Protein AF-0000000074024780 (afdb_homodimer)

Foldseek 3Di:
DVVLLLVLLLVLLLVLLQLLLVLCLVAQVQLQVVLVCQLVVVWFQCDDVRHGDTDDDRDHPDDPVVVSVVSSVVSSVVSSVVSSVLLVVVVVCVVVVQDDQDLVVLLVSLLLLLCLQPVLLCVQVNDFHPNWDWPDPVQQVVLNVQSSVLSNVLVVCCSRNDDCSNVVSVCSNCVSVVVGGDTDPDTGRRDDPVSGVSNRVSVSVSSSVSSSSSSSSSSVSSVVVD/DVVLLLVLLLVLLLVLLQLLLVLCLVAQVQLQVVLVCQLVVVWFQQDPVRDRDTDDDRDHPDDPVVVSVVSSVVSSVVSSVVSSVLLVVVVVCVVVVQDDQDLVVLLVSLLLLLCLQPVLLCVQVNDFHPNWDWDDPVQQVVLNVQSSVLSNVLVVCCSRNDDCSNVVSVCSNCVSVVVGGDTDPDTGRRDDPVSGVSNRVSVSVSSSVSSSSSSSSSSVSSVVVD

Nearest PDB structures (foldseek):
  3ux4-assembly1_A  TM=2.388E-01  e=5.709E+00  Helicobacter pylori J99

Structure (mmCIF, N/CA/C/O backbone):
data_AF-0000000074024780-model_v1
#
loop_
_entity.id
_entity.type
_entity.pdbx_description
1 polymer 'Putative cobalt transporter subunit (CbtA)'
#
loop_
_atom_site.group_PDB
_atom_site.id
_atom_site.type_symbol
_atom_site.label_atom_id
_atom_site.label_alt_id
_atom_site.label_comp_id
_atom_site.label_asym_id
_atom_site.label_entity_id
_atom_site.label_seq_id
_atom_site.pdbx_PDB_ins_code
_atom_site.Cartn_x
_atom_site.Cartn_y
_atom_site.Cartn_z
_atom_site.occupancy
_atom_site.B_iso_or_equiv
_atom_site.auth_seq_id
_atom_site.auth_comp_id
_atom_site.auth_asym_id
_atom_site.auth_atom_id
_atom_site.pdbx_PDB_model_num
ATOM 1 N N . MET A 1 1 ? 24.609 -24.906 -5.598 1 70.44 1 MET A N 1
ATOM 2 C CA . MET A 1 1 ? 23.375 -24.281 -5.125 1 70.44 1 MET A CA 1
ATOM 3 C C . MET A 1 1 ? 23.688 -22.969 -4.41 1 70.44 1 MET A C 1
ATOM 5 O O . MET A 1 1 ? 23.094 -21.922 -4.727 1 70.44 1 MET A O 1
ATOM 9 N N . THR A 1 2 ? 24.734 -22.984 -3.57 1 70.62 2 THR A N 1
ATOM 10 C CA . THR A 1 2 ? 25.031 -21.812 -2.754 1 70.62 2 THR A CA 1
ATOM 11 C C . THR A 1 2 ? 25.641 -20.703 -3.605 1 70.62 2 THR A C 1
ATOM 13 O O . THR A 1 2 ? 25.266 -19.531 -3.479 1 70.62 2 THR A O 1
ATOM 16 N N . LYS A 1 3 ? 26.578 -21.016 -4.492 1 74.25 3 LYS A N 1
ATOM 17 C CA . LYS A 1 3 ? 27.203 -20 -5.328 1 74.25 3 LYS A CA 1
ATOM 18 C C . LYS A 1 3 ? 26.172 -19.312 -6.23 1 74.25 3 LYS A C 1
ATOM 20 O O . LYS A 1 3 ? 26.219 -18.109 -6.422 1 74.25 3 LYS A O 1
ATOM 25 N N . ASN A 1 4 ? 25.328 -20.047 -6.605 1 85.94 4 ASN A N 1
ATOM 26 C CA . ASN A 1 4 ? 24.281 -19.531 -7.48 1 85.94 4 ASN A CA 1
ATOM 27 C C . ASN A 1 4 ? 23.359 -18.578 -6.734 1 85.94 4 ASN A C 1
ATOM 29 O O . ASN A 1 4 ? 22.938 -17.547 -7.273 1 85.94 4 ASN A O 1
ATOM 33 N N . LEU A 1 5 ? 23.188 -18.969 -5.492 1 89.88 5 LEU A N 1
ATOM 34 C CA . LEU A 1 5 ? 22.312 -18.141 -4.66 1 89.88 5 LEU A CA 1
ATOM 35 C C . LEU A 1 5 ? 22.953 -16.781 -4.398 1 89.88 5 LEU A C 1
ATOM 37 O O . LEU A 1 5 ? 22.281 -15.75 -4.512 1 89.88 5 LEU A O 1
ATOM 41 N N . LEU A 1 6 ? 24.203 -16.797 -4.043 1 92.38 6 LEU A N 1
ATOM 42 C CA . LEU A 1 6 ? 24.922 -15.57 -3.734 1 92.38 6 LEU A CA 1
ATOM 43 C C . LEU A 1 6 ? 24.969 -14.648 -4.949 1 92.38 6 LEU A C 1
ATOM 45 O O . LEU A 1 6 ? 24.625 -13.469 -4.855 1 92.38 6 LEU A O 1
ATOM 49 N N . THR A 1 7 ? 25.359 -15.125 -6.039 1 93.75 7 THR A N 1
ATOM 50 C CA . THR A 1 7 ? 25.516 -14.312 -7.242 1 93.75 7 THR A CA 1
ATOM 51 C C . THR A 1 7 ? 24.172 -13.789 -7.723 1 93.75 7 THR A C 1
ATOM 53 O O . THR A 1 7 ? 24.062 -12.625 -8.109 1 93.75 7 THR A O 1
ATOM 56 N N . SER A 1 8 ? 23.172 -14.625 -7.676 1 95.75 8 SER A N 1
ATOM 57 C CA . SER A 1 8 ? 21.844 -14.211 -8.117 1 95.75 8 SER A CA 1
ATOM 58 C C . SER A 1 8 ? 21.281 -13.109 -7.23 1 95.75 8 SER A C 1
ATOM 60 O O . SER A 1 8 ? 20.734 -12.117 -7.73 1 95.75 8 SER A O 1
ATOM 62 N N . ALA A 1 9 ? 21.438 -13.273 -5.988 1 96.94 9 ALA A N 1
ATOM 63 C CA . ALA A 1 9 ? 20.906 -12.297 -5.043 1 96.94 9 ALA A CA 1
ATOM 64 C C . ALA A 1 9 ? 21.656 -10.961 -5.172 1 96.94 9 ALA A C 1
ATOM 66 O O . ALA A 1 9 ? 21.031 -9.898 -5.102 1 96.94 9 ALA A O 1
ATOM 67 N N . VAL A 1 10 ? 22.906 -11.047 -5.367 1 97.31 10 VAL A N 1
ATOM 68 C CA . VAL A 1 10 ? 23.703 -9.836 -5.449 1 97.31 10 VAL A CA 1
ATOM 69 C C . VAL A 1 10 ? 23.375 -9.078 -6.73 1 97.31 10 VAL A C 1
ATOM 71 O O . VAL A 1 10 ? 23.094 -7.875 -6.695 1 97.31 10 VAL A O 1
ATOM 74 N N . PHE A 1 11 ? 23.312 -9.75 -7.836 1 97.5 11 PHE A N 1
ATOM 75 C CA . PHE A 1 11 ? 23.031 -9.086 -9.102 1 97.5 11 PHE A CA 1
ATOM 76 C C . PHE A 1 11 ? 21.609 -8.547 -9.125 1 97.5 11 PHE A C 1
ATOM 78 O O . PHE A 1 11 ? 21.375 -7.426 -9.578 1 97.5 11 PHE A O 1
ATOM 85 N N . ALA A 1 12 ? 20.703 -9.367 -8.648 1 98.38 12 ALA A N 1
ATOM 86 C CA . ALA A 1 12 ? 19.312 -8.914 -8.555 1 98.38 12 ALA A CA 1
ATOM 87 C C . ALA A 1 12 ? 19.188 -7.707 -7.637 1 98.38 12 ALA A C 1
ATOM 89 O O . ALA A 1 12 ? 18.5 -6.738 -7.969 1 98.38 12 ALA A O 1
ATOM 90 N N . GLY A 1 13 ? 19.859 -7.762 -6.531 1 98.69 13 GLY A N 1
ATOM 91 C CA . GLY A 1 13 ? 19.812 -6.68 -5.562 1 98.69 13 GLY A CA 1
ATOM 92 C C . GLY A 1 13 ? 20.406 -5.383 -6.082 1 98.69 13 GLY A C 1
ATOM 93 O O . GLY A 1 13 ? 19.875 -4.305 -5.836 1 98.69 13 GLY A O 1
ATOM 94 N N . VAL A 1 14 ? 21.484 -5.496 -6.766 1 98.56 14 VAL A N 1
ATOM 95 C CA . VAL A 1 14 ? 22.125 -4.312 -7.332 1 98.56 14 VAL A CA 1
ATOM 96 C C . VAL A 1 14 ? 21.203 -3.67 -8.359 1 98.56 14 VAL A C 1
ATOM 98 O O . VAL A 1 14 ? 20.938 -2.465 -8.312 1 98.56 14 VAL A O 1
ATOM 101 N N . ALA A 1 15 ? 20.688 -4.441 -9.25 1 98.56 15 ALA A N 1
ATOM 102 C CA . ALA A 1 15 ? 19.812 -3.92 -10.297 1 98.56 15 ALA A CA 1
ATOM 103 C C . ALA A 1 15 ? 18.531 -3.342 -9.703 1 98.56 15 ALA A C 1
ATOM 105 O O . ALA A 1 15 ? 18.141 -2.217 -10.023 1 98.56 15 ALA A O 1
ATOM 106 N N . ALA A 1 16 ? 17.906 -4.109 -8.805 1 98.75 16 ALA A N 1
ATOM 107 C CA . ALA A 1 16 ? 16.656 -3.652 -8.18 1 98.75 16 ALA A CA 1
ATOM 108 C C . ALA A 1 16 ? 16.906 -2.43 -7.301 1 98.75 16 ALA A C 1
ATOM 110 O O . ALA A 1 16 ? 16.062 -1.536 -7.219 1 98.75 16 ALA A O 1
ATOM 111 N N . GLY A 1 17 ? 18.031 -2.449 -6.613 1 98.75 17 GLY A N 1
ATOM 112 C CA . GLY A 1 17 ? 18.375 -1.3 -5.793 1 98.75 17 GLY A CA 1
ATOM 113 C C . GLY A 1 17 ? 18.547 -0.022 -6.594 1 98.75 17 GLY A C 1
ATOM 114 O O . GLY A 1 17 ? 18.125 1.051 -6.156 1 98.75 17 GLY A O 1
ATOM 115 N N . LEU A 1 18 ? 19.188 -0.114 -7.723 1 98.56 18 LEU A N 1
ATOM 116 C CA . LEU A 1 18 ? 19.344 1.045 -8.594 1 98.56 18 LEU A CA 1
ATOM 117 C C . LEU A 1 18 ? 18 1.517 -9.141 1 98.56 18 LEU A C 1
ATOM 119 O O . LEU A 1 18 ? 17.75 2.721 -9.227 1 98.56 18 LEU A O 1
ATOM 123 N N . ILE A 1 19 ? 17.156 0.614 -9.508 1 98.25 19 ILE A N 1
ATOM 124 C CA . ILE A 1 19 ? 15.828 0.962 -9.984 1 98.25 19 ILE A CA 1
ATOM 125 C C . ILE A 1 19 ? 15.023 1.606 -8.859 1 98.25 19 ILE A C 1
ATOM 127 O O . ILE A 1 19 ? 14.328 2.604 -9.078 1 98.25 19 ILE A O 1
ATOM 131 N N . ALA A 1 20 ? 15.156 1.035 -7.668 1 98.19 20 ALA A N 1
ATOM 132 C CA . ALA A 1 20 ? 14.477 1.614 -6.508 1 98.19 20 ALA A CA 1
ATOM 133 C C . ALA A 1 20 ? 14.961 3.037 -6.246 1 98.19 20 ALA A C 1
ATOM 135 O O . ALA A 1 20 ? 14.164 3.926 -5.941 1 98.19 20 ALA A O 1
ATOM 136 N N . ALA A 1 21 ? 16.25 3.213 -6.348 1 97.88 21 ALA A N 1
ATOM 137 C CA . ALA A 1 21 ? 16.812 4.551 -6.18 1 97.88 21 ALA A CA 1
ATOM 138 C C . ALA A 1 21 ? 16.25 5.516 -7.219 1 97.88 21 ALA A C 1
ATOM 140 O O . ALA A 1 21 ? 15.898 6.656 -6.898 1 97.88 21 ALA A O 1
ATOM 141 N N . LEU A 1 22 ? 16.203 5.07 -8.406 1 96.88 22 LEU A N 1
ATOM 142 C CA . LEU A 1 22 ? 15.656 5.902 -9.477 1 96.88 22 LEU A CA 1
ATOM 143 C C . LEU A 1 22 ? 14.211 6.285 -9.172 1 96.88 22 LEU A C 1
ATOM 145 O O . LEU A 1 22 ? 13.828 7.445 -9.344 1 96.88 22 LEU A O 1
ATOM 149 N N . LEU A 1 23 ? 13.398 5.344 -8.789 1 96.81 23 LEU A N 1
ATOM 150 C CA . LEU A 1 23 ? 12.016 5.621 -8.422 1 96.81 23 LEU A CA 1
ATOM 151 C C . LEU A 1 23 ? 11.945 6.609 -7.266 1 96.81 23 LEU A C 1
ATOM 153 O O . LEU A 1 23 ? 11.078 7.484 -7.242 1 96.81 23 LEU A O 1
ATOM 157 N N . GLN A 1 24 ? 12.828 6.461 -6.352 1 96.75 24 GLN A N 1
ATOM 158 C CA . GLN A 1 24 ? 12.859 7.387 -5.223 1 96.75 24 GLN A CA 1
ATOM 159 C C . GLN A 1 24 ? 13.211 8.797 -5.68 1 96.75 24 GLN A C 1
ATOM 161 O O . GLN A 1 24 ? 12.586 9.766 -5.242 1 96.75 24 GLN A O 1
ATOM 166 N N . PHE A 1 25 ? 14.188 8.922 -6.531 1 95.19 25 PHE A N 1
ATOM 167 C CA . PHE A 1 25 ? 14.609 10.227 -7.016 1 95.19 25 PHE A CA 1
ATOM 168 C C . PHE A 1 25 ? 13.484 10.922 -7.762 1 95.19 25 PHE A C 1
ATOM 170 O O . PHE A 1 25 ? 13.32 12.141 -7.66 1 95.19 25 PHE A O 1
ATOM 177 N N . VAL A 1 26 ? 12.734 10.148 -8.43 1 93.81 26 VAL A N 1
ATOM 178 C CA . VAL A 1 26 ? 11.719 10.727 -9.305 1 93.81 26 VAL A CA 1
ATOM 179 C C . VAL A 1 26 ? 10.453 11.016 -8.5 1 93.81 26 VAL A C 1
ATOM 181 O O . VAL A 1 26 ? 9.82 12.055 -8.68 1 93.81 26 VAL A O 1
ATOM 184 N N . PHE A 1 27 ? 10.102 10.164 -7.578 1 94.81 27 PHE A N 1
ATOM 185 C CA . PHE A 1 27 ? 8.742 10.242 -7.043 1 94.81 27 PHE A CA 1
ATOM 186 C C . PHE A 1 27 ? 8.773 10.555 -5.551 1 94.81 27 PHE A C 1
ATOM 188 O O . PHE A 1 27 ? 7.961 11.344 -5.062 1 94.81 27 PHE A O 1
ATOM 195 N N . VAL A 1 28 ? 9.719 10.078 -4.809 1 96.19 28 VAL A N 1
ATOM 196 C CA . VAL A 1 28 ? 9.625 10.102 -3.354 1 96.19 28 VAL A CA 1
ATOM 197 C C . VAL A 1 28 ? 10.43 11.273 -2.801 1 96.19 28 VAL A C 1
ATOM 199 O O . VAL A 1 28 ? 9.922 12.055 -1.986 1 96.19 28 VAL A O 1
ATOM 202 N N . ILE A 1 29 ? 11.602 11.453 -3.266 1 95.19 29 ILE A N 1
ATOM 203 C CA . ILE A 1 29 ? 12.562 12.398 -2.705 1 95.19 29 ILE A CA 1
ATOM 204 C C . ILE A 1 29 ? 12.047 13.82 -2.881 1 95.19 29 ILE A C 1
ATOM 206 O O . ILE A 1 29 ? 12.172 14.648 -1.976 1 95.19 29 ILE A O 1
ATOM 210 N N . PRO A 1 30 ? 11.43 14.18 -3.959 1 94.5 30 PRO A N 1
ATOM 211 C CA . PRO A 1 30 ? 10.891 15.531 -4.055 1 94.5 30 PRO A CA 1
ATOM 212 C C . PRO A 1 30 ? 9.898 15.859 -2.939 1 94.5 30 PRO A C 1
ATOM 214 O O . PRO A 1 30 ? 9.906 16.969 -2.408 1 94.5 30 PRO A O 1
ATOM 217 N N . ALA A 1 31 ? 9.016 14.906 -2.6 1 95 31 ALA A N 1
ATOM 218 C CA . ALA A 1 31 ? 8.094 15.109 -1.485 1 95 31 ALA A CA 1
ATOM 219 C C . ALA A 1 31 ? 8.844 15.25 -0.166 1 95 31 ALA A C 1
ATOM 221 O O . ALA A 1 31 ? 8.461 16.047 0.697 1 95 31 ALA A O 1
ATOM 222 N N . LEU A 1 32 ? 9.875 14.477 -0.051 1 95 32 LEU A N 1
ATOM 223 C CA . LEU A 1 32 ? 10.711 14.547 1.139 1 95 32 LEU A CA 1
ATOM 224 C C . LEU A 1 32 ? 11.367 15.922 1.263 1 95 32 LEU A C 1
ATOM 226 O O . LEU A 1 32 ? 11.375 16.516 2.344 1 95 32 LEU A O 1
ATOM 230 N N . LEU A 1 33 ? 11.922 16.406 0.217 1 93.94 33 LEU A N 1
ATOM 231 C CA . LEU A 1 33 ? 12.578 17.703 0.203 1 93.94 33 LEU A CA 1
ATOM 232 C C . LEU A 1 33 ? 11.586 18.812 0.502 1 93.94 33 LEU A C 1
ATOM 234 O O . LEU A 1 33 ? 11.922 19.797 1.177 1 93.94 33 LEU A O 1
ATOM 238 N N . GLU A 1 34 ? 10.43 18.672 -0.007 1 94.88 34 GLU A N 1
ATOM 239 C CA . GLU A 1 34 ? 9.406 19.641 0.336 1 94.88 34 GLU A CA 1
ATOM 240 C C . GLU A 1 34 ? 9.086 19.609 1.828 1 94.88 34 GLU A C 1
ATOM 242 O O . GLU A 1 34 ? 8.867 20.656 2.447 1 94.88 34 GLU A O 1
ATOM 247 N N . GLY A 1 35 ? 8.992 18.438 2.377 1 94.94 35 GLY A N 1
ATOM 248 C CA . GLY A 1 35 ? 8.805 18.312 3.812 1 94.94 35 GLY A CA 1
ATOM 249 C C . GLY A 1 35 ? 9.883 19 4.629 1 94.94 35 GLY A C 1
ATOM 250 O O . GLY A 1 35 ? 9.602 19.547 5.695 1 94.94 35 GLY A O 1
ATOM 251 N N . GLU A 1 36 ? 11.039 19.016 4.133 1 94 36 GLU A N 1
ATOM 252 C CA . GLU A 1 36 ? 12.164 19.641 4.824 1 94 36 GLU A CA 1
ATOM 253 C C . GLU A 1 36 ? 11.984 21.156 4.906 1 94 36 GLU A C 1
ATOM 255 O O . GLU A 1 36 ? 12.43 21.797 5.863 1 94 36 GLU A O 1
ATOM 260 N N . LEU A 1 37 ? 11.367 21.719 3.928 1 93.44 37 LEU A N 1
ATOM 261 C CA . LEU A 1 37 ? 11.102 23.156 3.965 1 93.44 37 LEU A CA 1
ATOM 262 C C . LEU A 1 37 ? 10.203 23.5 5.145 1 93.44 37 LEU A C 1
ATOM 264 O O . LEU A 1 37 ? 10.367 24.562 5.754 1 93.44 37 LEU A O 1
ATOM 268 N N . PHE A 1 38 ? 9.297 22.688 5.449 1 91.94 38 PHE A N 1
ATOM 269 C CA . PHE A 1 38 ? 8.422 22.938 6.586 1 91.94 38 PHE A CA 1
ATOM 270 C C . PHE A 1 38 ? 9.148 22.672 7.898 1 91.94 38 PHE A C 1
ATOM 272 O O . PHE A 1 38 ? 8.953 23.391 8.875 1 91.94 38 PHE A O 1
ATOM 279 N N . GLU A 1 39 ? 9.961 21.641 7.887 1 92.69 39 GLU A N 1
ATOM 280 C CA . GLU A 1 39 ? 10.734 21.312 9.078 1 92.69 39 GLU A CA 1
ATOM 281 C C . GLU A 1 39 ? 11.625 22.484 9.492 1 92.69 39 GLU A C 1
ATOM 283 O O . GLU A 1 39 ? 11.727 22.797 10.68 1 92.69 39 GLU A O 1
ATOM 288 N N . THR A 1 40 ? 12.258 23.109 8.531 1 92.75 40 THR A N 1
ATOM 289 C CA . THR A 1 40 ? 13.227 24.172 8.805 1 92.75 40 THR A CA 1
ATOM 290 C C . THR A 1 40 ? 12.531 25.5 9.031 1 92.75 40 THR A C 1
ATOM 292 O O . THR A 1 40 ? 13.148 26.469 9.492 1 92.75 40 THR A O 1
ATOM 295 N N . GLY A 1 41 ? 11.289 25.578 8.625 1 89.5 41 GLY A N 1
ATOM 296 C CA . GLY A 1 41 ? 10.57 26.828 8.75 1 89.5 41 GLY A CA 1
ATOM 297 C C . GLY A 1 41 ? 10.625 27.688 7.496 1 89.5 41 GLY A C 1
ATOM 298 O O . GLY A 1 41 ? 10.055 28.781 7.453 1 89.5 41 GLY A O 1
ATOM 299 N N . ALA A 1 42 ? 11.297 27.219 6.477 1 90.75 42 ALA A N 1
ATOM 300 C CA . ALA A 1 42 ? 11.336 27.953 5.215 1 90.75 42 ALA A CA 1
ATOM 301 C C . ALA A 1 42 ? 9.945 28.094 4.613 1 90.75 42 ALA A C 1
ATOM 303 O O . ALA A 1 42 ? 9.68 29.016 3.838 1 90.75 42 ALA A O 1
ATOM 304 N N . ARG A 1 43 ? 9.086 27.172 4.883 1 89.31 43 ARG A N 1
ATOM 305 C CA . ARG A 1 43 ? 7.66 27.219 4.598 1 89.31 43 ARG A CA 1
ATOM 306 C C . ARG A 1 43 ? 6.84 26.969 5.855 1 89.31 43 ARG A C 1
ATOM 308 O O . ARG A 1 43 ? 7.227 26.156 6.703 1 89.31 43 ARG A O 1
ATOM 315 N N . VAL A 1 44 ? 5.754 27.672 5.914 1 87.69 44 VAL A N 1
ATOM 316 C CA . VAL A 1 44 ? 4.922 27.531 7.102 1 87.69 44 VAL A CA 1
ATOM 317 C C . VAL A 1 44 ? 3.479 27.234 6.688 1 87.69 44 VAL A C 1
ATOM 319 O O . VAL A 1 44 ? 2.883 28 5.922 1 87.69 44 VAL A O 1
ATOM 322 N N . HIS A 1 45 ? 2.971 26.156 7.113 1 86.81 45 HIS A N 1
ATOM 323 C CA . HIS A 1 45 ? 1.602 25.766 6.781 1 86.81 45 HIS A CA 1
ATOM 324 C C . HIS A 1 45 ? 0.636 26.172 7.895 1 86.81 45 HIS A C 1
ATOM 326 O O . HIS A 1 45 ? -0.473 26.641 7.621 1 86.81 45 HIS A O 1
ATOM 332 N N . PHE A 1 46 ? 1.039 26 9.086 1 75.94 46 PHE A N 1
ATOM 333 C CA . PHE A 1 46 ? 0.195 26.25 10.25 1 75.94 46 PHE A CA 1
ATOM 334 C C . PHE A 1 46 ? 0.627 27.516 10.969 1 75.94 46 PHE A C 1
ATOM 336 O O . PHE A 1 46 ? 1.355 27.453 11.961 1 75.94 46 PHE A O 1
ATOM 343 N N . GLY A 1 47 ? 0.6 28.656 10.117 1 63.47 47 GLY A N 1
ATOM 344 C CA . GLY A 1 47 ? 1.101 29.906 10.641 1 63.47 47 GLY A CA 1
ATOM 345 C C . GLY A 1 47 ? 0.166 30.547 11.656 1 63.47 47 GLY A C 1
ATOM 346 O O . GLY A 1 47 ? -0.866 29.984 12 1 63.47 47 GLY A O 1
ATOM 347 N N . ALA A 1 48 ? 0.598 31.719 12.094 1 58.72 48 ALA A N 1
ATOM 348 C CA . ALA A 1 48 ? 0.064 32.5 13.203 1 58.72 48 ALA A CA 1
ATOM 349 C C . ALA A 1 48 ? -1.342 33 12.898 1 58.72 48 ALA A C 1
ATOM 351 O O . ALA A 1 48 ? -2.152 33.219 13.805 1 58.72 48 ALA A O 1
ATOM 352 N N . ASN A 1 49 ? -1.538 33.156 11.594 1 57.91 49 ASN A N 1
ATOM 353 C CA . ASN A 1 49 ? -2.842 33.75 11.359 1 57.91 49 ASN A CA 1
ATOM 354 C C . ASN A 1 49 ? -3.963 32.719 11.406 1 57.91 49 ASN A C 1
ATOM 356 O O . ASN A 1 49 ? -5.129 33.062 11.188 1 57.91 49 ASN A O 1
ATOM 360 N N . GLY A 1 50 ? -3.656 31.531 11.695 1 59.72 50 GLY A N 1
ATOM 361 C CA . GLY A 1 50 ? -4.66 30.516 11.953 1 59.72 50 GLY A CA 1
ATOM 362 C C . GLY A 1 50 ? -5.094 29.766 10.703 1 59.72 50 GLY A C 1
ATOM 363 O O . GLY A 1 50 ? -5.668 28.688 10.797 1 59.72 50 GLY A O 1
ATOM 364 N N . SER A 1 51 ? -5.027 30.5 9.539 1 65.5 51 SER A N 1
ATOM 365 C CA . SER A 1 51 ? -5.539 29.797 8.367 1 65.5 51 SER A CA 1
ATOM 366 C C . SER A 1 51 ? -4.465 28.906 7.75 1 65.5 51 SER A C 1
ATOM 368 O O . SER A 1 51 ? -3.311 29.312 7.617 1 65.5 51 SER A O 1
ATOM 370 N N . PRO A 1 52 ? -4.91 27.656 7.473 1 73.19 52 PRO A N 1
ATOM 371 C CA . PRO A 1 52 ? -3.906 26.797 6.848 1 73.19 52 PRO A CA 1
ATOM 372 C C . PRO A 1 52 ? -3.793 27.016 5.34 1 73.19 52 PRO A C 1
ATOM 374 O O . PRO A 1 52 ? -4.809 27.141 4.652 1 73.19 52 PRO A O 1
ATOM 377 N N . GLU A 1 53 ? -2.812 27.766 4.762 1 81 53 GLU A N 1
ATOM 378 C CA . GLU A 1 53 ? -2.49 27.812 3.34 1 81 53 GLU A CA 1
ATOM 379 C C . GLU A 1 53 ? -0.983 27.891 3.117 1 81 53 GLU A C 1
ATOM 381 O O . GLU A 1 53 ? -0.308 28.75 3.697 1 81 53 GLU A O 1
ATOM 386 N N . SER A 1 54 ? -0.53 26.875 2.432 1 87.38 54 SER A N 1
ATOM 387 C CA . SER A 1 54 ? 0.87 26.906 2.021 1 87.38 54 SER A CA 1
ATOM 388 C C . SER A 1 54 ? 1.038 26.453 0.575 1 87.38 54 SER A C 1
ATOM 390 O O . SER A 1 54 ? 0.253 25.656 0.078 1 87.38 54 SER A O 1
ATOM 392 N N . ASP A 1 55 ? 2.031 27.062 -0.037 1 89.19 55 ASP A N 1
ATOM 393 C CA . ASP A 1 55 ? 2.27 26.75 -1.442 1 89.19 55 ASP A CA 1
ATOM 394 C C . ASP A 1 55 ? 2.705 25.297 -1.613 1 89.19 55 ASP A C 1
ATOM 396 O O . ASP A 1 55 ? 3.426 24.75 -0.772 1 89.19 55 ASP A O 1
ATOM 400 N N . ARG A 1 56 ? 2.195 24.766 -2.691 1 90.44 56 ARG A N 1
ATOM 401 C CA . ARG A 1 56 ? 2.684 23.453 -3.111 1 90.44 56 ARG A CA 1
ATOM 402 C C . ARG A 1 56 ? 3.877 23.594 -4.051 1 90.44 56 ARG A C 1
ATOM 404 O O . ARG A 1 56 ? 3.865 24.422 -4.961 1 90.44 56 ARG A O 1
ATOM 411 N N . GLY A 1 57 ? 4.941 22.969 -3.564 1 81.06 57 GLY A N 1
ATOM 412 C CA . GLY A 1 57 ? 6.129 23.047 -4.402 1 81.06 57 GLY A CA 1
ATOM 413 C C . GLY A 1 57 ? 6.855 21.719 -4.516 1 81.06 57 GLY A C 1
ATOM 414 O O . GLY A 1 57 ? 6.562 20.781 -3.775 1 81.06 57 GLY A O 1
ATOM 415 N N . SER A 1 58 ? 7.539 21.531 -5.566 1 73.31 58 SER A N 1
ATOM 416 C CA . SER A 1 58 ? 8.414 20.375 -5.766 1 73.31 58 SER A CA 1
ATOM 417 C C . SER A 1 58 ? 9.867 20.812 -5.9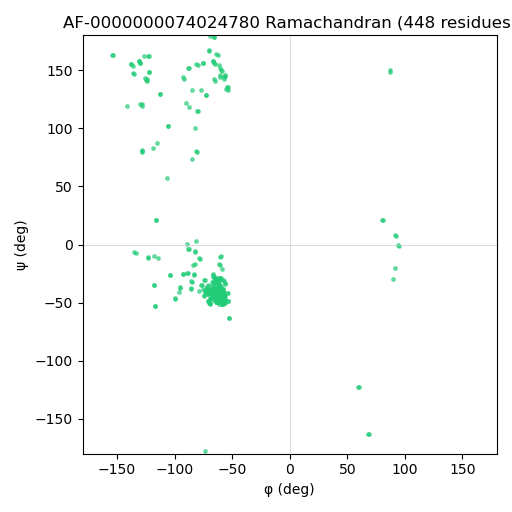57 1 73.31 58 SER A C 1
ATOM 419 O O . SER A 1 58 ? 10.32 20.984 -7.086 1 73.31 58 SER A O 1
ATOM 421 N N . PRO A 1 59 ? 10.453 21.016 -4.734 1 80.12 59 PRO A N 1
ATOM 422 C CA . PRO A 1 59 ? 11.867 21.359 -4.922 1 80.12 59 PRO A CA 1
ATOM 423 C C . PRO A 1 59 ? 12.617 20.328 -5.77 1 80.12 59 PRO A C 1
ATOM 425 O O . PRO A 1 59 ? 12.289 19.141 -5.734 1 80.12 59 PRO A O 1
ATOM 428 N N . GLY A 1 60 ? 13.375 20.75 -6.719 1 80 60 GLY A N 1
ATOM 429 C CA . GLY A 1 60 ? 14.18 19.844 -7.512 1 80 60 GLY A CA 1
ATOM 430 C C . GLY A 1 60 ? 15.219 19.094 -6.691 1 80 60 GLY A C 1
ATOM 431 O O . GLY A 1 60 ? 15.414 19.391 -5.512 1 80 60 GLY A O 1
ATOM 432 N N . LEU A 1 61 ? 15.773 18.016 -7.203 1 82.31 61 LEU A N 1
ATOM 433 C CA . LEU A 1 61 ? 16.75 17.172 -6.527 1 82.31 61 LEU A CA 1
ATOM 434 C C . LEU A 1 61 ? 18 17.969 -6.172 1 82.31 61 LEU A C 1
ATOM 436 O O . LEU A 1 61 ? 18.766 17.562 -5.285 1 82.31 61 LEU A O 1
ATOM 440 N N . GLY A 1 62 ? 18.172 19 -6.73 1 77.94 62 GLY A N 1
ATOM 441 C CA . GLY A 1 62 ? 19.328 19.828 -6.441 1 77.94 62 GLY A CA 1
ATOM 442 C C . GLY A 1 62 ? 20.625 19.203 -6.914 1 77.94 62 GLY A C 1
ATOM 443 O O . GLY A 1 62 ? 20.625 18.359 -7.805 1 77.94 62 GLY A O 1
ATOM 444 N N . THR A 1 63 ? 21.75 19.75 -6.344 1 77.69 63 THR A N 1
ATOM 445 C CA . THR A 1 63 ? 23.062 19.375 -6.836 1 77.69 63 THR A CA 1
ATOM 446 C C . THR A 1 63 ? 23.859 18.656 -5.754 1 77.69 63 THR A C 1
ATOM 448 O O . THR A 1 63 ? 25.094 18.594 -5.812 1 77.69 63 THR A O 1
ATOM 451 N N . GLU A 1 64 ? 23.109 18.156 -4.852 1 82.19 64 GLU A N 1
ATOM 452 C CA . GLU A 1 64 ? 23.781 17.422 -3.779 1 82.19 64 GLU A CA 1
ATOM 453 C C . GLU A 1 64 ? 24.141 16.016 -4.211 1 82.19 64 GLU A C 1
ATOM 455 O O . GLU A 1 64 ? 23.609 15.039 -3.67 1 82.19 64 GLU A O 1
ATOM 460 N N . TRP A 1 65 ? 25.156 15.883 -4.914 1 83.31 65 TRP A N 1
ATOM 461 C CA . TRP A 1 65 ? 25.531 14.633 -5.566 1 83.31 65 TRP A CA 1
ATOM 462 C C . TRP A 1 65 ? 25.922 13.578 -4.535 1 83.31 65 TRP A C 1
ATOM 464 O O . TRP A 1 65 ? 25.641 12.391 -4.711 1 83.31 65 TRP A O 1
ATOM 474 N N . ALA A 1 66 ? 26.656 14.039 -3.471 1 86.38 66 ALA A N 1
ATOM 475 C CA . ALA A 1 66 ? 27.031 13.109 -2.412 1 86.38 66 ALA A CA 1
ATOM 476 C C . ALA A 1 66 ? 25.797 12.461 -1.791 1 86.38 66 ALA A C 1
ATOM 478 O O . ALA A 1 66 ? 25.781 11.25 -1.56 1 86.38 66 ALA A O 1
ATOM 479 N N . ARG A 1 67 ? 24.797 13.273 -1.507 1 85.19 67 ARG A N 1
ATOM 480 C CA . ARG A 1 67 ? 23.531 12.773 -0.962 1 85.19 67 ARG A CA 1
ATOM 481 C C . ARG A 1 67 ? 22.875 11.797 -1.925 1 85.19 67 ARG A C 1
ATOM 483 O O . ARG A 1 67 ? 22.344 10.766 -1.505 1 85.19 67 ARG A O 1
ATOM 490 N N . HIS A 1 68 ? 22.906 12.031 -3.166 1 89.31 68 HIS A N 1
ATOM 491 C CA . HIS A 1 68 ? 22.297 11.164 -4.172 1 89.31 68 HIS A CA 1
ATOM 492 C C . HIS A 1 68 ? 23.047 9.844 -4.285 1 89.31 68 HIS A C 1
ATOM 494 O O . HIS A 1 68 ? 22.422 8.781 -4.383 1 89.31 68 HIS A O 1
ATOM 500 N N . ALA A 1 69 ? 24.344 9.977 -4.227 1 90.5 69 ALA A N 1
ATOM 501 C CA . ALA A 1 69 ? 25.156 8.766 -4.285 1 90.5 69 ALA A CA 1
ATOM 502 C C . ALA A 1 69 ? 24.906 7.879 -3.07 1 90.5 69 ALA A C 1
ATOM 504 O O . ALA A 1 69 ? 24.859 6.652 -3.191 1 90.5 69 ALA A O 1
ATOM 505 N N . MET A 1 70 ? 24.797 8.492 -1.968 1 92.44 70 MET A N 1
ATOM 506 C CA . MET A 1 70 ? 24.516 7.738 -0.748 1 92.44 70 MET A CA 1
ATOM 507 C C . MET A 1 70 ? 23.156 7.062 -0.819 1 92.44 70 MET A C 1
ATOM 509 O O . MET A 1 70 ? 23 5.934 -0.35 1 92.44 70 MET A O 1
ATOM 513 N N . THR A 1 71 ? 22.234 7.773 -1.34 1 92 71 THR A N 1
ATOM 514 C CA . THR A 1 71 ? 20.906 7.188 -1.525 1 92 71 THR A CA 1
ATOM 515 C C . THR A 1 71 ? 20.984 5.957 -2.426 1 92 71 THR A C 1
ATOM 517 O O . THR A 1 71 ? 20.406 4.914 -2.111 1 92 71 THR A O 1
ATOM 520 N N . MET A 1 72 ? 21.688 6.051 -3.473 1 95.38 72 MET A N 1
ATOM 521 C CA . MET A 1 72 ? 21.875 4.918 -4.375 1 95.38 72 MET A CA 1
ATOM 522 C C . MET A 1 72 ? 22.578 3.764 -3.666 1 95.38 72 MET A C 1
ATOM 524 O O . MET A 1 72 ? 22.141 2.615 -3.764 1 95.38 72 MET A O 1
ATOM 528 N N . GLY A 1 73 ? 23.672 4.113 -3.004 1 96.44 73 GLY A N 1
ATOM 529 C CA . GLY A 1 73 ? 24.391 3.092 -2.27 1 96.44 73 GLY A CA 1
ATOM 530 C C . GLY A 1 73 ? 23.547 2.391 -1.224 1 96.44 73 GLY A C 1
ATOM 531 O O . GLY A 1 73 ? 23.578 1.164 -1.112 1 96.44 73 GLY A O 1
ATOM 532 N N . PHE A 1 74 ? 22.812 3.123 -0.476 1 96.44 74 PHE A N 1
ATOM 533 C CA . PHE A 1 74 ? 21.953 2.564 0.564 1 96.44 74 PHE A CA 1
ATOM 534 C C . PHE A 1 74 ? 20.891 1.656 -0.039 1 96.44 74 PHE A C 1
ATOM 536 O O . PHE A 1 74 ? 20.578 0.601 0.518 1 96.44 74 PHE A O 1
ATOM 543 N N . ASN A 1 75 ? 20.312 2.1 -1.109 1 97.94 75 ASN A N 1
ATOM 544 C CA . ASN A 1 75 ? 19.312 1.264 -1.767 1 97.94 75 ASN A CA 1
ATOM 545 C C . ASN A 1 75 ? 19.922 -0.042 -2.271 1 97.94 75 ASN A C 1
ATOM 547 O O . ASN A 1 75 ? 19.344 -1.112 -2.096 1 97.94 75 ASN A O 1
ATOM 551 N N . VAL A 1 76 ? 21.062 0.071 -2.869 1 98.31 76 VAL A N 1
ATOM 552 C CA . VAL A 1 76 ? 21.703 -1.126 -3.408 1 98.31 76 VAL A CA 1
ATOM 553 C C . VAL A 1 76 ? 22 -2.109 -2.277 1 98.31 76 VAL A C 1
ATOM 555 O O . VAL A 1 76 ? 21.672 -3.295 -2.375 1 98.31 76 VAL A O 1
ATOM 558 N N . VAL A 1 77 ? 22.594 -1.634 -1.199 1 98.44 77 VAL A N 1
ATOM 559 C CA . VAL A 1 77 ? 22.922 -2.496 -0.073 1 98.44 77 VAL A CA 1
ATOM 560 C C . VAL A 1 77 ? 21.656 -3.119 0.506 1 98.44 77 VAL A C 1
ATOM 562 O O . VAL A 1 77 ? 21.625 -4.324 0.768 1 98.44 77 VAL A O 1
ATOM 565 N N . THR A 1 78 ? 20.672 -2.328 0.717 1 98.25 78 THR A N 1
ATOM 566 C CA . THR A 1 78 ? 19.406 -2.787 1.295 1 98.25 78 THR A CA 1
ATOM 567 C C . THR A 1 78 ? 18.75 -3.832 0.398 1 98.25 78 THR A C 1
ATOM 569 O O . THR A 1 78 ? 18.312 -4.879 0.877 1 98.25 78 THR A O 1
ATOM 572 N N . TYR A 1 79 ? 18.703 -3.596 -0.888 1 98.75 79 TYR A N 1
ATOM 573 C CA . TYR A 1 79 ? 18.031 -4.508 -1.806 1 98.75 79 TYR A CA 1
ATOM 574 C C . TYR A 1 79 ? 18.844 -5.777 -2.016 1 98.75 79 TYR A C 1
ATOM 576 O O . TYR A 1 79 ? 18.281 -6.84 -2.289 1 98.75 79 TYR A O 1
ATOM 584 N N . VAL A 1 80 ? 20.109 -5.684 -1.93 1 98.62 80 VAL A N 1
ATOM 585 C CA . VAL A 1 80 ? 20.906 -6.906 -1.923 1 98.62 80 VAL A CA 1
ATOM 586 C C . VAL A 1 80 ? 20.562 -7.75 -0.702 1 98.62 80 VAL A C 1
ATOM 588 O O . VAL A 1 80 ? 20.359 -8.961 -0.814 1 98.62 80 VAL A O 1
ATOM 591 N N . GLY A 1 81 ? 20.5 -7.094 0.455 1 98.56 81 GLY A N 1
ATOM 592 C CA . GLY A 1 81 ? 20.062 -7.801 1.645 1 98.56 81 GLY A CA 1
ATOM 593 C C . GLY A 1 81 ? 18.688 -8.43 1.49 1 98.56 81 GLY A C 1
ATOM 594 O O . GLY A 1 81 ? 18.5 -9.609 1.812 1 98.56 81 GLY A O 1
ATOM 595 N N . PHE A 1 82 ? 17.734 -7.66 0.998 1 98.56 82 PHE A N 1
ATOM 596 C CA . PHE A 1 82 ? 16.406 -8.188 0.722 1 98.56 82 PHE A CA 1
ATOM 597 C C . PHE A 1 82 ? 16.469 -9.359 -0.246 1 98.56 82 PHE A C 1
ATOM 599 O O . PHE A 1 82 ? 15.727 -10.336 -0.103 1 98.56 82 PHE A O 1
ATOM 606 N N . GLY A 1 83 ? 17.297 -9.18 -1.271 1 98.56 83 GLY A N 1
ATOM 607 C CA . GLY A 1 83 ? 17.453 -10.234 -2.258 1 98.56 83 GLY A CA 1
ATOM 608 C C . GLY A 1 83 ? 17.906 -11.555 -1.655 1 98.56 83 GLY A C 1
ATOM 609 O O . GLY A 1 83 ? 17.391 -12.617 -2.021 1 98.56 83 GLY A O 1
ATOM 610 N N . PHE A 1 84 ? 18.875 -11.531 -0.738 1 98.25 84 PHE A N 1
ATOM 611 C CA . PHE A 1 84 ? 19.328 -12.742 -0.071 1 98.25 84 PHE A CA 1
ATOM 612 C C . PHE A 1 84 ? 18.203 -13.414 0.686 1 98.25 84 PHE A C 1
ATOM 614 O O . PHE A 1 84 ? 18.016 -14.633 0.589 1 98.25 84 PHE A O 1
ATOM 621 N N . LEU A 1 85 ? 17.453 -12.648 1.397 1 98.06 85 LEU A N 1
ATOM 622 C CA . LEU A 1 85 ? 16.344 -13.195 2.186 1 98.06 85 LEU A CA 1
ATOM 623 C C . LEU A 1 85 ? 15.273 -13.789 1.281 1 98.06 85 LEU A C 1
ATOM 625 O O . LEU A 1 85 ? 14.797 -14.898 1.522 1 98.06 85 LEU A O 1
ATOM 629 N N . LEU A 1 86 ? 14.93 -13.016 0.295 1 98.5 86 LEU A N 1
ATOM 630 C CA . LEU A 1 86 ? 13.859 -13.422 -0.606 1 98.5 86 LEU A CA 1
ATOM 631 C C . LEU A 1 86 ? 14.242 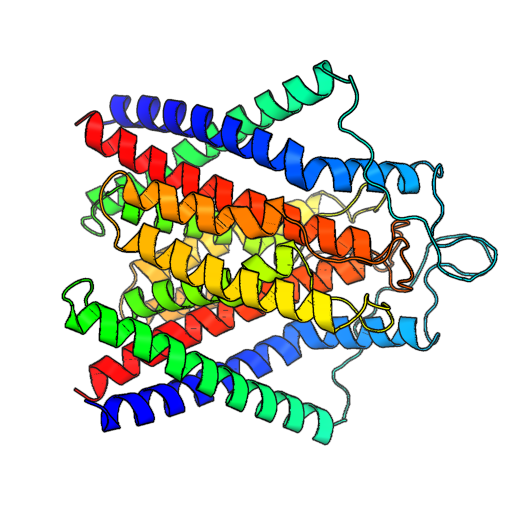-14.688 -1.369 1 98.5 86 LEU A C 1
ATOM 633 O O . LEU A 1 86 ? 13.445 -15.625 -1.459 1 98.5 86 LEU A O 1
ATOM 637 N N . LEU A 1 87 ? 15.398 -14.672 -1.93 1 97.94 87 LEU A N 1
ATOM 638 C CA . LEU A 1 87 ? 15.836 -15.82 -2.721 1 97.94 87 LEU A CA 1
ATOM 639 C C . LEU A 1 87 ? 16.031 -17.047 -1.838 1 97.94 87 LEU A C 1
ATOM 641 O O . LEU A 1 87 ? 15.773 -18.172 -2.266 1 97.94 87 LEU A O 1
ATOM 645 N N . ALA A 1 88 ? 16.594 -16.859 -0.644 1 97.62 88 ALA A N 1
ATOM 646 C CA . ALA A 1 88 ? 16.703 -17.969 0.293 1 97.62 88 ALA A CA 1
ATOM 647 C C . ALA A 1 88 ? 15.336 -18.594 0.581 1 97.62 88 ALA A C 1
ATOM 649 O O . ALA A 1 88 ? 15.203 -19.812 0.628 1 97.62 88 ALA A O 1
ATOM 650 N N . ALA A 1 89 ? 14.344 -17.781 0.811 1 98.06 89 ALA A N 1
ATOM 651 C CA . ALA A 1 89 ? 12.992 -18.266 1.067 1 98.06 89 ALA A CA 1
ATOM 652 C C . ALA A 1 89 ? 12.438 -19.016 -0.147 1 98.06 89 ALA A C 1
ATOM 654 O O . ALA A 1 89 ? 11.828 -20.078 -0.008 1 98.06 89 ALA A O 1
ATOM 655 N N . MET A 1 90 ? 12.633 -18.469 -1.311 1 97.81 90 MET A N 1
ATOM 656 C CA . MET A 1 90 ? 12.188 -19.109 -2.541 1 97.81 90 MET A CA 1
ATOM 657 C C . MET A 1 90 ? 12.859 -20.469 -2.719 1 97.81 90 MET A C 1
ATOM 659 O O . MET A 1 90 ? 12.188 -21.469 -3.02 1 97.81 90 MET A O 1
ATOM 663 N N . ALA A 1 91 ? 14.117 -20.469 -2.562 1 96.38 91 ALA A N 1
ATOM 664 C CA . ALA A 1 91 ? 14.891 -21.688 -2.736 1 96.38 91 ALA A CA 1
ATOM 665 C C . ALA A 1 91 ? 14.469 -22.75 -1.718 1 96.38 91 ALA A C 1
ATOM 667 O O . ALA A 1 91 ? 14.344 -23.938 -2.053 1 96.38 91 ALA A O 1
ATOM 668 N N . PHE A 1 92 ? 14.305 -22.312 -0.514 1 97 92 PHE A N 1
ATOM 669 C CA . PHE A 1 92 ? 13.859 -23.234 0.528 1 97 92 PHE A CA 1
ATOM 670 C C . PHE A 1 92 ? 12.508 -23.844 0.177 1 97 92 PHE A C 1
ATOM 672 O O . PHE A 1 92 ? 12.297 -25.047 0.329 1 97 92 PHE A O 1
ATOM 679 N N . ALA A 1 93 ? 11.578 -23.031 -0.251 1 97.12 93 ALA A N 1
ATOM 680 C CA . ALA A 1 93 ? 10.258 -23.5 -0.645 1 97.12 93 ALA A CA 1
ATOM 681 C C . ALA A 1 93 ? 10.344 -24.484 -1.808 1 97.12 93 ALA A C 1
ATOM 683 O O . ALA A 1 93 ? 9.625 -25.484 -1.837 1 97.12 93 ALA A O 1
ATOM 684 N N . GLU A 1 94 ? 11.188 -24.172 -2.727 1 95.94 94 GLU A N 1
ATOM 685 C CA . GLU A 1 94 ? 11.359 -25.062 -3.867 1 95.94 94 GLU A CA 1
ATOM 686 C C . GLU A 1 94 ? 11.969 -26.391 -3.439 1 95.94 94 GLU A C 1
ATOM 688 O O . GLU A 1 94 ? 11.547 -27.453 -3.906 1 95.94 94 GLU A O 1
ATOM 693 N N . MET A 1 95 ? 12.93 -26.375 -2.617 1 95.75 95 MET A N 1
ATOM 694 C CA . MET A 1 95 ? 13.562 -27.578 -2.098 1 95.75 95 MET A CA 1
ATOM 695 C C . MET A 1 95 ? 12.547 -28.469 -1.394 1 95.75 95 MET A C 1
ATOM 697 O O . MET A 1 95 ? 12.656 -29.703 -1.434 1 95.75 95 MET A O 1
ATOM 701 N N . ARG A 1 96 ? 11.57 -27.938 -0.832 1 96.31 96 ARG A N 1
ATOM 702 C CA . ARG A 1 96 ? 10.539 -28.672 -0.108 1 96.31 96 ARG A CA 1
ATOM 703 C C . ARG A 1 96 ? 9.414 -29.094 -1.044 1 96.31 96 ARG A C 1
ATOM 705 O O . ARG A 1 96 ? 8.422 -29.672 -0.603 1 96.31 96 ARG A O 1
ATOM 712 N N . GLY A 1 97 ? 9.508 -28.672 -2.285 1 95.81 97 GLY A N 1
ATOM 713 C CA . GLY A 1 97 ? 8.531 -29.062 -3.287 1 95.81 97 GLY A CA 1
ATOM 714 C C . GLY A 1 97 ? 7.258 -28.234 -3.23 1 95.81 97 GLY A C 1
ATOM 715 O O . GLY A 1 97 ? 6.215 -28.656 -3.732 1 95.81 97 GLY A O 1
ATOM 716 N N . LEU A 1 98 ? 7.359 -27.031 -2.621 1 94.88 98 LEU A N 1
ATOM 717 C CA . LEU A 1 98 ? 6.168 -26.219 -2.395 1 94.88 98 LEU A CA 1
ATOM 718 C C . LEU A 1 98 ? 5.898 -25.297 -3.586 1 94.88 98 LEU A C 1
ATOM 720 O O . LEU A 1 98 ? 4.781 -24.812 -3.76 1 94.88 98 LEU A O 1
ATOM 724 N N . THR A 1 99 ? 6.934 -25 -4.324 1 94.62 99 THR A N 1
ATOM 725 C CA . THR A 1 99 ? 6.785 -24.078 -5.449 1 94.62 99 THR A CA 1
ATOM 726 C C . THR A 1 99 ? 7.848 -24.359 -6.512 1 94.62 99 THR A C 1
ATOM 728 O O . THR A 1 99 ? 8.75 -25.172 -6.301 1 94.62 99 THR A O 1
ATOM 731 N N . THR A 1 100 ? 7.637 -23.875 -7.66 1 95.19 100 THR A N 1
ATOM 732 C CA . THR A 1 100 ? 8.641 -23.797 -8.711 1 95.19 100 THR A CA 1
ATOM 733 C C . THR A 1 100 ? 9.008 -22.344 -9 1 95.19 100 THR A C 1
ATOM 735 O O . THR A 1 100 ? 8.133 -21.5 -9.203 1 95.19 100 THR A O 1
ATOM 738 N N . ILE A 1 101 ? 10.25 -22.062 -9.008 1 96.12 101 ILE A N 1
ATOM 739 C CA . ILE A 1 101 ? 10.711 -20.703 -9.195 1 96.12 101 ILE A CA 1
ATOM 740 C C . ILE A 1 101 ? 10.672 -20.344 -10.68 1 96.12 101 ILE A C 1
ATOM 742 O O . ILE A 1 101 ? 11.359 -20.969 -11.492 1 96.12 101 ILE A O 1
ATOM 746 N N . THR A 1 102 ? 9.875 -19.453 -11.016 1 94.94 102 THR A N 1
ATOM 747 C CA . THR A 1 102 ? 9.812 -18.812 -12.328 1 94.94 102 THR A CA 1
ATOM 748 C C . THR A 1 102 ? 9.797 -17.281 -12.188 1 94.94 102 THR A C 1
ATOM 750 O O . THR A 1 102 ? 9.43 -16.766 -11.133 1 94.94 102 THR A O 1
ATOM 753 N N . PRO A 1 103 ? 10.203 -16.531 -13.18 1 93.94 103 PRO A N 1
ATOM 754 C CA . PRO A 1 103 ? 10.219 -15.07 -13.078 1 93.94 103 PRO A CA 1
ATOM 755 C C . PRO A 1 103 ? 8.867 -14.492 -12.672 1 93.94 103 PRO A C 1
ATOM 757 O O . PRO A 1 103 ? 8.797 -13.578 -11.844 1 93.94 103 PRO A O 1
ATOM 760 N N . LYS A 1 104 ? 7.777 -14.984 -13.211 1 93.19 104 LYS A N 1
ATOM 761 C CA . LYS A 1 104 ? 6.445 -14.492 -12.859 1 93.19 104 LYS A CA 1
ATOM 762 C C . LYS A 1 104 ? 6.109 -14.797 -11.406 1 93.19 104 LYS A C 1
ATOM 764 O O . LYS A 1 104 ? 5.539 -13.953 -10.711 1 93.19 104 LYS A O 1
ATOM 769 N N . GLN A 1 105 ? 6.488 -16.016 -10.977 1 95.44 105 GLN A N 1
ATOM 770 C CA . GLN A 1 105 ? 6.305 -16.344 -9.57 1 95.44 105 GLN A CA 1
ATOM 771 C C . GLN A 1 105 ? 7.18 -15.469 -8.68 1 95.44 105 GLN A C 1
ATOM 773 O O . GLN A 1 105 ? 6.809 -15.156 -7.551 1 95.44 105 GLN A O 1
ATOM 778 N N . GLY A 1 106 ? 8.336 -15.109 -9.227 1 97.81 106 GLY A N 1
ATOM 779 C CA . GLY A 1 106 ? 9.203 -14.195 -8.508 1 97.81 106 GLY A CA 1
ATOM 780 C C . GLY A 1 106 ? 8.539 -12.875 -8.18 1 97.81 106 GLY A C 1
ATOM 781 O O . GLY A 1 106 ? 8.742 -12.32 -7.094 1 97.81 106 GLY A O 1
ATOM 782 N N . ILE A 1 107 ? 7.73 -12.352 -9.078 1 97.81 107 ILE A N 1
ATOM 783 C CA . ILE A 1 107 ? 7.008 -11.109 -8.852 1 97.81 107 ILE A CA 1
ATOM 784 C C . ILE A 1 107 ? 6.07 -11.258 -7.656 1 97.81 107 ILE A C 1
ATOM 786 O O . ILE A 1 107 ? 5.98 -10.367 -6.812 1 97.81 107 ILE A O 1
ATOM 790 N N . ILE A 1 108 ? 5.426 -12.414 -7.551 1 98.06 108 ILE A N 1
ATOM 791 C CA . ILE A 1 108 ? 4.508 -12.688 -6.453 1 98.06 108 ILE A CA 1
ATOM 792 C C . ILE A 1 108 ? 5.277 -12.75 -5.137 1 98.06 108 ILE A C 1
ATOM 794 O O . ILE A 1 108 ? 4.832 -12.195 -4.125 1 98.06 108 ILE A O 1
ATOM 798 N N . TRP A 1 109 ? 6.445 -13.391 -5.168 1 98.69 109 TRP A N 1
ATOM 799 C CA . TRP A 1 109 ? 7.297 -13.438 -3.982 1 98.69 109 TRP A CA 1
ATOM 800 C C . TRP A 1 109 ? 7.742 -12.039 -3.578 1 98.69 109 TRP A C 1
ATOM 802 O O . TRP A 1 109 ? 7.785 -11.711 -2.391 1 98.69 109 TRP A O 1
ATOM 812 N N . GLY A 1 110 ? 8.102 -11.234 -4.559 1 98.75 110 GLY A N 1
ATOM 813 C CA . GLY A 1 110 ? 8.461 -9.852 -4.285 1 98.75 110 GLY A CA 1
ATOM 814 C C . GLY A 1 110 ? 7.336 -9.07 -3.625 1 98.75 110 GLY A C 1
ATOM 815 O O . GLY A 1 110 ? 7.566 -8.352 -2.648 1 98.75 110 GLY A O 1
ATOM 816 N N . LEU A 1 111 ? 6.129 -9.242 -4.164 1 98.62 111 LEU A N 1
ATOM 817 C CA . LEU A 1 111 ? 4.973 -8.555 -3.598 1 98.62 111 LEU A CA 1
ATOM 818 C C . LEU A 1 111 ? 4.703 -9.023 -2.174 1 98.62 111 LEU A C 1
ATOM 820 O O . LEU A 1 111 ? 4.316 -8.234 -1.314 1 98.62 111 LEU A O 1
ATOM 824 N N . ALA A 1 112 ? 4.863 -10.289 -1.934 1 98.62 112 ALA A N 1
ATOM 825 C CA . ALA A 1 112 ? 4.719 -10.805 -0.575 1 98.62 112 ALA A CA 1
ATOM 826 C C . ALA A 1 112 ? 5.75 -10.172 0.36 1 98.62 112 ALA A C 1
ATOM 828 O O . ALA A 1 112 ? 5.438 -9.844 1.505 1 98.62 112 ALA A O 1
ATOM 829 N N . GLY A 1 113 ? 7.004 -10.07 -0.131 1 98.62 113 GLY A N 1
ATOM 830 C CA . GLY A 1 113 ? 8.023 -9.383 0.646 1 98.62 113 GLY A CA 1
ATOM 831 C C . GLY A 1 113 ? 7.668 -7.938 0.941 1 98.62 113 GLY A C 1
ATOM 832 O O . GLY A 1 113 ? 7.832 -7.469 2.07 1 98.62 113 GLY A O 1
ATOM 833 N N . PHE A 1 114 ? 7.145 -7.258 -0.067 1 98.88 114 PHE A N 1
ATOM 834 C CA . PHE A 1 114 ? 6.676 -5.891 0.117 1 98.88 114 PHE A CA 1
ATOM 835 C C . PHE A 1 114 ? 5.613 -5.824 1.211 1 98.88 114 PHE A C 1
ATOM 837 O O . PHE A 1 114 ? 5.672 -4.957 2.086 1 98.88 114 PHE A O 1
ATOM 844 N N . ILE A 1 115 ? 4.621 -6.695 1.153 1 98.75 115 ILE A N 1
ATOM 845 C CA . ILE A 1 115 ? 3.523 -6.688 2.115 1 98.75 115 ILE A CA 1
ATOM 846 C C . ILE A 1 115 ? 4.066 -6.941 3.52 1 98.75 115 ILE A C 1
ATOM 848 O O . ILE A 1 115 ? 3.754 -6.203 4.457 1 98.75 115 ILE A O 1
ATOM 852 N N . ALA A 1 116 ? 4.941 -7.871 3.674 1 98.62 116 ALA A N 1
ATOM 853 C CA . ALA A 1 116 ? 5.395 -8.312 4.988 1 98.62 116 ALA A CA 1
ATOM 854 C C . ALA A 1 116 ? 6.379 -7.316 5.594 1 98.62 116 ALA A C 1
ATOM 856 O O . ALA A 1 116 ? 6.363 -7.074 6.805 1 98.62 116 ALA A O 1
ATOM 857 N N . ILE A 1 117 ? 7.195 -6.707 4.715 1 97.94 117 ILE A N 1
ATOM 858 C CA . ILE A 1 117 ? 8.344 -5.98 5.238 1 97.94 117 ILE A CA 1
ATOM 859 C C . ILE A 1 117 ? 8.078 -4.477 5.188 1 97.94 117 ILE A C 1
ATOM 861 O O . ILE A 1 117 ? 8.672 -3.705 5.941 1 97.94 117 ILE A O 1
ATOM 865 N N . GLN A 1 118 ? 7.215 -4.109 4.266 1 97.94 118 GLN A N 1
ATOM 866 C CA . GLN A 1 118 ? 7.012 -2.672 4.117 1 97.94 118 GLN A CA 1
ATOM 867 C C . GLN A 1 118 ? 5.574 -2.283 4.453 1 97.94 118 GLN A C 1
ATOM 869 O O . GLN A 1 118 ? 5.344 -1.443 5.328 1 97.94 118 GLN A O 1
ATOM 874 N N . LEU A 1 119 ? 4.598 -2.889 3.869 1 98.62 119 LEU A N 1
ATOM 875 C CA . LEU A 1 119 ? 3.211 -2.461 4.02 1 98.62 119 LEU A CA 1
ATOM 876 C C . LEU A 1 119 ? 2.711 -2.732 5.434 1 98.62 119 LEU A C 1
ATOM 878 O O . LEU A 1 119 ? 2.152 -1.844 6.082 1 98.62 119 LEU A O 1
ATOM 882 N N . ALA A 1 120 ? 2.896 -3.938 5.902 1 98.75 120 ALA A N 1
ATOM 883 C CA . ALA A 1 120 ? 2.379 -4.309 7.215 1 98.75 120 ALA A CA 1
ATOM 884 C C . ALA A 1 120 ? 2.953 -3.404 8.305 1 98.75 120 ALA A C 1
ATOM 886 O O . ALA A 1 120 ? 2.205 -2.805 9.078 1 98.75 120 ALA A O 1
ATOM 887 N N . PRO A 1 121 ? 4.262 -3.219 8.383 1 98.5 121 PRO A N 1
ATOM 888 C CA . PRO A 1 121 ? 4.766 -2.287 9.391 1 98.5 121 PRO A CA 1
ATOM 889 C C . PRO A 1 121 ? 4.273 -0.858 9.18 1 98.5 121 PRO A C 1
ATOM 891 O O . PRO A 1 121 ? 4.035 -0.131 10.148 1 98.5 121 PRO A O 1
ATOM 894 N N . ALA A 1 122 ? 4.098 -0.478 7.941 1 98.56 122 ALA A N 1
ATOM 895 C CA . ALA A 1 122 ? 3.662 0.882 7.637 1 98.56 122 ALA A CA 1
ATOM 896 C C . ALA A 1 122 ? 2.26 1.142 8.18 1 98.56 122 ALA A C 1
ATOM 898 O O . ALA A 1 122 ? 1.917 2.279 8.516 1 98.56 122 ALA A O 1
ATOM 899 N N . ILE A 1 123 ? 1.435 0.151 8.266 1 98.5 123 ILE A N 1
ATOM 900 C CA . ILE A 1 123 ? 0.076 0.293 8.773 1 98.5 123 ILE A CA 1
ATOM 901 C C . ILE A 1 123 ? 0.118 0.802 10.219 1 98.5 123 ILE A C 1
ATOM 903 O O . ILE A 1 123 ? -0.73 1.601 10.625 1 98.5 123 ILE A O 1
ATOM 907 N N . GLY A 1 124 ? 1.082 0.394 10.984 1 97.81 124 GLY A N 1
ATOM 908 C CA . GLY A 1 124 ? 1.223 0.852 12.352 1 97.81 124 GLY A CA 1
ATOM 909 C C . GLY A 1 124 ? 2.172 2.025 12.5 1 97.81 124 GLY A C 1
ATOM 910 O O . GLY A 1 124 ? 1.966 2.898 13.344 1 97.81 124 GLY A O 1
ATOM 911 N N . LEU A 1 125 ? 3.207 2.031 11.742 1 98 125 LEU A N 1
ATOM 912 C CA . LEU A 1 125 ? 4.238 3.061 11.758 1 98 125 LEU A CA 1
ATOM 913 C C . LEU A 1 125 ? 4.484 3.604 10.352 1 98 125 LEU A C 1
ATOM 915 O O . LEU A 1 125 ? 5.473 3.246 9.703 1 98 125 LEU A O 1
ATOM 919 N N . PRO A 1 126 ? 3.596 4.516 9.938 1 98.19 126 PRO A N 1
ATOM 920 C CA . PRO A 1 126 ? 3.693 5.016 8.57 1 98.19 126 PRO A CA 1
ATOM 921 C C . PRO A 1 126 ? 4.98 5.797 8.312 1 98.19 126 PRO A C 1
ATOM 923 O O . PRO A 1 126 ? 5.602 6.293 9.258 1 98.19 126 PRO A O 1
ATOM 926 N N . PRO A 1 127 ? 5.371 5.812 6.957 1 97.56 127 PRO A N 1
ATOM 927 C CA . PRO A 1 127 ? 6.418 6.781 6.609 1 97.56 127 PRO A CA 1
ATOM 928 C C . PRO A 1 127 ? 6.066 8.203 7.039 1 97.56 127 PRO A C 1
ATOM 930 O O . PRO A 1 127 ? 4.91 8.617 6.922 1 97.56 127 PRO A O 1
ATOM 933 N N . GLU A 1 128 ? 7.043 8.852 7.602 1 96.75 128 GLU A N 1
ATOM 934 C CA . GLU A 1 128 ? 6.801 10.203 8.102 1 96.75 128 GLU A CA 1
ATOM 935 C C . GLU A 1 128 ? 7.75 11.203 7.449 1 96.75 128 GLU A C 1
ATOM 937 O O . GLU A 1 128 ? 8.875 10.859 7.082 1 96.75 128 GLU A O 1
ATOM 942 N N . LEU A 1 129 ? 7.234 12.383 7.305 1 96.31 129 LEU A N 1
ATOM 943 C CA . LEU A 1 129 ? 8.039 13.484 6.77 1 96.31 129 LEU A CA 1
ATOM 944 C C . LEU A 1 129 ? 9.016 14 7.824 1 96.31 129 LEU A C 1
ATOM 946 O O . LEU A 1 129 ? 8.805 13.797 9.023 1 96.31 129 LEU A O 1
ATOM 950 N N . PRO A 1 130 ? 10.055 14.602 7.293 1 92.62 130 PRO A N 1
ATOM 951 C CA . PRO A 1 130 ? 10.945 15.266 8.25 1 92.62 130 PRO A CA 1
ATOM 952 C C . PRO A 1 130 ? 10.219 16.281 9.125 1 92.62 130 PRO A C 1
ATOM 954 O O . PRO A 1 130 ? 9.297 16.953 8.664 1 92.62 130 PRO A O 1
ATOM 957 N N . GLY A 1 131 ? 10.656 16.406 10.422 1 87.88 131 GLY A N 1
ATOM 958 C CA . GLY A 1 131 ? 10.039 17.344 11.352 1 87.88 131 GLY A CA 1
ATOM 959 C C . GLY A 1 131 ? 8.922 16.719 12.172 1 87.88 131 GLY A C 1
ATOM 960 O O . GLY A 1 131 ? 8.164 17.422 12.836 1 87.88 131 GLY A O 1
ATOM 961 N N . THR A 1 132 ? 8.789 15.43 12.039 1 90.69 132 THR A N 1
ATOM 962 C CA . THR A 1 132 ? 7.781 14.711 12.805 1 90.69 132 THR A CA 1
ATOM 963 C C . THR A 1 132 ? 8.438 13.914 13.938 1 90.69 132 THR A C 1
ATOM 965 O O . THR A 1 132 ? 9.016 12.852 13.703 1 90.69 132 THR A O 1
ATOM 968 N N . PRO A 1 133 ? 8.344 14.469 15.148 1 89 133 PRO A N 1
ATOM 969 C CA . PRO A 1 133 ? 8.906 13.719 16.266 1 89 133 PRO A CA 1
ATOM 970 C C . PRO A 1 133 ? 8.281 12.336 16.438 1 89 133 PRO A C 1
ATOM 972 O O . PRO A 1 133 ? 7.113 12.141 16.078 1 89 133 PRO A O 1
ATOM 975 N N . ALA A 1 134 ? 9.086 11.445 16.922 1 88.31 134 ALA A N 1
ATOM 976 C CA . ALA A 1 134 ? 8.609 10.07 17.094 1 88.31 134 ALA A CA 1
ATOM 977 C C . ALA A 1 134 ? 8.742 9.625 18.547 1 88.31 134 ALA A C 1
ATOM 979 O O . ALA A 1 134 ? 9.508 10.211 19.312 1 88.31 134 ALA A O 1
ATOM 980 N N . ALA A 1 135 ? 7.98 8.539 18.859 1 89.5 135 ALA A N 1
ATOM 981 C CA . ALA A 1 135 ? 8.086 7.887 20.172 1 89.5 135 ALA A CA 1
ATOM 982 C C . ALA A 1 135 ? 9.461 7.246 20.359 1 89.5 135 ALA A C 1
ATOM 984 O O . ALA A 1 135 ? 10.289 7.27 19.453 1 89.5 135 ALA A O 1
ATOM 985 N N . GLU A 1 136 ? 9.57 6.691 21.562 1 92.88 136 GLU A N 1
ATOM 986 C CA . GLU A 1 136 ? 10.844 6.07 21.906 1 92.88 136 GLU A CA 1
ATOM 987 C C . GLU A 1 136 ? 11.219 4.992 20.891 1 92.88 136 GLU A C 1
ATOM 989 O O . GLU A 1 136 ? 10.359 4.215 20.453 1 92.88 136 GLU A O 1
ATOM 994 N N . ILE A 1 137 ? 12.469 4.875 20.578 1 93 137 ILE A N 1
ATOM 995 C CA . ILE A 1 137 ? 12.969 4.02 19.5 1 93 137 ILE A CA 1
ATOM 996 C C . ILE A 1 137 ? 12.836 2.553 19.906 1 93 137 ILE A C 1
ATOM 998 O O . ILE A 1 137 ? 12.469 1.711 19.078 1 93 137 ILE A O 1
ATOM 1002 N N . GLY A 1 138 ? 13.148 2.189 21.078 1 93.75 138 GLY A N 1
ATOM 1003 C CA . GLY A 1 138 ? 13.133 0.81 21.531 1 93.75 138 GLY A CA 1
ATOM 1004 C C . GLY A 1 138 ? 11.812 0.106 21.266 1 93.75 138 GLY A C 1
ATOM 1005 O O . GLY A 1 138 ? 11.758 -0.838 20.484 1 93.75 138 GLY A O 1
ATOM 1006 N N . PRO A 1 139 ? 10.766 0.61 21.906 1 95.88 139 PRO A N 1
ATOM 1007 C CA . PRO A 1 139 ? 9.453 -0.011 21.703 1 95.88 139 PRO A CA 1
ATOM 1008 C C . PRO A 1 139 ? 9.023 -0.012 20.234 1 95.88 139 PRO A C 1
ATOM 1010 O O . PRO A 1 139 ? 8.422 -0.98 19.766 1 95.88 139 PRO A O 1
ATOM 1013 N N . ARG A 1 140 ? 9.281 1.03 19.531 1 96.69 140 ARG A N 1
ATOM 1014 C CA . ARG A 1 140 ? 8.93 1.091 18.125 1 96.69 140 ARG A CA 1
ATOM 1015 C C . ARG A 1 140 ? 9.672 0.017 17.328 1 96.69 140 ARG A C 1
ATOM 1017 O O . ARG A 1 140 ? 9.086 -0.634 16.453 1 96.69 140 ARG A O 1
ATOM 1024 N N . GLN A 1 141 ? 10.891 -0.12 17.594 1 97 141 GLN A N 1
ATOM 1025 C CA . GLN A 1 141 ? 11.711 -1.104 16.906 1 97 141 GLN A CA 1
ATOM 1026 C C . GLN A 1 141 ? 11.25 -2.525 17.203 1 97 141 GLN A C 1
ATOM 1028 O O . GLN A 1 141 ? 11.25 -3.389 16.328 1 97 141 GLN A O 1
ATOM 1033 N N . MET A 1 142 ? 10.938 -2.754 18.422 1 97.81 142 MET A N 1
ATOM 1034 C CA . MET A 1 142 ? 10.453 -4.078 18.797 1 97.81 142 MET A CA 1
ATOM 1035 C C . MET A 1 142 ? 9.141 -4.402 18.109 1 97.81 142 MET A C 1
ATOM 1037 O O . MET A 1 142 ? 8.953 -5.516 17.609 1 97.81 142 MET A O 1
ATOM 1041 N N . TRP A 1 143 ? 8.266 -3.477 18.125 1 98.38 143 TRP A N 1
ATOM 1042 C CA . TRP A 1 143 ? 6.992 -3.684 17.438 1 98.38 143 TRP A CA 1
ATOM 1043 C C . TRP A 1 143 ? 7.215 -3.908 15.938 1 98.38 143 TRP A C 1
ATOM 1045 O O . TRP A 1 143 ? 6.594 -4.789 15.344 1 98.38 143 TRP A O 1
ATOM 1055 N N . TRP A 1 144 ? 8.062 -3.109 15.398 1 98.06 144 TRP A N 1
ATOM 1056 C CA . TRP A 1 144 ? 8.383 -3.205 13.977 1 98.06 144 TRP A CA 1
ATOM 1057 C C . TRP A 1 144 ? 8.922 -4.59 13.633 1 98.06 144 TRP A C 1
ATOM 1059 O O . TRP A 1 144 ? 8.453 -5.227 12.688 1 98.06 144 TRP A O 1
ATOM 1069 N N . LEU A 1 145 ? 9.867 -5.027 14.375 1 98.12 145 LEU A N 1
ATOM 1070 C CA . LEU A 1 145 ? 10.461 -6.34 14.156 1 98.12 145 LEU A CA 1
ATOM 1071 C C . LEU A 1 145 ? 9.43 -7.445 14.352 1 98.12 145 LEU A C 1
ATOM 1073 O O . LEU A 1 145 ? 9.398 -8.414 13.586 1 98.12 145 LEU A O 1
ATOM 1077 N N . GLY A 1 146 ? 8.664 -7.328 15.391 1 98.62 146 GLY A N 1
ATOM 1078 C CA . GLY A 1 146 ? 7.598 -8.297 15.609 1 98.62 146 GLY A CA 1
ATOM 1079 C C . GLY A 1 146 ? 6.609 -8.367 14.461 1 98.62 146 GLY A C 1
ATOM 1080 O O . GLY A 1 146 ? 6.18 -9.453 14.07 1 98.62 146 GLY A O 1
ATOM 1081 N N . THR A 1 147 ? 6.262 -7.18 13.922 1 98.69 147 THR A N 1
ATOM 1082 C CA . THR A 1 147 ? 5.316 -7.125 12.812 1 98.69 147 THR A CA 1
ATOM 1083 C C . THR A 1 147 ? 5.906 -7.773 11.57 1 98.69 147 THR A C 1
ATOM 1085 O O . THR A 1 147 ? 5.223 -8.531 10.875 1 98.69 147 THR A O 1
ATOM 1088 N N . LEU A 1 148 ? 7.191 -7.48 11.258 1 98.06 148 LEU A N 1
ATOM 1089 C CA . LEU A 1 148 ? 7.859 -8.062 10.094 1 98.06 148 LEU A CA 1
ATOM 1090 C C . LEU A 1 148 ? 7.883 -9.578 10.18 1 98.06 148 LEU A C 1
ATOM 1092 O O . LEU A 1 148 ? 7.598 -10.273 9.203 1 98.06 148 LEU A O 1
ATOM 1096 N N . VAL A 1 149 ? 8.188 -10.117 11.32 1 98.38 149 VAL A N 1
ATOM 1097 C CA . VAL A 1 149 ? 8.305 -11.555 11.508 1 98.38 149 VAL A CA 1
ATOM 1098 C C . VAL A 1 149 ? 6.922 -12.203 11.445 1 98.38 149 VAL A C 1
ATOM 1100 O O . VAL A 1 149 ? 6.727 -13.188 10.734 1 98.38 149 VAL A O 1
ATOM 1103 N N . ALA A 1 150 ? 5.98 -11.641 12.18 1 98.75 150 ALA A N 1
ATOM 1104 C CA . ALA A 1 150 ? 4.625 -12.188 12.203 1 98.75 150 ALA A CA 1
ATOM 1105 C C . ALA A 1 150 ? 4.016 -12.188 10.805 1 98.75 150 ALA A C 1
ATOM 1107 O O . ALA A 1 150 ? 3.375 -13.164 10.398 1 98.75 150 ALA A O 1
ATOM 1108 N N . SER A 1 151 ? 4.23 -11.125 10.102 1 98.75 151 SER A N 1
ATOM 1109 C CA . SER A 1 151 ? 3.652 -11.008 8.766 1 98.75 151 SER A CA 1
ATOM 1110 C C . SER A 1 151 ? 4.316 -11.977 7.789 1 98.75 151 SER A C 1
ATOM 1112 O O . SER A 1 151 ? 3.648 -12.562 6.938 1 98.75 151 SER A O 1
ATOM 1114 N N . SER A 1 152 ? 5.637 -12.117 7.871 1 98.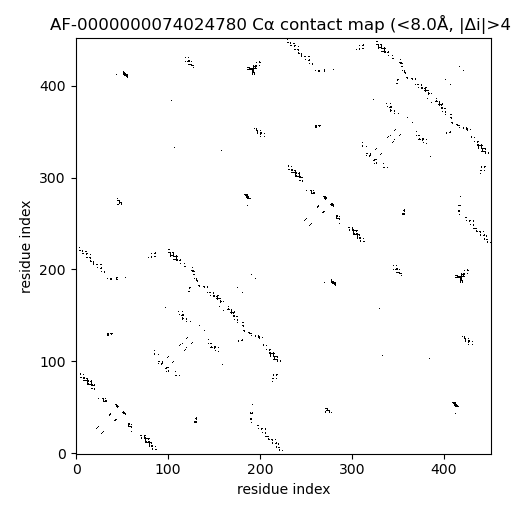56 152 SER A N 1
ATOM 1115 C CA . SER A 1 152 ? 6.336 -13.062 7.004 1 98.56 152 SER A CA 1
ATOM 1116 C C . SER A 1 152 ? 5.871 -14.492 7.262 1 98.56 152 SER A C 1
ATOM 1118 O O . SER A 1 152 ? 5.574 -15.227 6.32 1 98.56 152 SER A O 1
ATOM 1120 N N . LEU A 1 153 ? 5.785 -14.844 8.531 1 97.94 153 LEU A N 1
ATOM 1121 C CA . LEU A 1 153 ? 5.328 -16.188 8.883 1 97.94 153 LEU A CA 1
ATOM 1122 C C . LEU A 1 153 ? 3.863 -16.375 8.5 1 97.94 153 LEU A C 1
ATOM 1124 O O . LEU A 1 153 ? 3.473 -17.438 8.031 1 97.94 153 LEU A O 1
ATOM 1128 N N . GLY A 1 154 ? 3.105 -15.367 8.781 1 98.25 154 GLY A N 1
ATOM 1129 C CA . GLY A 1 154 ? 1.698 -15.438 8.414 1 98.25 154 GLY A CA 1
ATOM 1130 C C . GLY A 1 154 ? 1.477 -15.672 6.934 1 98.25 154 GLY A C 1
ATOM 1131 O O . GLY A 1 154 ? 0.703 -16.547 6.543 1 98.25 154 GLY A O 1
ATOM 1132 N N . LEU A 1 155 ? 2.143 -14.93 6.09 1 98 155 LEU A N 1
ATOM 1133 C CA . LEU A 1 155 ? 2.014 -15.086 4.645 1 98 155 LEU A CA 1
ATOM 1134 C C . LEU A 1 155 ? 2.518 -16.453 4.199 1 98 155 LEU A C 1
ATOM 1136 O O . LEU A 1 155 ? 1.944 -17.062 3.295 1 98 155 LEU A O 1
ATOM 1140 N N . TRP A 1 156 ? 3.604 -16.906 4.84 1 97.75 156 TRP A N 1
ATOM 1141 C CA . TRP A 1 156 ? 4.133 -18.234 4.527 1 97.75 156 TRP A CA 1
ATOM 1142 C C . TRP A 1 156 ? 3.088 -19.312 4.801 1 97.75 156 TRP A C 1
ATOM 1144 O O . TRP A 1 156 ? 2.873 -20.203 3.971 1 97.75 156 TRP A O 1
ATOM 1154 N N . ILE A 1 157 ? 2.428 -19.219 5.922 1 97.38 157 ILE A N 1
ATOM 1155 C CA . ILE A 1 157 ? 1.426 -20.203 6.32 1 97.38 157 ILE A CA 1
ATOM 1156 C C . ILE A 1 157 ? 0.224 -20.125 5.379 1 97.38 157 ILE A C 1
ATOM 1158 O O . ILE A 1 157 ? -0.332 -21.156 4.988 1 97.38 157 ILE A O 1
ATOM 1162 N N . ILE A 1 158 ? -0.187 -18.984 4.98 1 96.31 158 ILE A N 1
ATOM 1163 C CA . ILE A 1 158 ? -1.31 -18.797 4.066 1 96.31 158 ILE A CA 1
ATOM 1164 C C . ILE A 1 158 ? -0.967 -19.406 2.707 1 96.31 158 ILE A C 1
ATOM 1166 O O . ILE A 1 158 ? -1.793 -20.094 2.098 1 96.31 158 ILE A O 1
ATOM 1170 N N . ALA A 1 159 ? 0.227 -19.188 2.254 1 95.25 159 ALA A N 1
ATOM 1171 C CA . ALA A 1 159 ? 0.647 -19.625 0.926 1 95.25 159 ALA A CA 1
ATOM 1172 C C . ALA A 1 159 ? 0.806 -21.141 0.873 1 95.25 159 ALA A C 1
ATOM 1174 O O . ALA A 1 159 ? 0.437 -21.781 -0.118 1 95.25 159 ALA A O 1
ATOM 1175 N N . PHE A 1 160 ? 1.326 -21.719 1.962 1 95.19 160 PHE A N 1
ATOM 1176 C CA . PHE A 1 160 ? 1.752 -23.109 1.813 1 95.19 160 PHE A CA 1
ATOM 1177 C C . PHE A 1 160 ? 1.051 -24 2.83 1 95.19 160 PHE A C 1
ATOM 1179 O O . PHE A 1 160 ? 1.162 -25.234 2.768 1 95.19 160 PHE A O 1
ATOM 1186 N N . GLY A 1 161 ? 0.424 -23.281 3.734 1 90.69 161 GLY A N 1
ATOM 1187 C CA . GLY A 1 161 ? -0.311 -24.094 4.695 1 90.69 161 GLY A CA 1
ATOM 1188 C C . GLY A 1 161 ? -1.525 -24.781 4.094 1 90.69 161 GLY A C 1
ATOM 1189 O O . GLY A 1 161 ? -1.861 -24.547 2.932 1 90.69 161 GLY A O 1
ATOM 1190 N N . ARG A 1 162 ? -2.137 -25.75 4.789 1 83.69 162 ARG A N 1
ATOM 1191 C CA . ARG A 1 162 ? -3.287 -26.531 4.34 1 83.69 162 ARG A CA 1
ATOM 1192 C C . ARG A 1 162 ? -4.438 -26.438 5.34 1 83.69 162 ARG A C 1
ATOM 1194 O O . ARG A 1 162 ? -4.211 -26.406 6.551 1 83.69 162 ARG A O 1
ATOM 1201 N N . GLY A 1 163 ? -5.66 -26.359 4.754 1 81.38 163 GLY A N 1
ATOM 1202 C CA . GLY A 1 163 ? -6.867 -26.375 5.562 1 81.38 163 GLY A CA 1
ATOM 1203 C C . GLY A 1 163 ? -6.938 -25.234 6.566 1 81.38 163 GLY A C 1
ATOM 1204 O O . GLY A 1 163 ? -6.793 -24.078 6.195 1 81.38 163 GLY A O 1
ATOM 1205 N N . PHE A 1 164 ? -7.062 -25.625 7.781 1 83.88 164 PHE A N 1
ATOM 1206 C CA . PHE A 1 164 ? -7.32 -24.672 8.859 1 83.88 164 PHE A CA 1
ATOM 1207 C C . PHE A 1 164 ? -6.039 -23.953 9.266 1 83.88 164 PHE A C 1
ATOM 1209 O O . PHE A 1 164 ? -6.09 -22.906 9.906 1 83.88 164 PHE A O 1
ATOM 1216 N N . THR A 1 165 ? -4.957 -24.422 8.805 1 87.38 165 THR A N 1
ATOM 1217 C CA . THR A 1 165 ? -3.703 -23.781 9.172 1 87.38 165 THR A CA 1
ATOM 1218 C C . THR A 1 165 ? -3.619 -22.375 8.57 1 87.38 165 THR A C 1
ATOM 1220 O O . THR A 1 165 ? -2.916 -21.516 9.094 1 87.38 165 THR A O 1
ATOM 1223 N N . ALA A 1 166 ? -4.312 -22.203 7.504 1 86.75 166 ALA A N 1
ATOM 1224 C CA . ALA A 1 166 ? -4.312 -20.891 6.863 1 86.75 166 ALA A CA 1
ATOM 1225 C C . ALA A 1 166 ? -4.945 -19.844 7.77 1 86.75 166 ALA A C 1
ATOM 1227 O O . ALA A 1 166 ? -4.555 -18.672 7.734 1 86.75 166 ALA A O 1
ATOM 1228 N N . LEU A 1 167 ? -5.867 -20.266 8.617 1 90 167 LEU A N 1
ATOM 1229 C CA . LEU A 1 167 ? -6.48 -19.344 9.578 1 90 167 LEU A CA 1
ATOM 1230 C C . LEU A 1 167 ? -5.453 -18.844 10.586 1 90 167 LEU A C 1
ATOM 1232 O O . LEU A 1 167 ? -5.52 -17.688 11.023 1 90 167 LEU A O 1
ATOM 1236 N N . GLY A 1 168 ? -4.555 -19.734 10.906 1 94.38 168 GLY A N 1
ATOM 1237 C CA . GLY A 1 168 ? -3.461 -19.312 11.773 1 94.38 168 GLY A CA 1
ATOM 1238 C C . GLY A 1 168 ? -2.613 -18.219 11.164 1 94.38 168 GLY A C 1
ATOM 1239 O O . GLY A 1 168 ? -2.154 -17.312 11.875 1 94.38 168 GLY A O 1
ATOM 1240 N N . GLY A 1 169 ? -2.377 -18.312 9.852 1 96.81 169 GLY A N 1
ATOM 1241 C CA . GLY A 1 169 ? -1.643 -17.266 9.156 1 96.81 169 GLY A CA 1
ATOM 1242 C C . GLY A 1 169 ? -2.344 -15.922 9.195 1 96.81 169 GLY A C 1
ATOM 1243 O O . GLY A 1 169 ? -1.701 -14.883 9.375 1 96.81 169 GLY A O 1
ATOM 1244 N N . ILE A 1 170 ? -3.666 -15.922 9.086 1 95.81 170 ILE A N 1
ATOM 1245 C CA . ILE A 1 170 ? -4.461 -14.695 9.133 1 95.81 170 ILE A CA 1
ATOM 1246 C C . ILE A 1 170 ? -4.363 -14.078 10.523 1 95.81 170 ILE A C 1
ATOM 1248 O O . ILE A 1 170 ? -4.203 -12.859 10.656 1 95.81 170 ILE A O 1
ATOM 1252 N N . VAL A 1 171 ? -4.441 -14.891 11.508 1 96.31 171 VAL A N 1
ATOM 1253 C CA . VAL A 1 171 ? -4.34 -14.43 12.891 1 96.31 171 VAL A CA 1
ATOM 1254 C C . VAL A 1 171 ? -2.975 -13.781 13.117 1 96.31 171 VAL A C 1
ATOM 1256 O O . VAL A 1 171 ? -2.883 -12.711 13.719 1 96.31 171 VAL A O 1
ATOM 1259 N N . LEU A 1 172 ? -1.933 -14.406 12.609 1 97.44 172 LEU A N 1
ATOM 1260 C CA . LEU A 1 172 ? -0.583 -13.875 12.773 1 97.44 172 LEU A CA 1
ATOM 1261 C C . LEU A 1 172 ? -0.445 -12.523 12.078 1 97.44 172 LEU A C 1
ATOM 1263 O O . LEU A 1 172 ? 0.226 -11.625 12.586 1 97.44 172 LEU A O 1
ATOM 1267 N N . LEU A 1 173 ? -1.079 -12.398 10.938 1 97.44 173 LEU A N 1
ATOM 1268 C CA . LEU A 1 173 ? -1.046 -11.133 10.211 1 97.44 173 LEU A CA 1
ATOM 1269 C C . LEU A 1 173 ? -1.743 -10.031 11 1 97.44 173 LEU A C 1
ATOM 1271 O O . LEU A 1 173 ? -1.343 -8.867 10.938 1 97.44 173 LEU A O 1
ATOM 1275 N N . LEU A 1 174 ? -2.738 -10.398 11.812 1 96.69 174 LEU A N 1
ATOM 1276 C CA . LEU A 1 174 ? -3.613 -9.422 12.453 1 96.69 174 LEU A CA 1
ATOM 1277 C C . LEU A 1 174 ? -3.088 -9.039 13.828 1 96.69 174 LEU A C 1
ATOM 1279 O O . LEU A 1 174 ? -3.311 -7.918 14.297 1 96.69 174 LEU A O 1
ATOM 1283 N N . ILE A 1 175 ? -2.363 -9.852 14.453 1 97.44 175 ILE A N 1
ATOM 1284 C CA . ILE A 1 175 ? -1.988 -9.727 15.852 1 97.44 175 ILE A CA 1
ATOM 1285 C C . ILE A 1 175 ? -1.259 -8.406 16.078 1 97.44 175 ILE A C 1
ATOM 1287 O O . ILE A 1 175 ? -1.595 -7.656 17 1 97.44 175 ILE A O 1
ATOM 1291 N N . PRO A 1 176 ? -0.227 -8.062 15.273 1 98.19 176 PRO A N 1
ATOM 1292 C CA . PRO A 1 176 ? 0.478 -6.809 15.555 1 98.19 176 PRO A CA 1
ATOM 1293 C C . PRO A 1 176 ? -0.437 -5.59 15.484 1 98.19 176 PRO A C 1
ATOM 1295 O O . PRO A 1 176 ? -0.232 -4.617 16.219 1 98.19 176 PRO A O 1
ATOM 1298 N N . HIS A 1 177 ? -1.417 -5.656 14.711 1 97.44 177 HIS A N 1
ATOM 1299 C CA . HIS A 1 177 ? -2.285 -4.504 14.492 1 97.44 177 HIS A CA 1
ATOM 1300 C C . HIS A 1 177 ? -3.34 -4.395 15.586 1 97.44 177 HIS A C 1
ATOM 1302 O O . HIS A 1 177 ? -3.848 -3.305 15.859 1 97.44 177 HIS A O 1
ATOM 1308 N N . ILE A 1 178 ? -3.656 -5.559 16.188 1 95.12 178 ILE A N 1
ATOM 1309 C CA . ILE A 1 178 ? -4.52 -5.559 17.375 1 95.12 178 ILE A CA 1
ATOM 1310 C C . ILE A 1 178 ? -3.748 -5.02 18.578 1 95.12 178 ILE A C 1
ATOM 1312 O O . ILE A 1 178 ? -4.301 -4.281 19.391 1 95.12 178 ILE A O 1
ATOM 1316 N N . ILE A 1 179 ? -2.496 -5.434 18.656 1 96 179 ILE A N 1
ATOM 1317 C CA . ILE A 1 179 ? -1.641 -4.926 19.719 1 96 179 ILE A CA 1
ATOM 1318 C C . ILE A 1 179 ? -1.438 -3.422 19.547 1 96 179 ILE A C 1
ATOM 1320 O O . ILE A 1 179 ? -1.498 -2.666 20.531 1 96 179 ILE A O 1
ATOM 1324 N N . GLY A 1 180 ? -1.243 -3.02 18.375 1 96.25 180 GLY A N 1
ATOM 1325 C CA . GLY A 1 180 ? -1.051 -1.607 18.094 1 96.25 180 GLY A CA 1
ATOM 1326 C C . GLY A 1 180 ? 0.394 -1.163 18.219 1 96.25 180 GLY A C 1
ATOM 1327 O O . GLY A 1 180 ? 1.133 -1.676 19.062 1 96.25 180 GLY A O 1
ATOM 1328 N N . ALA A 1 181 ? 0.776 -0.155 17.406 1 97.25 181 ALA A N 1
ATOM 1329 C CA . ALA A 1 181 ? 2.131 0.393 17.438 1 97.25 181 ALA A CA 1
ATOM 1330 C C . ALA A 1 181 ? 2.248 1.509 18.469 1 97.25 181 ALA A C 1
ATOM 1332 O O . ALA A 1 181 ? 1.262 2.18 18.797 1 97.25 181 ALA A O 1
ATOM 1333 N N . PRO A 1 182 ? 3.451 1.681 19 1 96 182 PRO A N 1
ATOM 1334 C CA . PRO A 1 182 ? 3.654 2.775 19.953 1 96 182 PRO A CA 1
ATOM 1335 C C . PRO A 1 182 ? 3.668 4.145 19.281 1 96 182 PRO A C 1
ATOM 1337 O O . PRO A 1 182 ? 4.348 4.336 18.266 1 96 182 PRO A O 1
ATOM 1340 N N . HIS A 1 183 ? 2.881 5.016 19.812 1 94.56 183 HIS A N 1
ATOM 1341 C CA . HIS A 1 183 ? 2.799 6.383 19.312 1 94.56 183 HIS A CA 1
ATOM 1342 C C . HIS A 1 183 ? 2.902 7.395 20.453 1 94.56 183 HIS A C 1
ATOM 1344 O O . HIS A 1 183 ? 2.693 7.047 21.609 1 94.56 183 HIS A O 1
ATOM 1350 N N . LEU A 1 184 ? 3.283 8.594 20.109 1 93.94 184 LEU A N 1
ATOM 1351 C CA . LEU A 1 184 ? 3.174 9.695 21.047 1 93.94 184 LEU A CA 1
ATOM 1352 C C . LEU A 1 184 ? 1.714 10.016 21.359 1 93.94 184 LEU A C 1
ATOM 1354 O O . LEU A 1 184 ? 0.831 9.719 20.547 1 93.94 184 LEU A O 1
ATOM 1358 N N . ASP A 1 185 ? 1.472 10.633 22.453 1 92.44 185 ASP A N 1
ATOM 1359 C CA . ASP A 1 185 ? 0.113 10.984 22.859 1 92.44 185 ASP A CA 1
ATOM 1360 C C . ASP A 1 185 ? -0.35 12.273 22.188 1 92.44 185 ASP A C 1
ATOM 1362 O O . ASP A 1 185 ? -1.527 12.633 22.266 1 92.44 185 ASP A O 1
ATOM 1366 N N . ALA A 1 186 ? 0.634 12.906 21.438 1 92.88 186 ALA A N 1
ATOM 1367 C CA . ALA A 1 186 ? 0.309 14.156 20.75 1 92.88 186 ALA A CA 1
ATOM 1368 C C . ALA A 1 186 ? 0.912 14.18 19.344 1 92.88 186 ALA A C 1
ATOM 1370 O O . ALA A 1 186 ? 1.875 13.461 19.062 1 92.88 186 ALA A O 1
ATOM 1371 N N . PHE A 1 187 ? 0.29 14.961 18.5 1 93.19 187 PHE A N 1
ATOM 1372 C CA . PHE A 1 187 ? 0.836 15.234 17.188 1 93.19 187 PHE A CA 1
ATOM 1373 C C . PHE A 1 187 ? 1.7 16.484 17.203 1 93.19 187 PHE A C 1
ATOM 1375 O O . PHE A 1 187 ? 1.365 17.469 17.875 1 93.19 187 PHE A O 1
ATOM 1382 N N . TRP A 1 188 ? 2.768 16.391 16.438 1 91.62 188 TRP A N 1
ATOM 1383 C CA . TRP A 1 188 ? 3.707 17.516 16.5 1 91.62 188 TRP A CA 1
ATOM 1384 C C . TRP A 1 188 ? 4.129 17.953 15.102 1 91.62 188 TRP A C 1
ATOM 1386 O O . TRP A 1 188 ? 4.82 18.953 14.938 1 91.62 188 TRP A O 1
ATOM 1396 N N . GLY A 1 189 ? 3.73 17.203 14.086 1 92.75 189 GLY A N 1
ATOM 1397 C CA . GLY A 1 189 ? 4.223 17.469 12.742 1 92.75 189 GLY A CA 1
ATOM 1398 C C . GLY A 1 189 ? 3.842 18.844 12.227 1 92.75 189 GLY A C 1
ATOM 1399 O O . GLY A 1 189 ? 2.768 19.359 12.547 1 92.75 189 GLY A O 1
ATOM 1400 N N . VAL A 1 190 ? 4.691 19.375 11.266 1 91.44 190 VAL A N 1
ATOM 1401 C CA . VAL A 1 190 ? 4.496 20.766 10.859 1 91.44 190 VAL A CA 1
ATOM 1402 C C . VAL A 1 190 ? 4.145 20.828 9.367 1 91.44 190 VAL A C 1
ATOM 1404 O O . VAL A 1 190 ? 3.758 21.875 8.859 1 91.44 190 VAL A O 1
ATOM 1407 N N . ALA A 1 191 ? 4.273 19.703 8.688 1 93.5 191 ALA A N 1
ATOM 1408 C CA . ALA A 1 191 ? 3.973 19.656 7.258 1 93.5 191 ALA A CA 1
ATOM 1409 C C . ALA A 1 191 ? 2.471 19.562 7.016 1 93.5 191 ALA A C 1
ATOM 1411 O O . ALA A 1 191 ? 1.723 19.125 7.895 1 93.5 191 ALA A O 1
ATOM 1412 N N . PRO A 1 192 ? 1.991 20.031 5.836 1 94.19 192 PRO A N 1
ATOM 1413 C CA . PRO A 1 192 ? 0.578 19.844 5.504 1 94.19 192 PRO A CA 1
ATOM 1414 C C . PRO A 1 192 ? 0.174 18.375 5.441 1 94.19 192 PRO A C 1
ATOM 1416 O O . PRO A 1 192 ? 0.954 17.531 4.984 1 94.19 192 PRO A O 1
ATOM 1419 N N . PRO A 1 193 ? -1.067 18.078 5.879 1 95.56 193 PRO A N 1
ATOM 1420 C CA . PRO A 1 193 ? -1.513 16.688 5.836 1 95.56 193 PRO A CA 1
ATOM 1421 C C . PRO A 1 193 ? -1.53 16.109 4.422 1 95.56 193 PRO A C 1
ATOM 1423 O O . PRO A 1 193 ? -1.289 14.922 4.23 1 95.56 193 PRO A O 1
ATOM 1426 N N . GLU A 1 194 ? -1.763 16.938 3.395 1 96.81 194 GLU A N 1
ATOM 1427 C CA . GLU A 1 194 ? -1.782 16.484 2.012 1 96.81 194 GLU A CA 1
ATOM 1428 C C . GLU A 1 194 ? -0.408 15.969 1.581 1 96.81 194 GLU A C 1
ATOM 1430 O O . GLU A 1 194 ? -0.302 14.945 0.91 1 96.81 194 GLU A O 1
ATOM 1435 N N . LEU A 1 195 ? 0.581 16.734 1.96 1 96.75 195 LEU A N 1
ATOM 1436 C CA . LEU A 1 195 ? 1.943 16.344 1.62 1 96.75 195 LEU A CA 1
ATOM 1437 C C . LEU A 1 195 ? 2.314 15.023 2.299 1 96.75 195 LEU A C 1
ATOM 1439 O O . LEU A 1 195 ? 2.99 14.18 1.701 1 96.75 195 LEU A O 1
ATOM 1443 N N . SER A 1 196 ? 1.915 14.945 3.543 1 97.56 196 SER A N 1
ATOM 1444 C CA . SER A 1 196 ? 2.166 13.703 4.273 1 97.56 196 SER A CA 1
ATOM 1445 C C . SER A 1 196 ? 1.492 12.516 3.592 1 97.56 196 SER A C 1
ATOM 1447 O O . SER A 1 196 ? 2.1 11.453 3.441 1 97.56 196 SER A O 1
ATOM 1449 N N . ALA A 1 197 ? 0.248 12.641 3.211 1 98.31 197 ALA A N 1
ATOM 1450 C CA . ALA A 1 197 ? -0.469 11.586 2.5 1 98.31 197 ALA A CA 1
ATOM 1451 C C . ALA A 1 197 ? 0.247 11.211 1.205 1 98.31 197 ALA A C 1
ATOM 1453 O O . ALA A 1 197 ? 0.391 10.031 0.887 1 98.31 197 ALA A O 1
ATOM 1454 N N . GLU A 1 198 ? 0.656 12.164 0.459 1 97.62 198 GLU A N 1
ATOM 1455 C CA . GLU A 1 198 ? 1.375 11.938 -0.791 1 97.62 198 GLU A CA 1
ATOM 1456 C C . GLU A 1 198 ? 2.678 11.18 -0.547 1 97.62 198 GLU A C 1
ATOM 1458 O O . GLU A 1 198 ? 2.998 10.234 -1.271 1 97.62 198 GLU A O 1
ATOM 1463 N N . PHE A 1 199 ? 3.375 11.68 0.442 1 98.25 199 PHE A N 1
ATOM 1464 C CA . PHE A 1 199 ? 4.648 11.039 0.756 1 98.25 199 PHE A CA 1
ATOM 1465 C C . PHE A 1 199 ? 4.453 9.562 1.068 1 98.25 199 PHE A C 1
ATOM 1467 O O . PHE A 1 199 ? 5.242 8.719 0.632 1 98.25 199 PHE A O 1
ATOM 1474 N N . VAL A 1 200 ? 3.449 9.203 1.833 1 98.75 200 VAL A N 1
ATOM 1475 C CA . VAL A 1 200 ? 3.166 7.824 2.221 1 98.75 200 VAL A CA 1
ATOM 1476 C C . VAL A 1 200 ? 2.854 6.992 0.98 1 98.75 200 VAL A C 1
ATOM 1478 O O . VAL A 1 200 ? 3.432 5.922 0.781 1 98.75 200 VAL A O 1
ATOM 1481 N N . THR A 1 201 ? 1.996 7.469 0.11 1 98.75 201 THR A N 1
ATOM 1482 C CA . THR A 1 201 ? 1.567 6.68 -1.04 1 98.75 201 THR A CA 1
ATOM 1483 C C . THR A 1 201 ? 2.695 6.555 -2.061 1 98.75 201 THR A C 1
ATOM 1485 O O . THR A 1 201 ? 2.873 5.496 -2.668 1 98.75 201 THR A O 1
ATOM 1488 N N . LEU A 1 202 ? 3.48 7.562 -2.236 1 98.19 202 LEU A N 1
ATOM 1489 C CA . LEU A 1 202 ? 4.648 7.492 -3.109 1 98.19 202 LEU A CA 1
ATOM 1490 C C . LEU A 1 202 ? 5.668 6.492 -2.572 1 98.19 202 LEU A C 1
ATOM 1492 O O . LEU A 1 202 ? 6.227 5.703 -3.334 1 98.19 202 LEU A O 1
ATOM 1496 N N . SER A 1 203 ? 5.875 6.578 -1.276 1 98.56 203 SER A N 1
ATOM 1497 C CA . SER A 1 203 ? 6.828 5.676 -0.638 1 98.56 203 SER A CA 1
ATOM 1498 C C . SER A 1 203 ? 6.402 4.219 -0.793 1 98.56 203 SER A C 1
ATOM 1500 O O . SER A 1 203 ? 7.203 3.371 -1.185 1 98.56 203 SER A O 1
ATOM 1502 N N . LEU A 1 204 ? 5.164 3.961 -0.513 1 98.69 204 LEU A N 1
ATOM 1503 C CA . LEU A 1 204 ? 4.664 2.596 -0.595 1 98.69 204 LEU A CA 1
ATOM 1504 C C . LEU A 1 204 ? 4.613 2.119 -2.043 1 98.69 204 LEU A C 1
ATOM 1506 O O . LEU A 1 204 ? 4.914 0.958 -2.33 1 98.69 204 LEU A O 1
ATOM 1510 N N . GLY A 1 205 ? 4.219 3.004 -2.941 1 98.56 205 GLY A N 1
ATOM 1511 C CA . GLY A 1 205 ? 4.223 2.648 -4.352 1 98.56 205 GLY A CA 1
ATOM 1512 C C . GLY A 1 205 ? 5.602 2.297 -4.875 1 98.56 205 GLY A C 1
ATOM 1513 O O . GLY A 1 205 ? 5.77 1.295 -5.574 1 98.56 205 GLY A O 1
ATOM 1514 N N . ALA A 1 206 ? 6.566 3.109 -4.535 1 98.06 206 ALA A N 1
ATOM 1515 C CA . ALA A 1 206 ? 7.941 2.854 -4.953 1 98.06 206 ALA A CA 1
ATOM 1516 C C . ALA A 1 206 ? 8.461 1.548 -4.359 1 98.06 206 ALA A C 1
ATOM 1518 O O . ALA A 1 206 ? 9.156 0.786 -5.035 1 98.06 206 ALA A O 1
ATOM 1519 N N . ALA A 1 207 ? 8.094 1.367 -3.135 1 98.44 207 ALA A N 1
ATOM 1520 C CA . ALA A 1 207 ? 8.516 0.134 -2.477 1 98.44 207 ALA A CA 1
ATOM 1521 C C . ALA A 1 207 ? 7.902 -1.088 -3.154 1 98.44 207 ALA A C 1
ATOM 1523 O O . ALA A 1 207 ? 8.578 -2.098 -3.361 1 98.44 207 ALA A O 1
ATOM 1524 N N . ALA A 1 208 ? 6.66 -1.031 -3.465 1 98.69 208 ALA A N 1
ATOM 1525 C CA . ALA A 1 208 ? 5.992 -2.139 -4.148 1 98.69 208 ALA A CA 1
ATOM 1526 C C . ALA A 1 208 ? 6.672 -2.449 -5.477 1 98.69 208 ALA A C 1
ATOM 1528 O O . ALA A 1 208 ? 6.906 -3.617 -5.805 1 98.69 208 ALA A O 1
ATOM 1529 N N . ALA A 1 209 ? 6.965 -1.442 -6.219 1 98.25 209 ALA A N 1
ATOM 1530 C CA . ALA A 1 209 ? 7.641 -1.611 -7.5 1 98.25 209 ALA A CA 1
ATOM 1531 C C . ALA A 1 209 ? 9.031 -2.207 -7.309 1 98.25 209 ALA A C 1
ATOM 1533 O O . ALA A 1 209 ? 9.438 -3.105 -8.055 1 98.25 209 ALA A O 1
ATOM 1534 N N . GLY A 1 210 ? 9.75 -1.706 -6.332 1 98.56 210 GLY A N 1
ATOM 1535 C CA . GLY A 1 210 ? 11.086 -2.219 -6.047 1 98.56 210 GLY A CA 1
ATOM 1536 C C . GLY A 1 210 ? 11.094 -3.691 -5.688 1 98.56 210 GLY A C 1
ATOM 1537 O O . GLY A 1 210 ? 11.883 -4.465 -6.227 1 98.56 210 GLY A O 1
ATOM 1538 N N . TRP A 1 211 ? 10.242 -4.066 -4.828 1 98.75 211 TRP A N 1
ATOM 1539 C CA . TRP A 1 211 ? 10.164 -5.449 -4.371 1 98.75 211 TRP A CA 1
ATOM 1540 C C . TRP A 1 211 ? 9.734 -6.375 -5.504 1 98.75 211 TRP A C 1
ATOM 1542 O O . TRP A 1 211 ? 10.242 -7.488 -5.633 1 98.75 211 TRP A O 1
ATOM 1552 N N . SER A 1 212 ? 8.727 -5.91 -6.293 1 98.38 212 SER A N 1
ATOM 1553 C CA . SER A 1 212 ? 8.297 -6.711 -7.438 1 98.38 212 SER A CA 1
ATOM 1554 C C . SER A 1 212 ? 9.453 -6.93 -8.414 1 98.38 212 SER A C 1
ATOM 1556 O O . SER A 1 212 ? 9.633 -8.039 -8.93 1 98.38 212 SER A O 1
ATOM 1558 N N . THR A 1 213 ? 10.164 -5.871 -8.664 1 98.25 213 THR A N 1
ATOM 1559 C CA . THR A 1 213 ? 11.328 -5.961 -9.539 1 98.25 213 THR A CA 1
ATOM 1560 C C . THR A 1 213 ? 12.375 -6.906 -8.961 1 98.25 213 THR A C 1
ATOM 1562 O O . THR A 1 213 ? 12.93 -7.742 -9.68 1 98.25 213 THR A O 1
ATOM 1565 N N . LEU A 1 214 ? 12.641 -6.77 -7.684 1 98.81 214 LEU A N 1
ATOM 1566 C CA . LEU A 1 214 ? 13.609 -7.625 -7.012 1 98.81 214 LEU A CA 1
ATOM 1567 C C . LEU A 1 214 ? 13.219 -9.094 -7.137 1 98.81 214 LEU A C 1
ATOM 1569 O O . LEU A 1 214 ? 14.047 -9.938 -7.477 1 98.81 214 LEU A O 1
ATOM 1573 N N . GLY A 1 215 ? 11.961 -9.375 -6.793 1 98.69 215 GLY A N 1
ATOM 1574 C CA . GLY A 1 215 ? 11.492 -10.75 -6.906 1 98.69 215 GLY A CA 1
ATOM 1575 C C . GLY A 1 215 ? 11.641 -11.32 -8.305 1 98.69 215 GLY A C 1
ATOM 1576 O O . GLY A 1 215 ? 12.102 -12.453 -8.469 1 98.69 215 GLY A O 1
ATOM 1577 N N . PHE A 1 216 ? 11.234 -10.547 -9.297 1 97.44 216 PHE A N 1
ATOM 1578 C CA . PHE A 1 216 ? 11.375 -10.953 -10.688 1 97.44 216 PHE A CA 1
ATOM 1579 C C . PHE A 1 216 ? 12.836 -11.258 -11.016 1 97.44 216 PHE A C 1
ATOM 1581 O O . PHE A 1 216 ? 13.141 -12.305 -11.594 1 97.44 216 PHE A O 1
ATOM 1588 N N . LEU A 1 217 ? 13.719 -10.367 -10.68 1 97.88 217 LEU A N 1
ATOM 1589 C CA . LEU A 1 217 ? 15.125 -10.492 -11.055 1 97.88 217 LEU A CA 1
ATOM 1590 C C . LEU A 1 217 ? 15.789 -11.641 -10.305 1 97.88 217 LEU A C 1
ATOM 1592 O O . LEU A 1 217 ? 16.625 -12.352 -10.867 1 97.88 217 LEU A O 1
ATOM 1596 N N . CYS A 1 218 ? 15.492 -11.781 -9 1 98.06 218 CYS A N 1
ATOM 1597 C CA . CYS A 1 218 ? 16.016 -12.922 -8.258 1 98.06 218 CYS A CA 1
ATOM 1598 C C . CYS A 1 218 ? 15.664 -14.234 -8.961 1 98.06 218 CYS A C 1
ATOM 1600 O O . CYS A 1 218 ? 16.531 -15.078 -9.164 1 98.06 218 CYS A O 1
ATOM 1602 N N . ALA A 1 219 ? 14.414 -14.32 -9.305 1 97.25 219 ALA A N 1
ATOM 1603 C CA . ALA A 1 219 ? 13.969 -15.547 -9.969 1 97.25 219 ALA A CA 1
ATOM 1604 C C . ALA A 1 219 ? 14.609 -15.695 -11.336 1 97.25 219 ALA A C 1
ATOM 1606 O O . ALA A 1 219 ? 15.008 -16.797 -11.727 1 97.25 219 ALA A O 1
ATOM 1607 N N . TRP A 1 220 ? 14.641 -14.609 -12.078 1 95.5 220 TRP A N 1
ATOM 1608 C CA . TRP A 1 220 ? 15.211 -14.633 -13.422 1 95.5 220 TRP A CA 1
ATOM 1609 C C . TRP A 1 220 ? 16.672 -15.094 -13.383 1 95.5 220 TRP A C 1
ATOM 1611 O O . TRP A 1 220 ? 17.062 -15.984 -14.141 1 95.5 220 TRP A O 1
ATOM 1621 N N . PHE A 1 221 ? 17.484 -14.562 -12.547 1 96.06 221 PHE A N 1
ATOM 1622 C CA . PHE A 1 221 ? 18.891 -14.93 -12.445 1 96.06 221 PHE A CA 1
ATOM 1623 C C . PHE A 1 221 ? 19.031 -16.359 -11.922 1 96.06 221 PHE A C 1
ATOM 1625 O O . PHE A 1 221 ? 19.938 -17.078 -12.336 1 96.06 221 PHE A O 1
ATOM 1632 N N . TRP A 1 222 ? 18.188 -16.703 -11.008 1 93.69 222 TRP A N 1
ATOM 1633 C CA . TRP A 1 222 ? 18.219 -18.047 -10.43 1 93.69 222 TRP A CA 1
ATOM 1634 C C . TRP A 1 222 ? 17.984 -19.094 -11.5 1 93.69 222 TRP A C 1
ATOM 1636 O O . TRP A 1 222 ? 18.641 -20.141 -11.508 1 93.69 222 TRP A O 1
ATOM 1646 N N . THR A 1 223 ? 17.078 -18.812 -12.398 1 91.69 223 THR A N 1
ATOM 1647 C CA . THR A 1 223 ? 16.703 -19.812 -13.398 1 91.69 223 THR A CA 1
ATOM 1648 C C . THR A 1 223 ? 17.656 -19.781 -14.586 1 91.69 223 THR A C 1
ATOM 1650 O O . THR A 1 223 ? 17.781 -20.766 -15.312 1 91.69 223 THR A O 1
ATOM 1653 N N . LYS A 1 224 ? 18.203 -18.688 -14.953 1 86.75 224 LYS A N 1
ATOM 1654 C CA . LYS A 1 224 ? 19.172 -18.625 -16.047 1 86.75 224 LYS A CA 1
ATOM 1655 C C . LYS A 1 224 ? 20.484 -19.297 -15.68 1 86.75 224 LYS A C 1
ATOM 1657 O O . LYS A 1 224 ? 21.172 -19.844 -16.547 1 86.75 224 LYS A O 1
ATOM 1662 N N . GLU A 1 225 ? 21.109 -18.938 -14.469 1 64.38 225 GLU A N 1
ATOM 1663 C CA . GLU A 1 225 ? 22.391 -19.562 -14.117 1 64.38 225 GLU A CA 1
ATOM 1664 C C . GLU A 1 225 ? 22.25 -21.078 -14.016 1 64.38 225 GLU A C 1
ATOM 1666 O O . GLU A 1 225 ? 23.25 -21.781 -13.875 1 64.38 225 GLU A O 1
ATOM 1671 N N . LEU A 1 226 ? 20.953 -21.688 -14.047 1 47.41 226 LEU A N 1
ATOM 1672 C CA . LEU A 1 226 ? 21.016 -23.141 -14.117 1 47.41 226 LEU A CA 1
ATOM 1673 C C . LEU A 1 226 ? 21.312 -23.609 -15.531 1 47.41 226 LEU A C 1
ATOM 1675 O O . LEU A 1 226 ? 20.844 -23 -16.5 1 47.41 226 LEU A O 1
ATOM 1679 N N . MET B 1 1 ? -22.625 -21.469 -16.688 1 70.31 1 MET B N 1
ATOM 1680 C CA . MET B 1 1 ? -21.469 -20.625 -16.469 1 70.31 1 MET B CA 1
ATOM 1681 C C . MET B 1 1 ? -21.875 -19.266 -15.906 1 70.31 1 MET B C 1
ATOM 1683 O O . MET B 1 1 ? -21.344 -18.828 -14.891 1 70.31 1 MET B O 1
ATOM 1687 N N . THR B 1 2 ? -22.969 -18.703 -16.484 1 70.25 2 THR B N 1
ATOM 1688 C CA . THR B 1 2 ? -23.375 -17.344 -16.094 1 70.25 2 THR B CA 1
ATOM 1689 C C . THR B 1 2 ? -24.031 -17.344 -14.719 1 70.25 2 THR B C 1
ATOM 1691 O O . THR B 1 2 ? -23.719 -16.5 -13.883 1 70.25 2 THR B O 1
ATOM 1694 N N . LYS B 1 3 ? -24.922 -18.281 -14.43 1 74.06 3 LYS B N 1
ATOM 1695 C CA . LYS B 1 3 ? -25.578 -18.328 -13.133 1 74.06 3 LYS B CA 1
ATOM 1696 C C . LYS B 1 3 ? -24.578 -18.531 -12.008 1 74.06 3 LYS B C 1
ATOM 1698 O O . LYS B 1 3 ? -24.703 -17.922 -10.945 1 74.06 3 LYS B O 1
ATOM 1703 N N . ASN B 1 4 ? -23.656 -19.219 -12.32 1 86 4 ASN B N 1
ATOM 1704 C CA . ASN B 1 4 ? -22.609 -19.5 -11.344 1 86 4 ASN B CA 1
ATOM 1705 C C . ASN B 1 4 ? -21.75 -18.281 -11.055 1 86 4 ASN B C 1
ATOM 1707 O O . ASN B 1 4 ? -21.391 -18.016 -9.906 1 86 4 ASN B O 1
ATOM 1711 N N . LEU B 1 5 ? -21.609 -17.562 -12.133 1 90 5 LEU B N 1
ATOM 1712 C CA . LEU B 1 5 ? -20.812 -16.328 -12 1 90 5 LEU B CA 1
ATOM 1713 C C . LEU B 1 5 ? -21.547 -15.312 -11.133 1 90 5 LEU B C 1
ATOM 1715 O O . LEU B 1 5 ? -20.938 -14.711 -10.242 1 90 5 LEU B O 1
ATOM 1719 N N . LEU B 1 6 ? -22.812 -15.141 -11.406 1 92.5 6 LEU B N 1
ATOM 1720 C CA . LEU B 1 6 ? -23.609 -14.172 -10.672 1 92.5 6 LEU B CA 1
ATOM 1721 C C . LEU B 1 6 ? -23.688 -14.531 -9.188 1 92.5 6 LEU B C 1
ATOM 1723 O O . LEU B 1 6 ? -23.406 -13.695 -8.328 1 92.5 6 LEU B O 1
ATOM 1727 N N . THR B 1 7 ? -24 -15.703 -8.875 1 93.75 7 THR B N 1
ATOM 1728 C CA . THR B 1 7 ? -24.172 -16.125 -7.492 1 93.75 7 THR B CA 1
ATOM 1729 C C . THR B 1 7 ? -22.844 -16.094 -6.738 1 93.75 7 THR B C 1
ATOM 1731 O O . THR B 1 7 ? -22.797 -15.641 -5.59 1 93.75 7 THR B O 1
ATOM 1734 N N . SER B 1 8 ? -21.797 -16.5 -7.383 1 95.75 8 SER B N 1
ATOM 1735 C CA . SER B 1 8 ? -20.484 -16.5 -6.746 1 95.75 8 SER B CA 1
ATOM 1736 C C . SER B 1 8 ? -20.016 -15.086 -6.438 1 95.75 8 SER B C 1
ATOM 1738 O O . SER B 1 8 ? -19.531 -14.812 -5.34 1 95.75 8 SER B O 1
ATOM 1740 N N . ALA B 1 9 ? -20.203 -14.242 -7.363 1 96.94 9 ALA B N 1
ATOM 1741 C CA . ALA B 1 9 ? -19.766 -12.859 -7.184 1 96.94 9 ALA B CA 1
ATOM 1742 C C . ALA B 1 9 ? -20.578 -12.172 -6.094 1 96.94 9 ALA B C 1
ATOM 1744 O O . ALA B 1 9 ? -20.047 -11.406 -5.293 1 96.94 9 ALA B O 1
ATOM 1745 N N . VAL B 1 10 ? -21.844 -12.461 -6.078 1 97.31 10 VAL B N 1
ATOM 1746 C CA . VAL B 1 10 ? -22.703 -11.805 -5.105 1 97.31 10 VAL B CA 1
ATOM 1747 C C . VAL B 1 10 ? -22.375 -12.305 -3.699 1 97.31 10 VAL B C 1
ATOM 1749 O O . VAL B 1 10 ? -22.188 -11.5 -2.783 1 97.31 10 VAL B O 1
ATOM 1752 N N . PHE B 1 11 ? -22.25 -13.578 -3.514 1 97.5 11 PHE B N 1
ATOM 1753 C CA . PHE B 1 11 ? -21.969 -14.117 -2.189 1 97.5 11 PHE B CA 1
ATOM 1754 C C . PHE B 1 11 ? -20.578 -13.703 -1.719 1 97.5 11 PHE B C 1
ATOM 1756 O O . PHE B 1 11 ? -20.391 -13.328 -0.558 1 97.5 11 PHE B O 1
ATOM 1763 N N . ALA B 1 12 ? -19.641 -13.789 -2.629 1 98.38 12 ALA B N 1
ATOM 1764 C CA . ALA B 1 12 ? -18.281 -13.344 -2.297 1 98.38 12 ALA B CA 1
ATOM 1765 C C . ALA B 1 12 ? -18.266 -11.867 -1.939 1 98.38 12 ALA B C 1
ATOM 1767 O O . ALA B 1 12 ? -17.625 -11.461 -0.96 1 98.38 12 ALA B O 1
ATOM 1768 N N . GLY B 1 13 ? -18.969 -11.094 -2.711 1 98.69 13 GLY B N 1
ATOM 1769 C CA . GLY B 1 13 ? -19.016 -9.656 -2.484 1 98.69 13 GLY B CA 1
ATOM 1770 C C . GLY B 1 13 ? -19.672 -9.281 -1.172 1 98.69 13 GLY B C 1
ATOM 1771 O O . GLY B 1 13 ? -19.219 -8.367 -0.477 1 98.69 13 GLY B O 1
ATOM 1772 N N . VAL B 1 14 ? -20.734 -9.945 -0.855 1 98.56 14 VAL B N 1
ATOM 1773 C CA . VAL B 1 14 ? -21.422 -9.68 0.402 1 98.56 14 VAL B CA 1
ATOM 1774 C C . VAL B 1 14 ? -20.5 -10.016 1.577 1 98.56 14 VAL B C 1
ATOM 1776 O O . VAL B 1 14 ? -20.328 -9.203 2.484 1 98.56 14 VAL B O 1
ATOM 1779 N N . ALA B 1 15 ? -19.922 -11.148 1.557 1 98.56 15 ALA B N 1
ATOM 1780 C CA . ALA B 1 15 ? -19.047 -11.57 2.648 1 98.56 15 ALA B CA 1
ATOM 1781 C C . ALA B 1 15 ? -17.828 -10.664 2.756 1 98.56 15 ALA B C 1
ATOM 1783 O O . ALA B 1 15 ? -17.5 -10.18 3.842 1 98.56 15 ALA B O 1
ATOM 1784 N N . ALA B 1 16 ? -17.172 -10.422 1.621 1 98.75 16 ALA B N 1
ATOM 1785 C CA . ALA B 1 16 ? -15.984 -9.57 1.616 1 98.75 16 ALA B CA 1
ATOM 1786 C C . ALA B 1 16 ? -16.328 -8.141 1.999 1 98.75 16 ALA B C 1
ATOM 1788 O O . ALA B 1 16 ? -15.547 -7.457 2.662 1 98.75 16 ALA B O 1
ATOM 1789 N N . GLY B 1 17 ? -17.484 -7.684 1.508 1 98.75 17 GLY B N 1
ATOM 1790 C CA . GLY B 1 17 ? -17.922 -6.344 1.866 1 98.75 17 GLY B CA 1
ATOM 1791 C C . GLY B 1 17 ? -18.141 -6.172 3.355 1 98.75 17 GLY B C 1
ATOM 1792 O O . GLY B 1 17 ? -17.812 -5.129 3.922 1 98.75 17 GLY B O 1
ATOM 1793 N N . LEU B 1 18 ? -18.734 -7.145 3.979 1 98.56 18 LEU B N 1
ATOM 1794 C CA . LEU B 1 18 ? -18.953 -7.094 5.422 1 98.56 18 LEU B CA 1
ATOM 1795 C C . LEU B 1 18 ? -17.625 -7.137 6.172 1 98.56 18 LEU B C 1
ATOM 1797 O O . LEU B 1 18 ? -17.453 -6.434 7.172 1 98.56 18 LEU B O 1
ATOM 1801 N N . ILE B 1 19 ? -16.719 -7.93 5.734 1 98.25 19 ILE B N 1
ATOM 1802 C CA . ILE B 1 19 ? -15.398 -8 6.352 1 98.25 19 ILE B CA 1
ATOM 1803 C C . ILE B 1 19 ? -14.672 -6.676 6.164 1 98.25 19 ILE B C 1
ATOM 1805 O O . ILE B 1 19 ? -14.031 -6.172 7.094 1 98.25 19 ILE B O 1
ATOM 1809 N N . ALA B 1 20 ? -14.797 -6.121 4.965 1 98.25 20 ALA B N 1
ATOM 1810 C CA . ALA B 1 20 ? -14.188 -4.82 4.699 1 98.25 20 ALA B CA 1
ATOM 1811 C C . ALA B 1 20 ? -14.773 -3.75 5.621 1 98.25 20 ALA B C 1
ATOM 1813 O O . ALA B 1 20 ? -14.039 -2.904 6.141 1 98.25 20 ALA B O 1
ATOM 1814 N N . ALA B 1 21 ? -16.062 -3.805 5.773 1 97.94 21 ALA B N 1
ATOM 1815 C CA . ALA B 1 21 ? -16.703 -2.863 6.688 1 97.94 21 ALA B CA 1
ATOM 1816 C C . ALA B 1 21 ? -16.172 -3.027 8.109 1 97.94 21 ALA B C 1
ATOM 1818 O O . ALA B 1 21 ? -15.906 -2.039 8.797 1 97.94 21 ALA B O 1
ATOM 1819 N N . LEU B 1 22 ? -16.078 -4.23 8.523 1 96.88 22 LEU B N 1
ATOM 1820 C CA . LEU B 1 22 ? -15.555 -4.496 9.859 1 96.88 22 LEU B CA 1
ATOM 1821 C C . LEU B 1 22 ? -14.148 -3.936 10.008 1 96.88 22 LEU B C 1
ATOM 1823 O O . LEU B 1 22 ? -13.828 -3.312 11.023 1 96.88 22 LEU B O 1
ATOM 1827 N N . LEU B 1 23 ? -13.289 -4.18 9.062 1 96.81 23 LEU B N 1
ATOM 1828 C CA . LEU B 1 23 ? -11.93 -3.639 9.086 1 96.81 23 LEU B CA 1
ATOM 1829 C C . LEU B 1 23 ? -11.953 -2.115 9.125 1 96.81 23 LEU B C 1
ATOM 1831 O O . LEU B 1 23 ? -11.148 -1.494 9.82 1 96.81 23 LEU B O 1
ATOM 1835 N N . GLN B 1 24 ? -12.852 -1.554 8.406 1 96.75 24 GLN B N 1
ATOM 1836 C CA . GLN B 1 24 ? -12.961 -0.099 8.406 1 96.75 24 GLN B CA 1
ATOM 1837 C C . GLN B 1 24 ? -13.391 0.418 9.773 1 96.75 24 GLN B C 1
ATOM 1839 O O . GLN B 1 24 ? -12.844 1.406 10.266 1 96.75 24 GLN B O 1
ATOM 1844 N N . PHE B 1 25 ? -14.352 -0.229 10.375 1 95.19 25 PHE B N 1
ATOM 1845 C CA . PHE B 1 25 ? -14.852 0.192 11.68 1 95.19 25 PHE B CA 1
ATOM 1846 C C . PHE B 1 25 ? -13.742 0.127 12.727 1 95.19 25 PHE B C 1
ATOM 1848 O O . PHE B 1 25 ? -13.664 0.982 13.609 1 95.19 25 PHE B O 1
ATOM 1855 N N . VAL B 1 26 ? -12.922 -0.831 12.578 1 93.81 26 VAL B N 1
ATOM 1856 C CA . VAL B 1 26 ? -11.922 -1.074 13.609 1 93.81 26 VAL B CA 1
ATOM 1857 C C . VAL B 1 26 ? -10.695 -0.198 13.352 1 93.81 26 VAL B C 1
ATOM 1859 O O . VAL B 1 26 ? -10.117 0.362 14.289 1 93.81 26 VAL B O 1
ATOM 1862 N N . PHE B 1 27 ? -10.32 -0 12.117 1 94.81 27 PHE B N 1
ATOM 1863 C CA . PHE B 1 27 ? -8.992 0.546 11.875 1 94.81 27 PHE B CA 1
ATOM 1864 C C . PHE B 1 27 ? -9.078 1.896 11.172 1 94.81 27 PHE B C 1
ATOM 1866 O O . PHE B 1 27 ? -8.32 2.816 11.492 1 94.81 27 PHE B O 1
ATOM 1873 N N . VAL B 1 28 ? -10.016 2.109 10.312 1 96.12 28 VAL B N 1
ATOM 1874 C CA . VAL B 1 28 ? -9.969 3.256 9.414 1 96.12 28 VAL B CA 1
ATOM 1875 C C . VAL B 1 28 ? -10.859 4.375 9.953 1 96.12 28 VAL B C 1
ATOM 1877 O O . VAL B 1 28 ? -10.43 5.523 10.055 1 96.12 28 VAL B O 1
ATOM 1880 N N . ILE B 1 29 ? -12.031 4.062 10.352 1 95.12 29 ILE B N 1
ATOM 1881 C CA . ILE B 1 29 ? -13.062 5.031 10.695 1 95.12 29 ILE B CA 1
ATOM 1882 C C . ILE B 1 29 ? -12.633 5.824 11.93 1 95.12 29 ILE B C 1
ATOM 1884 O O . ILE B 1 29 ? -12.844 7.039 12 1 95.12 29 ILE B O 1
ATOM 1888 N N . PRO B 1 30 ? -12.016 5.25 12.898 1 94.38 30 PRO B N 1
ATOM 1889 C CA . PRO B 1 30 ? -11.562 6.059 14.031 1 94.38 30 PRO B CA 1
ATOM 1890 C C . PRO B 1 30 ? -10.625 7.191 13.609 1 94.38 30 PRO B C 1
ATOM 1892 O O . PRO B 1 30 ? -10.719 8.305 14.133 1 94.38 30 PRO B O 1
ATOM 1895 N N . ALA B 1 31 ? -9.695 6.91 12.688 1 94.88 31 ALA B N 1
ATOM 1896 C CA . ALA B 1 31 ? -8.82 7.961 12.172 1 94.88 31 ALA B CA 1
ATOM 1897 C C . ALA B 1 31 ? -9.625 9.023 11.422 1 94.88 31 ALA B C 1
ATOM 1899 O O . ALA B 1 31 ? -9.312 10.211 11.5 1 94.88 31 ALA B O 1
ATOM 1900 N N . LEU B 1 32 ? -10.594 8.562 10.719 1 94.94 32 LEU B N 1
ATOM 1901 C CA . LEU B 1 32 ? -11.477 9.469 10 1 94.94 32 LEU B CA 1
ATOM 1902 C C . LEU B 1 32 ? -12.227 10.383 10.969 1 94.94 32 LEU B C 1
ATOM 1904 O O . LEU B 1 32 ? -12.312 11.594 10.742 1 94.94 32 LEU B O 1
ATOM 1908 N N . LEU B 1 33 ? -12.773 9.844 11.992 1 93.75 33 LEU B N 1
ATOM 1909 C CA . LEU B 1 33 ? -13.516 10.609 12.992 1 93.75 33 LEU B CA 1
ATOM 1910 C C . LEU B 1 33 ? -12.602 11.609 13.695 1 93.75 33 LEU B C 1
ATOM 1912 O O . LEU B 1 33 ? -13.023 12.719 14.008 1 93.75 33 LEU B O 1
ATOM 1916 N N . GLU B 1 34 ? -11.422 11.195 13.938 1 94.62 34 GLU B N 1
ATOM 1917 C CA . GLU B 1 34 ? -10.469 12.141 14.5 1 94.62 34 GLU B CA 1
ATOM 1918 C C . GLU B 1 34 ? -10.203 13.297 13.539 1 94.62 34 GLU B C 1
ATOM 1920 O O . GLU B 1 34 ? -10.078 14.445 13.969 1 94.62 34 GLU B O 1
ATOM 1925 N N . GLY B 1 35 ? -10.055 13 12.297 1 94.75 35 GLY B N 1
ATOM 1926 C CA . GLY B 1 35 ? -9.898 14.039 11.289 1 94.75 35 GLY B CA 1
ATOM 1927 C C . GLY B 1 35 ? -11.047 15.031 11.281 1 94.75 35 GLY B C 1
ATOM 1928 O O . GLY B 1 35 ? -10.844 16.219 11.047 1 94.75 35 GLY B O 1
ATOM 1929 N N . GLU B 1 36 ? -12.203 14.562 11.57 1 93.69 36 GLU B N 1
ATOM 1930 C CA . GLU B 1 36 ? -13.383 15.422 11.594 1 93.69 36 GLU B CA 1
ATOM 1931 C C . GLU B 1 36 ? -13.312 16.438 12.719 1 93.69 36 GLU B C 1
ATOM 1933 O O . GLU B 1 36 ? -13.828 17.547 12.602 1 93.69 36 GLU B O 1
ATOM 1938 N N . LEU B 1 37 ? -12.703 16.078 13.789 1 93 37 LEU B N 1
ATOM 1939 C CA . LEU B 1 37 ? -12.539 17.016 14.891 1 93 37 LEU B CA 1
ATOM 1940 C C . LEU B 1 37 ? -11.703 18.219 14.453 1 93 37 LEU B C 1
ATOM 1942 O O . LEU B 1 37 ? -11.961 19.344 14.883 1 93 37 LEU B O 1
ATOM 1946 N N . PHE B 1 38 ? -10.734 17.984 13.664 1 91.56 38 PHE B N 1
ATOM 1947 C CA . PHE B 1 38 ? -9.914 19.094 13.172 1 91.56 38 PHE B CA 1
ATOM 1948 C C . PHE B 1 38 ? -10.672 19.906 12.125 1 91.56 38 PHE B C 1
ATOM 1950 O O . PHE B 1 38 ? -10.562 21.125 12.078 1 91.56 38 PHE B O 1
ATOM 1957 N N . GLU B 1 39 ? -11.398 19.188 11.297 1 92.44 39 GLU B N 1
ATOM 1958 C CA . GLU B 1 39 ? -12.188 19.859 10.266 1 92.44 39 GLU B CA 1
ATOM 1959 C C . GLU B 1 39 ? -13.172 20.844 10.875 1 92.44 39 GLU B C 1
ATOM 1961 O O . GLU B 1 39 ? -13.328 21.969 10.375 1 92.44 39 GLU B O 1
ATOM 1966 N N . THR B 1 40 ? -13.82 20.469 11.961 1 92.44 40 THR B N 1
ATOM 1967 C CA . THR B 1 40 ? -14.875 21.266 12.562 1 92.44 40 THR B CA 1
ATOM 1968 C C . THR B 1 40 ? -14.281 22.328 13.492 1 92.44 40 THR B C 1
ATOM 1970 O O . THR B 1 40 ? -14.984 23.25 13.922 1 92.44 40 THR B O 1
ATOM 1973 N N . GLY B 1 41 ? -13.047 22.125 13.859 1 88.62 41 GLY B N 1
ATOM 1974 C CA . GLY B 1 41 ? -12.422 23.047 14.789 1 88.62 41 GLY B CA 1
ATOM 1975 C C . GLY B 1 41 ? -12.508 22.594 16.234 1 88.62 41 GLY B C 1
ATOM 1976 O O . GLY B 1 41 ? -12.008 23.281 17.125 1 88.62 41 GLY B O 1
ATOM 1977 N N . ALA B 1 42 ? -13.125 21.484 16.484 1 89.94 42 ALA B N 1
ATOM 1978 C CA . ALA B 1 42 ? -13.18 20.953 17.844 1 89.94 42 ALA B CA 1
ATOM 1979 C C . ALA B 1 42 ? -11.789 20.656 18.375 1 89.94 42 ALA B C 1
ATOM 1981 O O . ALA B 1 42 ? -11.57 20.641 19.594 1 89.94 42 ALA B O 1
ATOM 1982 N N . ARG B 1 43 ? -10.891 20.344 17.531 1 88.31 43 ARG B N 1
ATOM 1983 C CA . ARG B 1 43 ? -9.461 20.25 17.797 1 88.31 43 ARG B CA 1
ATOM 1984 C C . ARG B 1 43 ? -8.656 21.141 16.859 1 88.31 43 ARG B C 1
ATOM 1986 O O . ARG B 1 43 ? -8.992 21.266 15.68 1 88.31 43 ARG B O 1
ATOM 1993 N N . VAL B 1 44 ? -7.625 21.703 17.438 1 86.44 44 VAL B N 1
ATOM 1994 C CA . VAL B 1 44 ? -6.805 22.594 16.625 1 86.44 44 VAL B CA 1
ATOM 1995 C C . VAL B 1 44 ? -5.34 22.188 16.719 1 86.44 44 VAL B C 1
ATOM 1997 O O . VAL B 1 44 ? -4.793 22.062 17.828 1 86.44 44 VAL B O 1
ATOM 2000 N N . HIS B 1 45 ? -4.703 21.844 15.688 1 85.19 45 HIS B N 1
ATOM 2001 C CA . HIS B 1 45 ? -3.312 21.406 15.672 1 85.19 45 HIS B CA 1
ATOM 2002 C C . HIS B 1 45 ? -2.361 22.594 15.75 1 85.19 45 HIS B C 1
ATOM 2004 O O . HIS B 1 45 ? -1.311 22.516 16.391 1 85.19 45 HIS B O 1
ATOM 2010 N N . PHE B 1 46 ? -2.58 23.719 15.094 1 75.31 46 PHE B N 1
ATOM 2011 C CA . PHE B 1 46 ? -1.743 24.906 15.203 1 75.31 46 PHE B CA 1
ATOM 2012 C C . PHE B 1 46 ? -2.521 26.062 15.82 1 75.31 46 PHE B C 1
ATOM 2014 O O . PHE B 1 46 ? -3.361 26.688 15.164 1 75.31 46 PHE B O 1
ATOM 2021 N N . GLY B 1 47 ? -2.385 25.938 17.203 1 61.62 47 GLY B N 1
ATOM 2022 C CA . GLY B 1 47 ? -3.09 26.984 17.922 1 61.62 47 GLY B CA 1
ATOM 2023 C C . GLY B 1 47 ? -2.463 28.359 17.75 1 61.62 47 GLY B C 1
ATOM 2024 O O . GLY B 1 47 ? -1.512 28.516 16.969 1 61.62 47 GLY B O 1
ATOM 2025 N N . ALA B 1 48 ? -3.043 29.266 18.328 1 60.16 48 ALA B N 1
ATOM 2026 C CA . ALA B 1 48 ? -2.701 30.688 18.281 1 60.16 48 ALA B CA 1
ATOM 2027 C C . ALA B 1 48 ? -1.281 30.922 18.781 1 60.16 48 ALA B C 1
ATOM 2029 O O . ALA B 1 48 ? -0.621 31.875 18.375 1 60.16 48 ALA B O 1
ATOM 2030 N N . ASN B 1 49 ? -0.829 29.938 19.547 1 59.69 49 ASN B N 1
ATOM 2031 C CA . ASN B 1 49 ? 0.484 30.203 20.125 1 59.69 49 ASN B CA 1
ATOM 2032 C C . ASN B 1 49 ? 1.607 29.719 19.203 1 59.69 49 ASN B C 1
ATOM 2034 O O . ASN B 1 49 ? 2.783 29.812 19.562 1 59.69 49 ASN B O 1
ATOM 2038 N N . GLY B 1 50 ? 1.258 29.203 18.156 1 62.62 50 GLY B N 1
ATOM 2039 C CA . GLY B 1 50 ? 2.262 28.844 17.156 1 62.62 50 GLY B CA 1
ATOM 2040 C C . GLY B 1 50 ? 2.777 27.422 17.312 1 62.62 50 GLY B C 1
ATOM 2041 O O . GLY B 1 50 ? 3.471 26.922 16.422 1 62.62 50 GLY B O 1
ATOM 2042 N N . SER B 1 51 ? 2.607 26.844 18.484 1 68.69 51 SER B N 1
ATOM 2043 C CA . SER B 1 51 ? 3.148 25.5 18.672 1 68.69 51 SER B CA 1
ATOM 2044 C C . SER B 1 51 ? 2.266 24.453 18 1 68.69 51 SER B C 1
ATOM 2046 O O . SER B 1 51 ? 1.037 24.531 18.078 1 68.69 51 SER B O 1
ATOM 2048 N N . PRO B 1 52 ? 2.996 23.562 17.266 1 72.5 52 PRO B N 1
ATOM 2049 C CA . PRO B 1 52 ? 2.197 22.5 16.641 1 72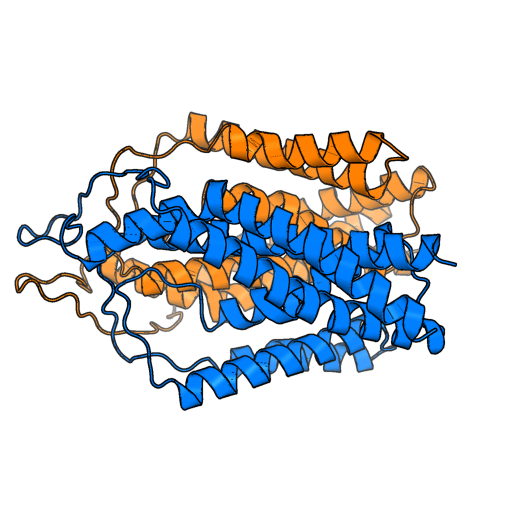.5 52 PRO B CA 1
ATOM 2050 C C . PRO B 1 52 ? 1.945 21.328 17.594 1 72.5 52 PRO B C 1
ATOM 2052 O O . PRO B 1 52 ? 2.891 20.672 18.031 1 72.5 52 PRO B O 1
ATOM 2055 N N . GLU B 1 53 ? 1.06 21.5 18.594 1 79.12 53 GLU B N 1
ATOM 2056 C CA . GLU B 1 53 ? 0.745 20.359 19.453 1 79.12 53 GLU B CA 1
ATOM 2057 C C . GLU B 1 53 ? -0.764 20.172 19.578 1 79.12 53 GLU B C 1
ATOM 2059 O O . GLU B 1 53 ? -1.488 21.109 19.922 1 79.12 53 GLU B O 1
ATOM 2064 N N . SER B 1 54 ? -1.115 18.984 19.156 1 85 54 SER B N 1
ATOM 2065 C CA . SER B 1 54 ? -2.504 18.594 19.391 1 85 54 SER B CA 1
ATOM 2066 C C . SER B 1 54 ? -2.6 17.172 19.922 1 85 54 SER B C 1
ATOM 2068 O O . SER B 1 54 ? -1.777 16.312 19.594 1 85 54 SER B O 1
ATOM 2070 N N . ASP B 1 55 ? -3.598 16.984 20.766 1 88.25 55 ASP B N 1
ATOM 2071 C CA . ASP B 1 55 ? -3.771 15.672 21.391 1 88.25 55 ASP B CA 1
ATOM 2072 C C . ASP B 1 55 ? -4.109 14.609 20.359 1 88.25 55 ASP B C 1
ATOM 2074 O O . ASP B 1 55 ? -4.82 14.883 19.391 1 88.25 55 ASP B O 1
ATOM 2078 N N . ARG B 1 56 ? -3.512 13.469 20.594 1 89.62 56 ARG B N 1
ATOM 2079 C CA . ARG B 1 56 ? -3.898 12.297 19.828 1 89.62 56 ARG B CA 1
ATOM 2080 C C . ARG B 1 56 ? -5.07 11.57 20.469 1 89.62 56 ARG B C 1
ATOM 2082 O O . ARG B 1 56 ? -5.066 11.336 21.688 1 89.62 56 ARG B O 1
ATOM 2089 N N . GLY B 1 57 ? -6.094 11.547 19.672 1 78.88 57 GLY B N 1
ATOM 2090 C CA . GLY B 1 57 ? -7.266 10.875 20.219 1 78.88 57 GLY B CA 1
ATOM 2091 C C . GLY B 1 57 ? -7.805 9.781 19.312 1 78.88 57 GLY B C 1
ATOM 2092 O O . GLY B 1 57 ? -7.301 9.586 18.203 1 78.88 57 GLY B O 1
ATOM 2093 N N . SER B 1 58 ? -8.578 8.922 19.828 1 73.06 58 SER B N 1
ATOM 2094 C CA . SER B 1 58 ? -9.312 7.902 19.094 1 73.06 58 SER B CA 1
ATOM 2095 C C . SER B 1 58 ? -10.797 7.926 19.469 1 73.06 58 SER B C 1
ATOM 2097 O O . SER B 1 58 ? -11.25 7.133 20.281 1 73.06 58 SER B O 1
ATOM 2099 N N . PRO B 1 59 ? -11.414 8.953 18.781 1 79.56 59 PRO B N 1
ATOM 2100 C CA . PRO B 1 59 ? -12.852 8.93 19.094 1 79.56 59 PRO B CA 1
ATOM 2101 C C . PRO B 1 59 ? -13.492 7.578 18.797 1 79.56 59 PRO B C 1
ATOM 2103 O O . PRO B 1 59 ? -13.078 6.883 17.859 1 79.56 59 PRO B O 1
ATOM 2106 N N . GLY B 1 60 ? -14.273 7.062 19.688 1 79.94 60 GLY B N 1
ATOM 2107 C CA . GLY B 1 60 ? -14.992 5.824 19.438 1 79.94 60 GLY B CA 1
ATOM 2108 C C . GLY B 1 60 ? -16 5.934 18.312 1 79.94 60 GLY B C 1
ATOM 2109 O O . GLY B 1 60 ? -16.25 7.027 17.797 1 79.94 60 GLY B O 1
ATOM 2110 N N . LEU B 1 61 ? -16.484 4.816 17.781 1 82.44 61 LEU B N 1
ATOM 2111 C CA . LEU B 1 61 ? -17.422 4.758 16.672 1 82.44 61 LEU B CA 1
ATOM 2112 C C . LEU B 1 61 ? -18.734 5.453 17.031 1 82.44 61 LEU B C 1
ATOM 2114 O O . LEU B 1 61 ? -19.5 5.848 16.141 1 82.44 61 LEU B O 1
ATOM 2118 N N . GLY B 1 62 ? -18.953 5.668 18.188 1 78.19 62 GLY B N 1
ATOM 2119 C CA . GLY B 1 62 ? -20.172 6.328 18.609 1 78.19 62 GLY B CA 1
ATOM 2120 C C . GLY B 1 62 ? -21.406 5.484 18.391 1 78.19 62 GLY B C 1
ATOM 2121 O O . GLY B 1 62 ? -21.328 4.262 18.266 1 78.19 62 GLY B O 1
ATOM 2122 N N . THR B 1 63 ? -22.578 6.203 18.438 1 78.12 63 THR B N 1
ATOM 2123 C CA . THR B 1 63 ? -23.859 5.488 18.422 1 78.12 63 THR B CA 1
ATOM 2124 C C . THR B 1 63 ? -24.641 5.832 17.156 1 78.12 63 THR B C 1
ATOM 2126 O O . THR B 1 63 ? -25.859 5.68 17.125 1 78.12 63 THR B O 1
ATOM 2129 N N . GLU B 1 64 ? -23.891 6.273 16.219 1 82.81 64 GLU B N 1
ATOM 2130 C CA . GLU B 1 64 ? -24.562 6.609 14.969 1 82.81 64 GLU B CA 1
ATOM 2131 C C . GLU B 1 64 ? -24.812 5.359 14.125 1 82.81 64 GLU B C 1
ATOM 2133 O O . GLU B 1 64 ? -24.25 5.211 13.039 1 82.81 64 GLU B O 1
ATOM 2138 N N . TRP B 1 65 ? -25.797 4.668 14.438 1 84 65 TRP B N 1
ATOM 2139 C CA . TRP B 1 65 ? -26.078 3.354 13.867 1 84 65 TRP B CA 1
ATOM 2140 C C . TRP B 1 65 ? -26.438 3.469 12.391 1 84 65 TRP B C 1
ATOM 2142 O O . TRP B 1 65 ? -26.078 2.607 11.586 1 84 65 TRP B O 1
ATOM 2152 N N . ALA B 1 66 ? -27.203 4.531 12.055 1 86.69 66 ALA B N 1
ATOM 2153 C CA . ALA B 1 66 ? -27.562 4.746 10.648 1 86.69 66 ALA B CA 1
ATOM 2154 C C . ALA B 1 66 ? -26.312 4.91 9.789 1 86.69 66 ALA B C 1
ATOM 2156 O O . ALA B 1 66 ? -26.219 4.332 8.703 1 86.69 66 ALA B O 1
ATOM 2157 N N . ARG B 1 67 ? -25.391 5.695 10.273 1 85.88 67 ARG B N 1
ATOM 2158 C CA . ARG B 1 67 ? -24.125 5.895 9.578 1 85.88 67 ARG B CA 1
ATOM 2159 C C . ARG B 1 67 ? -23.359 4.582 9.438 1 85.88 67 ARG B C 1
ATOM 2161 O O . ARG B 1 67 ? -22.781 4.297 8.391 1 85.88 67 ARG B O 1
ATOM 2168 N N . HIS B 1 68 ? -23.375 3.764 10.406 1 89.5 68 HIS B N 1
ATOM 2169 C CA . HIS B 1 68 ? -22.672 2.482 10.383 1 89.5 68 HIS B CA 1
ATOM 2170 C C . HIS B 1 68 ? -23.328 1.516 9.398 1 89.5 68 HIS B C 1
ATOM 2172 O O . HIS B 1 68 ? -22.641 0.821 8.656 1 89.5 68 HIS B O 1
ATOM 2178 N N . ALA B 1 69 ? -24.641 1.558 9.438 1 90.56 69 ALA B N 1
ATOM 2179 C CA . ALA B 1 69 ? -25.375 0.7 8.516 1 90.56 69 ALA B CA 1
ATOM 2180 C C . ALA B 1 69 ? -25.109 1.103 7.062 1 90.56 69 ALA B C 1
ATOM 2182 O O . ALA B 1 69 ? -24.984 0.244 6.188 1 90.56 69 ALA B O 1
ATOM 2183 N N . MET B 1 70 ? -25.062 2.355 6.848 1 92.5 70 MET B N 1
ATOM 2184 C CA . MET B 1 70 ? -24.797 2.848 5.5 1 92.5 70 MET B CA 1
ATOM 2185 C C . MET B 1 70 ? -23.391 2.457 5.055 1 92.5 70 MET B C 1
ATOM 2187 O O . MET B 1 70 ? -23.172 2.123 3.891 1 92.5 70 MET B O 1
ATOM 2191 N N . THR B 1 71 ? -22.484 2.555 5.961 1 92 71 THR B N 1
ATOM 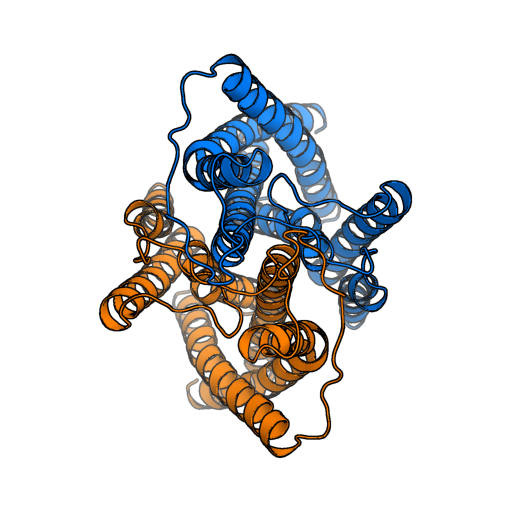2192 C CA . THR B 1 71 ? -21.125 2.131 5.656 1 92 71 THR B CA 1
ATOM 2193 C C . THR B 1 71 ? -21.094 0.655 5.27 1 92 71 THR B C 1
ATOM 2195 O O . THR B 1 71 ? -20.469 0.281 4.281 1 92 71 THR B O 1
ATOM 2198 N N . MET B 1 72 ? -21.781 -0.138 5.984 1 95.38 72 MET B N 1
ATOM 2199 C CA . MET B 1 72 ? -21.844 -1.562 5.672 1 95.38 72 MET B CA 1
ATOM 2200 C C . MET B 1 72 ? -22.5 -1.787 4.309 1 95.38 72 MET B C 1
ATOM 2202 O O . MET B 1 72 ? -21.984 -2.555 3.492 1 95.38 72 MET B O 1
ATOM 2206 N N . GLY B 1 73 ? -23.641 -1.126 4.133 1 96.5 73 GLY B N 1
ATOM 2207 C CA . GLY B 1 73 ? -24.328 -1.249 2.857 1 96.5 73 GLY B CA 1
ATOM 2208 C C . GLY B 1 73 ? -23.469 -0.823 1.678 1 96.5 73 GLY B C 1
ATOM 2209 O O . GLY B 1 73 ? -23.438 -1.507 0.652 1 96.5 73 GLY B O 1
ATOM 2210 N N . PHE B 1 74 ? -22.797 0.26 1.789 1 96.5 74 PHE B N 1
ATOM 2211 C CA . PHE B 1 74 ? -21.938 0.771 0.724 1 96.5 74 PHE B CA 1
ATOM 2212 C C . PHE B 1 74 ? -20.812 -0.199 0.431 1 96.5 74 PHE B C 1
ATOM 2214 O O . PHE B 1 74 ? -20.453 -0.414 -0.729 1 96.5 74 PHE B O 1
ATOM 2221 N N . ASN B 1 75 ? -20.234 -0.711 1.469 1 97.94 75 ASN B N 1
ATOM 2222 C CA . ASN B 1 75 ? -19.156 -1.681 1.265 1 97.94 75 ASN B CA 1
ATOM 2223 C C . ASN B 1 75 ? -19.656 -2.934 0.557 1 97.94 75 ASN B C 1
ATOM 2225 O O . ASN B 1 75 ? -19.016 -3.434 -0.366 1 97.94 75 ASN B O 1
ATOM 2229 N N . VAL B 1 76 ? -20.781 -3.395 0.991 1 98.31 76 VAL B N 1
ATOM 2230 C CA . VAL B 1 76 ? -21.328 -4.609 0.387 1 98.31 76 VAL B CA 1
ATOM 2231 C C . VAL B 1 76 ? -21.594 -4.371 -1.097 1 98.31 76 VAL B C 1
ATOM 2233 O O . VAL B 1 76 ? -21.188 -5.172 -1.942 1 98.31 76 VAL B O 1
ATOM 2236 N N . VAL B 1 77 ? -22.25 -3.279 -1.427 1 98.44 77 VAL B N 1
ATOM 2237 C CA . VAL B 1 77 ? -22.562 -2.973 -2.816 1 98.44 77 VAL B CA 1
ATOM 2238 C C . VAL B 1 77 ? -21.281 -2.836 -3.629 1 98.44 77 VAL B C 1
ATOM 2240 O O . VAL B 1 77 ? -21.172 -3.391 -4.723 1 98.44 77 VAL B O 1
ATOM 2243 N N . THR B 1 78 ? -20.344 -2.109 -3.125 1 98.25 78 THR B N 1
ATOM 2244 C CA . THR B 1 78 ? -19.078 -1.868 -3.807 1 98.25 78 THR B CA 1
ATOM 2245 C C . THR B 1 78 ? -18.328 -3.178 -4.027 1 98.25 78 THR B C 1
ATOM 2247 O O . THR B 1 78 ? -17.828 -3.438 -5.129 1 98.25 78 THR B O 1
ATOM 2250 N N . TYR B 1 79 ? -18.266 -4.02 -3.025 1 98.75 79 TYR B N 1
ATOM 2251 C CA . TYR B 1 79 ? -17.5 -5.262 -3.129 1 98.75 79 TYR B CA 1
ATOM 2252 C C . TYR B 1 79 ? -18.219 -6.277 -4.004 1 98.75 79 TYR B C 1
ATOM 2254 O O . TYR B 1 79 ? -17.594 -7.125 -4.637 1 98.75 79 TYR B O 1
ATOM 2262 N N . VAL B 1 80 ? -19.5 -6.238 -4.031 1 98.62 80 VAL B N 1
ATOM 2263 C CA . VAL B 1 80 ? -20.219 -7.055 -5.004 1 98.62 80 VAL B CA 1
ATOM 2264 C C . VAL B 1 80 ? -19.844 -6.617 -6.418 1 98.62 80 VAL B C 1
ATOM 2266 O O . VAL B 1 80 ? -19.562 -7.453 -7.281 1 98.62 80 VAL B O 1
ATOM 2269 N N . GLY B 1 81 ? -19.859 -5.305 -6.637 1 98.5 81 GLY B N 1
ATOM 2270 C CA . GLY B 1 81 ? -19.422 -4.801 -7.926 1 98.5 81 GLY B CA 1
ATOM 2271 C C . GLY B 1 81 ? -18 -5.23 -8.273 1 98.5 81 GLY B C 1
ATOM 2272 O O . GLY B 1 81 ? -17.75 -5.703 -9.383 1 98.5 81 GLY B O 1
ATOM 2273 N N . PHE B 1 82 ? -17.078 -5.062 -7.332 1 98.56 82 PHE B N 1
ATOM 2274 C CA . PHE B 1 82 ? -15.703 -5.523 -7.523 1 98.56 82 PHE B CA 1
ATOM 2275 C C . PHE B 1 82 ? -15.672 -7.016 -7.82 1 98.56 82 PHE B C 1
ATOM 2277 O O . PHE B 1 82 ? -14.875 -7.473 -8.641 1 98.56 82 PHE B O 1
ATOM 2284 N N . GLY B 1 83 ? -16.484 -7.75 -7.062 1 98.56 83 GLY B N 1
ATOM 2285 C CA . GLY B 1 83 ? -16.547 -9.188 -7.262 1 98.56 83 GLY B CA 1
ATOM 2286 C C . GLY B 1 83 ? -16.922 -9.578 -8.68 1 98.56 83 GLY B C 1
ATOM 2287 O O . GLY B 1 83 ? -16.328 -10.5 -9.25 1 98.56 83 GLY B O 1
ATOM 2288 N N . PHE B 1 84 ? -17.922 -8.922 -9.258 1 98.19 84 PHE B N 1
ATOM 2289 C CA . PHE B 1 84 ? -18.328 -9.195 -10.633 1 98.19 84 PHE B CA 1
ATOM 2290 C C . PHE B 1 84 ? -17.172 -8.961 -11.602 1 98.19 84 PHE B C 1
ATOM 2292 O O . PHE B 1 84 ? -16.906 -9.789 -12.477 1 98.19 84 PHE B O 1
ATOM 2299 N N . LEU B 1 85 ? -16.484 -7.883 -11.438 1 98 85 LEU B N 1
ATOM 2300 C CA . LEU B 1 85 ? -15.383 -7.547 -12.328 1 98 85 LEU B CA 1
ATOM 2301 C C . LEU B 1 85 ? -14.25 -8.547 -12.18 1 98 85 LEU B C 1
ATOM 2303 O O . LEU B 1 85 ? -13.703 -9.031 -13.18 1 98 85 LEU B O 1
ATOM 2307 N N . LEU B 1 86 ? -13.922 -8.797 -10.945 1 98.44 86 LEU B N 1
ATOM 2308 C CA . LEU B 1 86 ? -12.797 -9.688 -10.656 1 98.44 86 LEU B CA 1
ATOM 2309 C C . LEU B 1 86 ? -13.07 -11.094 -11.164 1 98.44 86 LEU B C 1
ATOM 2311 O O . LEU B 1 86 ? -12.219 -11.703 -11.812 1 98.44 86 LEU B O 1
ATOM 2315 N N . LEU B 1 87 ? -14.211 -11.594 -10.836 1 97.94 87 LEU B N 1
ATOM 2316 C CA . LEU B 1 87 ? -14.547 -12.961 -11.234 1 97.94 87 LEU B CA 1
ATOM 2317 C C . LEU B 1 87 ? -14.703 -13.062 -12.75 1 97.94 87 LEU B C 1
ATOM 2319 O O . LEU B 1 87 ? -14.352 -14.086 -13.344 1 97.94 87 LEU B O 1
ATOM 2323 N N . ALA B 1 88 ? -15.305 -12.055 -13.367 1 97.62 88 ALA B N 1
ATOM 2324 C CA . ALA B 1 88 ? -15.375 -12.039 -14.828 1 97.62 88 ALA B CA 1
ATOM 2325 C C . ALA B 1 88 ? -13.984 -12.117 -15.453 1 97.62 88 ALA B C 1
ATOM 2327 O O . ALA B 1 88 ? -13.773 -12.844 -16.422 1 97.62 88 ALA B O 1
ATOM 2328 N N . ALA B 1 89 ? -13.055 -11.367 -14.945 1 98 89 ALA B N 1
ATOM 2329 C CA . ALA B 1 89 ? -11.68 -11.391 -15.445 1 98 89 ALA B CA 1
ATOM 2330 C C . ALA B 1 89 ? -11.047 -12.766 -15.242 1 98 89 ALA B C 1
ATOM 2332 O O . ALA B 1 89 ? -10.375 -13.289 -16.125 1 98 89 ALA B O 1
ATOM 2333 N N . MET B 1 90 ? -11.242 -13.328 -14.086 1 97.81 90 MET B N 1
ATOM 2334 C CA . MET B 1 90 ? -10.719 -14.664 -13.789 1 97.81 90 MET B CA 1
ATOM 2335 C C . MET B 1 90 ? -11.297 -15.695 -14.75 1 97.81 90 MET B C 1
ATOM 2337 O O . MET B 1 90 ? -10.562 -16.516 -15.312 1 97.81 90 MET B O 1
ATOM 2341 N N . ALA B 1 91 ? -12.555 -15.656 -14.883 1 96.38 91 ALA B N 1
ATOM 2342 C CA . ALA B 1 91 ? -13.242 -16.609 -15.75 1 96.38 91 ALA B CA 1
ATOM 2343 C C . ALA B 1 91 ? -12.789 -16.469 -17.203 1 96.38 91 ALA B C 1
ATOM 2345 O O . ALA B 1 91 ? -12.578 -17.453 -17.891 1 96.38 91 ALA B O 1
ATOM 2346 N N . PHE B 1 92 ? -12.688 -15.242 -17.609 1 96.94 92 PHE B N 1
ATOM 2347 C CA . PHE B 1 92 ? -12.219 -14.992 -18.969 1 96.94 92 PHE B CA 1
ATOM 2348 C C . PHE B 1 92 ? -10.82 -15.562 -19.172 1 96.94 92 PHE B C 1
ATOM 2350 O O . PHE B 1 92 ? -10.547 -16.188 -20.203 1 96.94 92 PHE B O 1
ATOM 2357 N N . ALA B 1 93 ? -9.945 -15.32 -18.25 1 97.12 93 ALA B N 1
ATOM 2358 C CA . ALA B 1 93 ? -8.578 -15.836 -18.328 1 97.12 93 ALA B CA 1
ATOM 2359 C C . ALA B 1 93 ? -8.57 -17.359 -18.359 1 97.12 93 ALA B C 1
ATOM 2361 O O . ALA B 1 93 ? -7.793 -17.969 -19.094 1 97.12 93 ALA B O 1
ATOM 2362 N N . GLU B 1 94 ? -9.406 -17.922 -17.562 1 95.88 94 GLU B N 1
ATOM 2363 C CA . GLU B 1 94 ? -9.484 -19.375 -17.547 1 95.88 94 GLU B CA 1
ATOM 2364 C C . GLU B 1 94 ? -10.023 -19.922 -18.859 1 95.88 94 GLU B C 1
ATOM 2366 O O . GLU B 1 94 ? -9.523 -20.922 -19.375 1 95.88 94 GLU B O 1
ATOM 2371 N N . MET B 1 95 ? -11.008 -19.344 -19.391 1 95.69 95 MET B N 1
ATOM 2372 C CA . MET B 1 95 ? -11.586 -19.734 -20.672 1 95.69 95 MET B CA 1
ATOM 2373 C C . MET B 1 95 ? -10.531 -19.688 -21.781 1 95.69 95 MET B C 1
ATOM 2375 O O . MET B 1 95 ? -10.57 -20.5 -22.703 1 95.69 95 MET B O 1
ATOM 2379 N N . ARG B 1 96 ? -9.609 -18.844 -21.688 1 96.31 96 ARG B N 1
ATOM 2380 C CA . ARG B 1 96 ? -8.555 -18.688 -22.672 1 96.31 96 ARG B CA 1
ATOM 2381 C C . ARG B 1 96 ? -7.379 -19.609 -22.391 1 96.31 96 ARG B C 1
ATOM 2383 O O . ARG B 1 96 ? -6.363 -19.578 -23.078 1 96.31 96 ARG B O 1
ATOM 2390 N N . GLY B 1 97 ? -7.473 -20.328 -21.281 1 95.75 97 GLY B N 1
ATOM 2391 C CA . GLY B 1 97 ? -6.441 -21.281 -20.922 1 95.75 97 GLY B CA 1
ATOM 2392 C C . GLY B 1 97 ? -5.227 -20.641 -20.281 1 95.75 97 GLY B C 1
ATOM 2393 O O . GLY B 1 97 ? -4.145 -21.234 -20.25 1 95.75 97 GLY B O 1
ATOM 2394 N N . LEU B 1 98 ? -5.422 -19.406 -19.734 1 94.88 98 LEU B N 1
ATOM 2395 C CA . LEU B 1 98 ? -4.293 -18.641 -19.203 1 94.88 98 LEU B CA 1
ATOM 2396 C C . LEU B 1 98 ? -4.047 -18.984 -17.734 1 94.88 98 LEU B C 1
ATOM 2398 O O . LEU B 1 98 ? -2.953 -18.75 -17.219 1 94.88 98 LEU B O 1
ATOM 2402 N N . THR B 1 99 ? -5.066 -19.438 -17.078 1 94.56 99 THR B N 1
ATOM 2403 C CA . THR B 1 99 ? -4.941 -19.719 -15.648 1 94.56 99 THR B CA 1
ATOM 2404 C C . THR B 1 99 ? -5.953 -20.781 -15.219 1 94.56 99 THR B C 1
ATOM 2406 O O . THR B 1 99 ? -6.805 -21.188 -16.016 1 94.56 99 THR B O 1
ATOM 2409 N N . THR B 1 100 ? -5.734 -21.344 -14.109 1 95.12 100 THR B N 1
ATOM 2410 C CA . THR B 1 100 ? -6.711 -22.172 -13.406 1 95.12 100 THR B CA 1
ATOM 2411 C C . THR B 1 100 ? -7.156 -21.5 -12.109 1 95.12 100 THR B C 1
ATOM 2413 O O . THR B 1 100 ? -6.324 -21.078 -11.305 1 95.12 100 THR B O 1
ATOM 2416 N N . ILE B 1 101 ? -8.406 -21.422 -11.93 1 96 101 ILE B N 1
ATOM 2417 C CA . ILE B 1 101 ? -8.945 -20.719 -10.766 1 96 101 ILE B CA 1
ATOM 2418 C C . ILE B 1 101 ? -8.883 -21.641 -9.547 1 96 101 ILE B C 1
ATOM 2420 O O . ILE B 1 101 ? -9.5 -22.703 -9.531 1 96 101 ILE B O 1
ATOM 2424 N N . THR B 1 102 ? -8.125 -21.281 -8.617 1 94.88 102 THR B N 1
ATOM 2425 C CA . THR B 1 102 ? -8.062 -21.891 -7.293 1 94.88 102 THR B CA 1
ATOM 2426 C C . THR B 1 102 ? -8.141 -20.828 -6.203 1 94.88 102 THR B C 1
ATOM 2428 O O . THR B 1 102 ? -7.844 -19.656 -6.453 1 94.88 102 THR B O 1
ATOM 2431 N N . PRO B 1 103 ? -8.57 -21.141 -5 1 94 103 PRO B N 1
ATOM 2432 C CA . PRO B 1 103 ? -8.688 -20.141 -3.934 1 94 103 PRO B CA 1
ATOM 2433 C C . PRO B 1 103 ? -7.379 -19.391 -3.701 1 94 103 PRO B C 1
ATOM 2435 O O . PRO B 1 103 ? -7.398 -18.156 -3.518 1 94 103 PRO B O 1
ATOM 2438 N N . LYS B 1 104 ? -6.246 -20.031 -3.711 1 93.19 104 LYS B N 1
ATOM 2439 C CA . LYS B 1 104 ? -4.961 -19.375 -3.506 1 93.19 104 LYS B CA 1
ATOM 2440 C C . LYS B 1 104 ? -4.645 -18.422 -4.652 1 93.19 104 LYS B C 1
ATOM 2442 O O . LYS B 1 104 ? -4.148 -17.312 -4.426 1 93.19 104 LYS B O 1
ATOM 2447 N N . GLN B 1 105 ? -4.961 -18.891 -5.879 1 95.38 105 GLN B N 1
ATOM 2448 C CA . GLN B 1 105 ? -4.801 -18 -7.023 1 95.38 105 GLN B CA 1
ATOM 2449 C C . GLN B 1 105 ? -5.754 -16.812 -6.93 1 95.38 105 GLN B C 1
ATOM 2451 O O . GLN B 1 105 ? -5.438 -15.711 -7.398 1 95.38 105 GLN B O 1
ATOM 2456 N N . GLY B 1 106 ? -6.922 -17.078 -6.34 1 97.81 106 GLY B N 1
ATOM 2457 C CA . GLY B 1 106 ? -7.871 -15.992 -6.117 1 97.81 106 GLY B CA 1
ATOM 2458 C C . GLY B 1 106 ? -7.297 -14.859 -5.281 1 97.81 106 GLY B C 1
ATOM 2459 O O . GLY B 1 106 ? -7.57 -13.688 -5.547 1 97.81 106 GLY B O 1
ATOM 2460 N N . ILE B 1 107 ? -6.496 -15.18 -4.285 1 97.81 107 ILE B N 1
ATOM 2461 C CA . ILE B 1 107 ? -5.859 -14.18 -3.441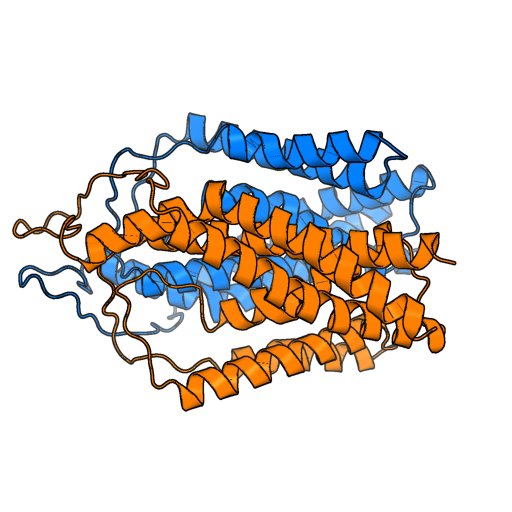 1 97.81 107 ILE B CA 1
ATOM 2462 C C . ILE B 1 107 ? -4.953 -13.289 -4.293 1 97.81 107 ILE B C 1
ATOM 2464 O O . ILE B 1 107 ? -4.949 -12.062 -4.133 1 97.81 107 ILE B O 1
ATOM 2468 N N . ILE B 1 108 ? -4.242 -13.883 -5.234 1 98.06 108 ILE B N 1
ATOM 2469 C CA . ILE B 1 108 ? -3.34 -13.148 -6.113 1 98.06 108 ILE B CA 1
ATOM 2470 C C . ILE B 1 108 ? -4.141 -12.219 -7.012 1 98.06 108 ILE B C 1
ATOM 2472 O O . ILE B 1 108 ? -3.766 -11.055 -7.211 1 98.06 108 ILE B O 1
ATOM 2476 N N . TRP B 1 109 ? -5.273 -12.727 -7.527 1 98.69 109 TRP B N 1
ATOM 2477 C CA . TRP B 1 109 ? -6.156 -11.898 -8.336 1 98.69 109 TRP B CA 1
ATOM 2478 C C . TRP B 1 109 ? -6.699 -10.727 -7.523 1 98.69 109 TRP B C 1
ATOM 2480 O O . TRP B 1 109 ? -6.793 -9.602 -8.023 1 98.69 109 TRP B O 1
ATOM 2490 N N . GLY B 1 110 ? -7.078 -11.008 -6.297 1 98.75 110 GLY B N 1
ATOM 2491 C CA . GLY B 1 110 ? -7.527 -9.945 -5.41 1 98.75 110 GLY B CA 1
ATOM 2492 C C . GLY B 1 110 ? -6.48 -8.867 -5.188 1 98.75 110 GLY B C 1
ATOM 2493 O O . GLY B 1 110 ? -6.785 -7.676 -5.262 1 98.75 110 GLY B O 1
ATOM 2494 N N . LEU B 1 111 ? -5.254 -9.305 -4.941 1 98.62 111 LEU B N 1
ATOM 2495 C CA . LEU B 1 111 ? -4.156 -8.367 -4.734 1 98.62 111 LEU B CA 1
ATOM 2496 C C . LEU B 1 111 ? -3.9 -7.547 -5.992 1 98.62 111 LEU B C 1
ATOM 2498 O O . LEU B 1 111 ? -3.588 -6.355 -5.906 1 98.62 111 LEU B O 1
ATOM 2502 N N . ALA B 1 112 ? -3.98 -8.164 -7.121 1 98.62 112 ALA B N 1
ATOM 2503 C CA . ALA B 1 112 ? -3.848 -7.43 -8.375 1 98.62 112 ALA B CA 1
ATOM 2504 C C . ALA B 1 112 ? -4.941 -6.375 -8.516 1 98.62 112 ALA B C 1
ATOM 2506 O O . ALA B 1 112 ? -4.68 -5.258 -8.969 1 98.62 112 ALA B O 1
ATOM 2507 N N . GLY B 1 113 ? -6.188 -6.77 -8.164 1 98.62 113 GLY B N 1
ATOM 2508 C CA . GLY B 1 113 ? -7.27 -5.797 -8.156 1 98.62 113 GLY B CA 1
ATOM 2509 C C . GLY B 1 113 ? -7.02 -4.637 -7.211 1 98.62 113 GLY B C 1
ATOM 2510 O O . GLY B 1 113 ? -7.246 -3.48 -7.57 1 98.62 113 GLY B O 1
ATOM 2511 N N . PHE B 1 114 ? -6.508 -4.953 -6.031 1 98.88 114 PHE B N 1
ATOM 2512 C CA . PHE B 1 114 ? -6.133 -3.922 -5.074 1 98.88 114 PHE B CA 1
ATOM 2513 C C . PHE B 1 114 ? -5.113 -2.965 -5.68 1 98.88 114 PHE B C 1
ATOM 2515 O O . PHE B 1 114 ? -5.254 -1.745 -5.562 1 98.88 114 PHE B O 1
ATOM 2522 N N . ILE B 1 115 ? -4.062 -3.496 -6.281 1 98.75 115 ILE B N 1
ATOM 2523 C CA . ILE B 1 115 ? -2.994 -2.68 -6.848 1 98.75 115 ILE B CA 1
ATOM 2524 C C . ILE B 1 115 ? -3.559 -1.787 -7.949 1 98.75 115 ILE B C 1
ATOM 2526 O O . ILE B 1 115 ? -3.32 -0.577 -7.961 1 98.75 115 ILE B O 1
ATOM 2530 N N . ALA B 1 116 ? -4.379 -2.309 -8.805 1 98.62 116 ALA B N 1
ATOM 2531 C CA . ALA B 1 116 ? -4.844 -1.596 -9.992 1 98.62 116 ALA B CA 1
ATOM 2532 C C . ALA B 1 116 ? -5.906 -0.561 -9.625 1 98.62 116 ALA B C 1
ATOM 2534 O O . ALA B 1 116 ? -5.941 0.529 -10.203 1 98.62 116 ALA B O 1
ATOM 2535 N N . ILE B 1 117 ? -6.73 -0.907 -8.625 1 97.94 117 ILE B N 1
ATOM 2536 C CA . ILE B 1 117 ? -7.941 -0.117 -8.43 1 97.94 117 ILE B CA 1
ATOM 2537 C C . ILE B 1 117 ? -7.762 0.807 -7.227 1 97.94 117 ILE B C 1
ATOM 2539 O O . ILE B 1 117 ? -8.43 1.841 -7.125 1 97.94 117 ILE B O 1
ATOM 2543 N N . GLN B 1 118 ? -6.902 0.386 -6.336 1 97.94 118 GLN B N 1
ATOM 2544 C CA . GLN B 1 118 ? -6.789 1.19 -5.125 1 97.94 118 GLN B CA 1
ATOM 2545 C C . GLN B 1 118 ? -5.391 1.782 -4.988 1 97.94 118 GLN B C 1
ATOM 2547 O O . GLN B 1 118 ? -5.23 3 -4.875 1 97.94 118 GLN B O 1
ATOM 2552 N N . LEU B 1 119 ? -4.359 1.006 -5.055 1 98.62 119 LEU B N 1
ATOM 2553 C CA . LEU B 1 119 ? -3.01 1.478 -4.777 1 98.62 119 LEU B CA 1
ATOM 2554 C C . LEU B 1 119 ? -2.531 2.432 -5.867 1 98.62 119 LEU B C 1
ATOM 2556 O O . LEU B 1 119 ? -2.049 3.527 -5.57 1 98.62 119 LEU B O 1
ATOM 2560 N N . ALA B 1 120 ? -2.656 2.023 -7.102 1 98.75 120 ALA B N 1
ATOM 2561 C CA . ALA B 1 120 ? -2.152 2.838 -8.203 1 98.75 120 ALA B CA 1
ATOM 2562 C C . ALA B 1 120 ? -2.814 4.215 -8.211 1 98.75 120 ALA B C 1
ATOM 2564 O O . ALA B 1 120 ? -2.131 5.238 -8.219 1 98.75 120 ALA B O 1
ATOM 2565 N N . PRO B 1 121 ? -4.133 4.309 -8.156 1 98.5 121 PRO B N 1
ATOM 2566 C CA . PRO B 1 121 ? -4.727 5.645 -8.102 1 98.5 121 PRO B CA 1
ATOM 2567 C C . PRO B 1 121 ? -4.32 6.414 -6.844 1 98.5 121 PRO B C 1
ATOM 2569 O O . PRO B 1 121 ? -4.16 7.637 -6.887 1 98.5 121 PRO B O 1
ATOM 2572 N N . ALA B 1 122 ? -4.145 5.711 -5.758 1 98.5 122 ALA B N 1
ATOM 2573 C CA . ALA B 1 122 ? -3.787 6.363 -4.5 1 98.5 122 ALA B CA 1
ATOM 2574 C C . ALA B 1 122 ? -2.42 7.035 -4.598 1 98.5 122 ALA B C 1
ATOM 2576 O O . ALA B 1 122 ? -2.16 8.023 -3.912 1 98.5 122 ALA B O 1
ATOM 2577 N N . ILE B 1 123 ? -1.532 6.531 -5.391 1 98.44 123 ILE B N 1
ATOM 2578 C CA . ILE B 1 123 ? -0.202 7.102 -5.562 1 98.44 123 ILE B CA 1
ATOM 2579 C C . ILE B 1 123 ? -0.318 8.531 -6.078 1 98.44 123 ILE B C 1
ATOM 2581 O O . ILE B 1 123 ? 0.465 9.406 -5.695 1 98.44 123 ILE B O 1
ATOM 2585 N N . GLY B 1 124 ? -1.28 8.812 -6.906 1 97.81 124 GLY B N 1
ATOM 2586 C CA . GLY B 1 124 ? -1.493 10.148 -7.426 1 97.81 124 GLY B CA 1
ATOM 2587 C C . GLY B 1 124 ? -2.518 10.938 -6.633 1 97.81 124 GLY B C 1
ATOM 2588 O O . GLY B 1 124 ? -2.391 12.156 -6.48 1 97.81 124 GLY B O 1
ATOM 2589 N N . LEU B 1 125 ? -3.521 10.289 -6.188 1 98 125 LEU B N 1
ATOM 2590 C CA . LEU B 1 125 ? -4.617 10.883 -5.43 1 98 125 LEU B CA 1
ATOM 2591 C C . LEU B 1 125 ? -4.855 10.117 -4.133 1 98 125 LEU B C 1
ATOM 2593 O O . LEU B 1 125 ? -5.801 9.328 -4.031 1 98 125 LEU B O 1
ATOM 2597 N N . PRO B 1 126 ? -4.027 10.43 -3.133 1 98.19 126 PRO B N 1
ATOM 2598 C CA . PRO B 1 126 ? -4.117 9.672 -1.882 1 98.19 126 PRO B CA 1
ATOM 2599 C C . PRO B 1 126 ? -5.445 9.883 -1.157 1 98.19 126 PRO B C 1
ATOM 2601 O O . PRO B 1 126 ? -6.125 10.891 -1.387 1 98.19 126 PRO B O 1
ATOM 2604 N N . PRO B 1 127 ? -5.785 8.836 -0.299 1 97.56 127 PRO B N 1
ATOM 2605 C CA . PRO B 1 127 ? -6.875 9.109 0.64 1 97.56 127 PRO B CA 1
ATOM 2606 C C . PRO B 1 127 ? -6.625 10.359 1.484 1 97.56 127 PRO B C 1
ATOM 2608 O O . PRO B 1 127 ? -5.492 10.602 1.913 1 97.56 127 PRO B O 1
ATOM 2611 N N . GLU B 1 128 ? -7.656 11.133 1.599 1 96.75 128 GLU B N 1
ATOM 2612 C CA . GLU B 1 128 ? -7.512 12.383 2.342 1 96.75 128 GLU B CA 1
ATOM 2613 C C . GLU B 1 128 ? -8.5 12.453 3.502 1 96.75 128 GLU B C 1
ATOM 2615 O O . GLU B 1 128 ? -9.586 11.875 3.434 1 96.75 128 GLU B O 1
ATOM 2620 N N . LEU B 1 129 ? -8.062 13.117 4.531 1 96.31 129 LEU B N 1
ATOM 2621 C CA . LEU B 1 129 ? -8.914 13.344 5.691 1 96.31 129 LEU B CA 1
ATOM 2622 C C . LEU B 1 129 ? -9.961 14.414 5.398 1 96.31 129 LEU B C 1
ATOM 2624 O O . LEU B 1 129 ? -9.789 15.227 4.488 1 96.31 129 LEU B O 1
ATOM 2628 N N . PRO B 1 130 ? -11.023 14.32 6.172 1 92.75 130 PRO B N 1
ATOM 2629 C CA . PRO B 1 130 ? -11.992 15.414 6.047 1 92.75 130 PRO B CA 1
ATOM 2630 C C . PRO B 1 130 ? -11.367 16.781 6.301 1 92.75 130 PRO B C 1
ATOM 2632 O O . PRO B 1 130 ? -10.469 16.906 7.141 1 92.75 130 PRO B O 1
ATOM 2635 N N . GLY B 1 131 ? -11.859 17.828 5.57 1 88.25 131 GLY B N 1
ATOM 2636 C CA . GLY B 1 131 ? -11.344 19.188 5.723 1 88.25 131 GLY B CA 1
ATOM 2637 C C . GLY B 1 131 ? -10.211 19.5 4.766 1 88.25 131 GLY B C 1
ATOM 2638 O O . GLY B 1 131 ? -9.523 20.516 4.918 1 88.25 131 GLY B O 1
ATOM 2639 N N . THR B 1 132 ? -9.984 18.594 3.861 1 90.81 132 THR B N 1
ATOM 2640 C CA . THR B 1 132 ? -8.953 18.812 2.848 1 90.81 132 THR B CA 1
ATOM 2641 C C . THR B 1 132 ? -9.586 19.141 1.498 1 90.81 132 THR B C 1
ATOM 2643 O O . THR B 1 132 ? -10.078 18.234 0.804 1 90.81 132 THR B O 1
ATOM 2646 N N . PRO B 1 133 ? -9.578 20.438 1.167 1 88.88 133 PRO B N 1
ATOM 2647 C CA . PRO B 1 133 ? -10.133 20.781 -0.145 1 88.88 133 PRO B CA 1
ATOM 2648 C C . PRO B 1 133 ? -9.398 20.094 -1.294 1 88.88 133 PRO B C 1
ATOM 2650 O O . PRO B 1 133 ? -8.211 19.781 -1.177 1 88.88 133 PRO B O 1
ATOM 2653 N N . ALA B 1 134 ? -10.148 19.844 -2.332 1 88.19 134 ALA B N 1
ATOM 2654 C CA . ALA B 1 134 ? -9.578 19.156 -3.484 1 88.19 134 ALA B CA 1
ATOM 2655 C C . ALA B 1 134 ? -9.734 19.984 -4.754 1 88.19 134 ALA B C 1
ATOM 2657 O O . ALA B 1 134 ? -10.57 20.891 -4.809 1 88.19 134 ALA B O 1
ATOM 2658 N N . ALA B 1 135 ? -8.922 19.609 -5.777 1 89.12 135 ALA B N 1
ATOM 2659 C CA . ALA B 1 135 ? -9.031 20.203 -7.105 1 89.12 135 ALA B CA 1
ATOM 2660 C C . ALA B 1 135 ? -10.367 19.844 -7.758 1 89.12 135 ALA B C 1
ATOM 2662 O O . ALA B 1 135 ? -11.164 19.109 -7.188 1 89.12 135 ALA B O 1
ATOM 2663 N N . GLU B 1 136 ? -10.477 20.422 -8.953 1 92.62 136 GLU B N 1
ATOM 2664 C CA . GLU B 1 136 ? -11.719 20.203 -9.68 1 92.62 136 GLU B CA 1
ATOM 2665 C C . GLU B 1 136 ? -11.984 18.719 -9.883 1 92.62 136 GLU B C 1
ATOM 2667 O O . GLU B 1 136 ? -11.062 17.953 -10.188 1 92.62 136 GLU B O 1
ATOM 2672 N N . ILE B 1 137 ? -13.227 18.328 -9.828 1 92.81 137 ILE B N 1
ATOM 2673 C CA . ILE B 1 137 ? -13.633 16.922 -9.82 1 92.81 137 ILE B CA 1
ATOM 2674 C C . ILE B 1 137 ? -13.422 16.312 -11.203 1 92.81 137 ILE B C 1
ATOM 2676 O O . ILE B 1 137 ? -12.969 15.172 -11.328 1 92.81 137 ILE B O 1
ATOM 2680 N N . GLY B 1 138 ? -13.742 16.969 -12.242 1 93.5 138 GLY B N 1
ATOM 2681 C CA . GLY B 1 138 ? -13.664 16.453 -13.602 1 93.5 138 GLY B CA 1
ATOM 2682 C C . GLY B 1 138 ? -12.297 15.891 -13.945 1 93.5 138 GLY B C 1
ATOM 2683 O O . GLY B 1 138 ? -12.156 14.688 -14.172 1 93.5 138 GLY B O 1
ATOM 2684 N N . PRO B 1 139 ? -11.312 16.75 -13.93 1 95.75 139 PRO B N 1
ATOM 2685 C CA . PRO B 1 139 ? -9.961 16.281 -14.242 1 95.75 139 PRO B CA 1
ATOM 2686 C C . PRO B 1 139 ? -9.477 15.18 -13.312 1 95.75 139 PRO B C 1
ATOM 2688 O O . PRO B 1 139 ? -8.805 14.25 -13.75 1 95.75 139 PRO B O 1
ATOM 2691 N N . ARG B 1 140 ? -9.781 15.289 -12.07 1 96.62 140 ARG B N 1
ATOM 2692 C CA . ARG B 1 140 ? -9.383 14.258 -11.117 1 96.62 140 ARG B CA 1
ATOM 2693 C C . ARG B 1 140 ? -10.023 12.914 -11.469 1 96.62 140 ARG B C 1
ATOM 2695 O O . ARG B 1 140 ? -9.375 11.875 -11.406 1 96.62 140 ARG B O 1
ATOM 2702 N N . GLN B 1 141 ? -11.242 12.961 -11.781 1 96.88 141 GLN B N 1
ATOM 2703 C CA . GLN B 1 141 ? -11.977 11.75 -12.117 1 96.88 141 GLN B CA 1
ATOM 2704 C C . GLN B 1 141 ? -11.438 11.117 -13.398 1 96.88 141 GLN B C 1
ATOM 2706 O O . GLN B 1 141 ? -11.352 9.898 -13.516 1 96.88 141 GLN B O 1
ATOM 2711 N N . MET B 1 142 ? -11.141 11.93 -14.336 1 97.81 142 MET B N 1
ATOM 2712 C CA . MET B 1 142 ? -10.594 11.43 -15.594 1 97.81 142 MET B CA 1
ATOM 2713 C C . MET B 1 142 ? -9.234 10.773 -15.367 1 97.81 142 MET B C 1
ATOM 2715 O O . MET B 1 142 ? -8.961 9.695 -15.906 1 97.81 142 MET B O 1
ATOM 2719 N N . TRP B 1 143 ? -8.422 11.422 -14.633 1 98.38 143 TRP B N 1
ATOM 2720 C CA . TRP B 1 143 ? -7.117 10.836 -14.32 1 98.38 143 TRP B CA 1
ATOM 2721 C C . TRP B 1 143 ? -7.273 9.531 -13.562 1 98.38 143 TRP B C 1
ATOM 2723 O O . TRP B 1 143 ? -6.578 8.547 -13.844 1 98.38 143 TRP B O 1
ATOM 2733 N N . TRP B 1 144 ? -8.156 9.562 -12.625 1 98 144 TRP B N 1
ATOM 2734 C CA . TRP B 1 144 ? -8.422 8.383 -11.812 1 98 144 TRP B CA 1
ATOM 2735 C C . TRP B 1 144 ? -8.859 7.207 -12.68 1 98 144 TRP B C 1
ATOM 2737 O O . TRP B 1 144 ? -8.32 6.102 -12.555 1 98 144 TRP B O 1
ATOM 2747 N N . LEU B 1 145 ? -9.812 7.445 -13.508 1 98.12 145 LEU B N 1
ATOM 2748 C CA . LEU B 1 145 ? -10.312 6.406 -14.406 1 98.12 145 LEU B CA 1
ATOM 2749 C C . LEU B 1 145 ? -9.211 5.93 -15.352 1 98.12 145 LEU B C 1
ATOM 2751 O O . LEU B 1 145 ? -9.094 4.73 -15.617 1 98.12 145 LEU B O 1
ATOM 2755 N N . GLY B 1 146 ? -8.484 6.852 -15.906 1 98.56 146 GLY B N 1
ATOM 2756 C CA . GLY B 1 146 ? -7.363 6.48 -16.766 1 98.56 146 GLY B CA 1
ATOM 2757 C C . GLY B 1 146 ? -6.336 5.613 -16.062 1 98.56 146 GLY B C 1
ATOM 2758 O O . GLY B 1 146 ? -5.828 4.652 -16.641 1 98.56 146 GLY B O 1
ATOM 2759 N N . THR B 1 147 ? -6.051 5.969 -14.789 1 98.69 147 THR B N 1
ATOM 2760 C CA . THR B 1 147 ? -5.074 5.211 -14.016 1 98.69 147 THR B CA 1
ATOM 2761 C C . THR B 1 147 ? -5.582 3.797 -13.742 1 98.69 147 THR B C 1
ATOM 2763 O O . THR B 1 147 ? -4.828 2.828 -13.867 1 98.69 147 THR B O 1
ATOM 2766 N N . LEU B 1 148 ? -6.875 3.654 -13.352 1 98.06 148 LEU B N 1
ATOM 2767 C CA . LEU B 1 148 ? -7.449 2.342 -13.07 1 98.06 148 LEU B CA 1
ATOM 2768 C C . LEU B 1 148 ? -7.398 1.453 -14.312 1 98.06 148 LEU B C 1
ATOM 2770 O O . LEU B 1 148 ? -7.039 0.277 -14.219 1 98.06 148 LEU B O 1
ATOM 2774 N N . VAL B 1 149 ? -7.703 1.987 -15.453 1 98.38 149 VAL B N 1
ATOM 2775 C CA . VAL B 1 149 ? -7.738 1.219 -16.703 1 98.38 149 VAL B CA 1
ATOM 2776 C C . VAL B 1 149 ? -6.32 0.85 -17.125 1 98.38 149 VAL B C 1
ATOM 2778 O O . VAL B 1 149 ? -6.039 -0.312 -17.422 1 98.38 149 VAL B O 1
ATOM 2781 N N . ALA B 1 150 ? -5.441 1.831 -17.125 1 98.75 150 ALA B N 1
ATOM 2782 C CA . ALA B 1 150 ? -4.055 1.593 -17.516 1 98.75 150 ALA B CA 1
ATOM 2783 C C . ALA B 1 150 ? -3.402 0.546 -16.625 1 98.75 150 ALA B C 1
ATOM 2785 O O . ALA B 1 150 ? -2.693 -0.339 -17.109 1 98.75 150 ALA B O 1
ATOM 2786 N N . SER B 1 151 ? -3.66 0.658 -15.359 1 98.75 151 SER B N 1
ATOM 2787 C CA . SER B 1 151 ? -3.049 -0.265 -14.414 1 98.75 151 SER B CA 1
ATOM 2788 C C . SER B 1 151 ? -3.621 -1.671 -14.562 1 98.75 151 SER B C 1
ATOM 2790 O O . SER B 1 151 ? -2.891 -2.658 -14.461 1 98.75 151 SER B O 1
ATOM 2792 N N . SER B 1 152 ? -4.93 -1.782 -14.758 1 98.56 152 SER B N 1
ATOM 2793 C CA . SER B 1 152 ? -5.543 -3.092 -14.961 1 98.56 152 SER B CA 1
ATOM 2794 C C . SER B 1 152 ? -4.996 -3.766 -16.219 1 98.56 152 SER B C 1
ATOM 2796 O O . SER B 1 152 ? -4.625 -4.941 -16.188 1 98.56 152 SER B O 1
ATOM 2798 N N . LEU B 1 153 ? -4.934 -3.006 -17.281 1 97.94 153 LEU B N 1
ATOM 2799 C CA . LEU B 1 153 ? -4.406 -3.547 -18.531 1 97.94 153 LEU B CA 1
ATOM 2800 C C . LEU B 1 153 ? -2.92 -3.867 -18.406 1 97.94 153 LEU B C 1
ATOM 2802 O O . LEU B 1 153 ? -2.449 -4.883 -18.922 1 97.94 153 LEU B O 1
ATOM 2806 N N . GLY B 1 154 ? -2.234 -2.969 -17.781 1 98.25 154 GLY B N 1
ATOM 2807 C CA . GLY B 1 154 ? -0.816 -3.209 -17.562 1 98.25 154 GLY B CA 1
ATOM 2808 C C . GLY B 1 154 ? -0.535 -4.484 -16.797 1 98.25 154 GLY B C 1
ATOM 2809 O O . GLY B 1 154 ? 0.304 -5.293 -17.203 1 98.25 154 GLY B O 1
ATOM 2810 N N . LEU B 1 155 ? -1.217 -4.715 -15.719 1 98 155 LEU B N 1
ATOM 2811 C CA . LEU B 1 155 ? -1.032 -5.922 -14.922 1 98 155 LEU B CA 1
ATOM 2812 C C . LEU B 1 155 ? -1.438 -7.16 -15.711 1 98 155 LEU B C 1
ATOM 2814 O O . LEU B 1 155 ? -0.803 -8.211 -15.594 1 98 155 LEU B O 1
ATOM 2818 N N . TRP B 1 156 ? -2.514 -7.02 -16.484 1 97.75 156 TRP B N 1
ATOM 2819 C CA . TRP B 1 156 ? -2.945 -8.125 -17.328 1 97.75 156 TRP B CA 1
ATOM 2820 C C . TRP B 1 156 ? -1.846 -8.531 -18.312 1 97.75 156 TRP B C 1
ATOM 2822 O O . TRP B 1 156 ? -1.551 -9.719 -18.469 1 97.75 156 TRP B O 1
ATOM 2832 N N . ILE B 1 157 ? -1.228 -7.566 -18.938 1 97.38 157 ILE B N 1
ATOM 2833 C CA . ILE B 1 157 ? -0.177 -7.812 -19.906 1 97.38 157 ILE B CA 1
ATOM 2834 C C . ILE B 1 157 ? 1.045 -8.414 -19.219 1 97.38 157 ILE B C 1
ATOM 2836 O O . ILE B 1 157 ? 1.678 -9.328 -19.75 1 97.38 157 ILE B O 1
ATOM 2840 N N . ILE B 1 158 ? 1.392 -7.977 -18.062 1 96.31 158 ILE B N 1
ATOM 2841 C CA . ILE B 1 158 ? 2.527 -8.508 -17.312 1 96.31 158 ILE B CA 1
ATOM 2842 C C . ILE B 1 158 ? 2.264 -9.961 -16.938 1 96.31 158 ILE B C 1
ATOM 2844 O O . ILE B 1 158 ? 3.15 -10.805 -17.047 1 96.31 158 ILE B O 1
ATOM 2848 N N . ALA B 1 159 ? 1.077 -10.242 -16.516 1 95.31 159 ALA B N 1
ATOM 2849 C CA . ALA B 1 159 ? 0.726 -11.57 -16.016 1 95.31 159 ALA B CA 1
ATOM 2850 C C . ALA B 1 159 ? 0.666 -12.578 -17.172 1 95.31 159 ALA B C 1
ATOM 2852 O O . ALA B 1 159 ? 1.103 -13.727 -17.016 1 95.31 159 ALA B O 1
ATOM 2853 N N . PHE B 1 160 ? 0.143 -12.141 -18.328 1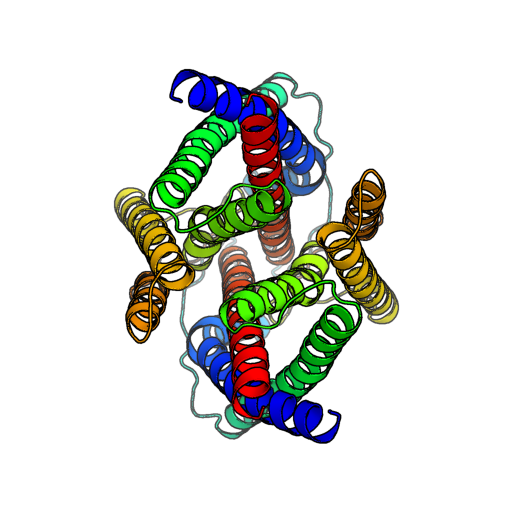 95.19 160 PHE B N 1
ATOM 2854 C CA . PHE B 1 160 ? -0.188 -13.148 -19.312 1 95.19 160 PHE B CA 1
ATOM 2855 C C . PHE B 1 160 ? 0.541 -12.883 -20.625 1 95.19 160 PHE B C 1
ATOM 2857 O O . PHE B 1 160 ? 0.51 -13.711 -21.547 1 95.19 160 PHE B O 1
ATOM 2864 N N . GLY B 1 161 ? 1.096 -11.695 -20.625 1 90.62 161 GLY B N 1
ATOM 2865 C CA . GLY B 1 161 ? 1.854 -11.414 -21.828 1 90.62 161 GLY B CA 1
ATOM 2866 C C . GLY B 1 161 ? 3.129 -12.227 -21.938 1 90.62 161 GLY B C 1
ATOM 2867 O O . GLY B 1 161 ? 3.477 -12.969 -21.016 1 90.62 161 GLY B O 1
ATOM 2868 N N . ARG B 1 162 ? 3.779 -12.273 -23.109 1 83.44 162 ARG B N 1
ATOM 2869 C CA . ARG B 1 162 ? 4.992 -13.039 -23.391 1 83.44 162 ARG B CA 1
ATOM 2870 C C . ARG B 1 162 ? 6.098 -12.133 -23.922 1 83.44 162 ARG B C 1
ATOM 2872 O O . ARG B 1 162 ? 5.832 -11.195 -24.688 1 83.44 162 ARG B O 1
ATOM 2879 N N . GLY B 1 163 ? 7.336 -12.445 -23.453 1 81.25 163 GLY B N 1
ATOM 2880 C CA . GLY B 1 163 ? 8.516 -11.758 -23.953 1 81.25 163 GLY B CA 1
ATOM 2881 C C . GLY B 1 163 ? 8.484 -10.258 -23.703 1 81.25 163 GLY B C 1
ATOM 2882 O O . GLY B 1 163 ? 8.281 -9.812 -22.578 1 81.25 163 GLY B O 1
ATOM 2883 N N . PHE B 1 164 ? 8.594 -9.562 -24.766 1 83.69 164 PHE B N 1
ATOM 2884 C CA . PHE B 1 164 ? 8.758 -8.117 -24.719 1 83.69 164 PHE B CA 1
ATOM 2885 C C . PHE B 1 164 ? 7.422 -7.43 -24.453 1 83.69 164 PHE B C 1
ATOM 2887 O O . PHE B 1 164 ? 7.383 -6.27 -24.047 1 83.69 164 PHE B O 1
ATOM 2894 N N . THR B 1 165 ? 6.395 -8.156 -24.562 1 87.25 165 THR B N 1
ATOM 2895 C CA . THR B 1 165 ? 5.09 -7.543 -24.328 1 87.25 165 THR B CA 1
ATOM 2896 C C . THR B 1 165 ? 4.934 -7.133 -22.875 1 87.25 165 THR B C 1
ATOM 2898 O O . THR B 1 165 ? 4.16 -6.227 -22.547 1 87.25 165 THR B O 1
ATOM 2901 N N . ALA B 1 166 ? 5.645 -7.797 -22.047 1 86.69 166 ALA B N 1
ATOM 2902 C CA . ALA B 1 166 ? 5.582 -7.465 -20.625 1 86.69 166 ALA B CA 1
ATOM 2903 C C . ALA B 1 166 ? 6.117 -6.062 -20.359 1 86.69 166 ALA B C 1
ATOM 2905 O O . ALA B 1 166 ? 5.656 -5.375 -19.453 1 86.69 166 ALA B O 1
ATOM 2906 N N . LEU B 1 167 ? 7.031 -5.609 -21.203 1 90.06 167 LEU B N 1
ATOM 2907 C CA . LEU B 1 167 ? 7.555 -4.254 -21.078 1 90.06 167 LEU B CA 1
ATOM 2908 C C . LEU B 1 167 ? 6.465 -3.225 -21.359 1 90.06 167 LEU B C 1
ATOM 2910 O O . LEU B 1 167 ? 6.445 -2.154 -20.75 1 90.06 167 LEU B O 1
ATOM 2914 N N . GLY B 1 168 ? 5.605 -3.596 -22.281 1 94.31 168 GLY B N 1
ATOM 2915 C CA . GLY B 1 168 ? 4.465 -2.734 -22.531 1 94.31 168 GLY B CA 1
ATOM 2916 C C . GLY B 1 168 ? 3.568 -2.559 -21.312 1 94.31 168 GLY B C 1
ATOM 2917 O O . GLY B 1 168 ? 3.029 -1.474 -21.094 1 94.31 168 GLY B O 1
ATOM 2918 N N . GLY B 1 169 ? 3.391 -3.656 -20.562 1 96.75 169 GLY B N 1
ATOM 2919 C CA . GLY B 1 169 ? 2.613 -3.574 -19.344 1 96.75 169 GLY B CA 1
ATOM 2920 C C . GLY B 1 169 ? 3.225 -2.65 -18.312 1 96.75 169 GLY B C 1
ATOM 2921 O O . GLY B 1 169 ? 2.514 -1.899 -17.641 1 96.75 169 GLY B O 1
ATOM 2922 N N . ILE B 1 170 ? 4.539 -2.65 -18.203 1 95.81 170 ILE B N 1
ATOM 2923 C CA . ILE B 1 170 ? 5.254 -1.79 -17.266 1 95.81 170 ILE B CA 1
ATOM 2924 C C . ILE B 1 170 ? 5.074 -0.328 -17.656 1 95.81 170 ILE B C 1
ATOM 2926 O O . ILE B 1 170 ? 4.836 0.533 -16.812 1 95.81 170 ILE B O 1
ATOM 2930 N N . VAL B 1 171 ? 5.176 -0.078 -18.922 1 96.25 171 VAL B N 1
ATO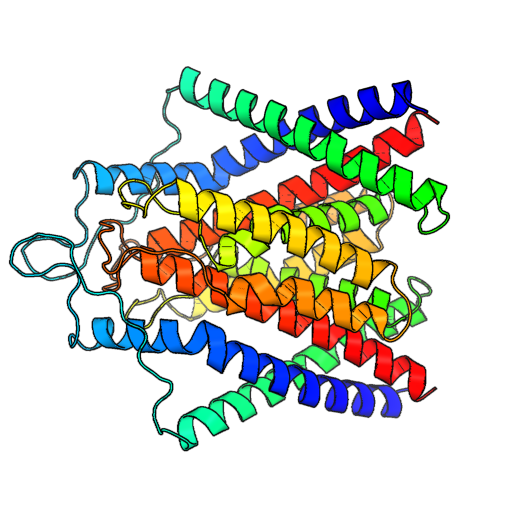M 2931 C CA . VAL B 1 171 ? 5.004 1.275 -19.438 1 96.25 171 VAL B CA 1
ATOM 2932 C C . VAL B 1 171 ? 3.594 1.773 -19.125 1 96.25 171 VAL B C 1
ATOM 2934 O O . VAL B 1 171 ? 3.418 2.91 -18.672 1 96.25 171 VAL B O 1
ATOM 2937 N N . LEU B 1 172 ? 2.611 0.918 -19.312 1 97.44 172 LEU B N 1
ATOM 2938 C CA . LEU B 1 172 ? 1.228 1.29 -19.047 1 97.44 172 LEU B CA 1
ATOM 2939 C C . LEU B 1 172 ? 1.026 1.595 -17.562 1 97.44 172 LEU B C 1
ATOM 2941 O O . LEU B 1 172 ? 0.283 2.512 -17.203 1 97.44 172 LEU B O 1
ATOM 2945 N N . LEU B 1 173 ? 1.686 0.842 -16.719 1 97.44 173 LEU B N 1
ATOM 2946 C CA . LEU B 1 173 ? 1.596 1.072 -15.289 1 97.44 173 LEU B CA 1
ATOM 2947 C C . LEU B 1 173 ? 2.193 2.424 -14.914 1 97.44 173 LEU B C 1
ATOM 2949 O O . LEU B 1 173 ? 1.721 3.084 -13.984 1 97.44 173 LEU B O 1
ATOM 2953 N N . LEU B 1 174 ? 3.189 2.885 -15.68 1 96.69 174 LEU B N 1
ATOM 2954 C CA . LEU B 1 174 ? 3.979 4.051 -15.297 1 96.69 174 LEU B CA 1
ATOM 2955 C C . LEU B 1 174 ? 3.389 5.324 -15.891 1 96.69 174 LEU B C 1
ATOM 2957 O O . LEU B 1 174 ? 3.525 6.406 -15.312 1 96.69 174 LEU B O 1
ATOM 2961 N N . ILE B 1 175 ? 2.705 5.25 -16.938 1 97.44 175 ILE B N 1
ATOM 2962 C CA . ILE B 1 175 ? 2.279 6.391 -17.734 1 97.44 175 ILE B CA 1
ATOM 2963 C C . ILE B 1 175 ? 1.46 7.352 -16.875 1 97.44 175 ILE B C 1
ATOM 2965 O O . ILE B 1 175 ? 1.721 8.555 -16.859 1 97.44 175 ILE B O 1
ATOM 2969 N N . PRO B 1 176 ? 0.435 6.875 -16.125 1 98.19 176 PRO B N 1
ATOM 2970 C CA . PRO B 1 176 ? -0.356 7.836 -15.359 1 98.19 176 PRO B CA 1
ATOM 2971 C C . PRO B 1 176 ? 0.481 8.609 -14.344 1 98.19 176 PRO B C 1
ATOM 2973 O O . PRO B 1 176 ? 0.192 9.773 -14.062 1 98.19 176 PRO B O 1
ATOM 2976 N N . HIS B 1 177 ? 1.483 8.031 -13.875 1 97.44 177 HIS B N 1
ATOM 2977 C CA . HIS B 1 177 ? 2.285 8.641 -12.82 1 97.44 177 HIS B CA 1
ATOM 2978 C C . HIS B 1 177 ? 3.297 9.625 -13.398 1 97.44 177 HIS B C 1
ATOM 2980 O O . HIS B 1 177 ? 3.727 10.555 -12.719 1 97.44 177 HIS B O 1
ATOM 2986 N N . ILE B 1 178 ? 3.666 9.383 -14.68 1 95.19 178 ILE B N 1
ATOM 2987 C CA . ILE B 1 178 ? 4.488 10.344 -15.398 1 95.19 178 ILE B CA 1
ATOM 2988 C C . ILE B 1 178 ? 3.65 11.57 -15.766 1 95.19 178 ILE B C 1
ATOM 2990 O O . ILE B 1 178 ? 4.129 12.703 -15.688 1 95.19 178 ILE B O 1
ATOM 2994 N N . ILE B 1 179 ? 2.43 11.289 -16.172 1 96 179 ILE B N 1
ATOM 2995 C CA . ILE B 1 179 ? 1.513 12.383 -16.469 1 96 179 ILE B CA 1
ATOM 2996 C C . ILE B 1 179 ? 1.221 13.188 -15.211 1 96 179 ILE B C 1
ATOM 2998 O O . ILE B 1 179 ? 1.205 14.414 -15.234 1 96 179 ILE B O 1
ATOM 3002 N N . GLY B 1 180 ? 1.028 12.516 -14.164 1 96.19 180 GLY B N 1
ATOM 3003 C CA . GLY B 1 180 ? 0.755 13.172 -12.891 1 96.19 180 GLY B CA 1
ATOM 3004 C C . GLY B 1 180 ? -0.718 13.461 -12.68 1 96.19 180 GLY B C 1
ATOM 3005 O O . GLY B 1 180 ? -1.448 13.734 -13.633 1 96.19 180 GLY B O 1
ATOM 3006 N N . ALA B 1 181 ? -1.135 13.453 -11.391 1 97.19 181 ALA B N 1
ATOM 3007 C CA . ALA B 1 181 ? -2.521 13.734 -11.031 1 97.19 181 ALA B CA 1
ATOM 3008 C C . ALA B 1 181 ? -2.742 15.234 -10.828 1 97.19 181 ALA B C 1
ATOM 3010 O O . ALA B 1 181 ? -1.814 15.961 -10.469 1 97.19 181 ALA B O 1
ATOM 3011 N N . PRO B 1 182 ? -3.967 15.672 -11.062 1 95.94 182 PRO B N 1
ATOM 3012 C CA . PRO B 1 182 ? -4.27 17.078 -10.82 1 95.94 182 PRO B CA 1
ATOM 3013 C C . PRO B 1 182 ? -4.352 17.422 -9.336 1 95.94 182 PRO B C 1
ATOM 3015 O O . PRO B 1 182 ? -5.012 16.719 -8.57 1 95.94 182 PRO B O 1
ATOM 3018 N N . HIS B 1 183 ? -3.635 18.422 -8.969 1 94.62 183 HIS B N 1
ATOM 3019 C CA . HIS B 1 183 ? -3.623 18.906 -7.594 1 94.62 183 HIS B CA 1
ATOM 3020 C C . HIS B 1 183 ? -3.824 20.422 -7.535 1 94.62 183 HIS B C 1
ATOM 3022 O O . HIS B 1 183 ? -3.629 21.109 -8.531 1 94.62 183 HIS B O 1
ATOM 3028 N N . LEU B 1 184 ? -4.262 20.875 -6.402 1 94 184 LEU B N 1
ATOM 3029 C CA . LEU B 1 184 ? -4.254 22.312 -6.141 1 94 184 LEU B CA 1
ATOM 3030 C C . LEU B 1 184 ? -2.826 22.844 -6.043 1 94 184 LEU B C 1
ATOM 3032 O O . LEU B 1 184 ? -1.902 22.094 -5.727 1 94 184 LEU B O 1
ATOM 3036 N N . ASP B 1 185 ? -2.66 24.094 -6.246 1 92.69 185 ASP B N 1
ATOM 3037 C CA . ASP B 1 185 ? -1.342 24.719 -6.188 1 92.69 185 ASP B CA 1
ATOM 3038 C C . ASP B 1 185 ? -0.947 25.031 -4.746 1 92.69 185 ASP B C 1
ATOM 3040 O O . ASP B 1 185 ? 0.2 25.391 -4.477 1 92.69 185 ASP B O 1
ATOM 3044 N N . ALA B 1 186 ? -1.951 24.797 -3.811 1 93.25 186 ALA B N 1
ATOM 3045 C CA . ALA B 1 186 ? -1.693 25.062 -2.398 1 93.25 186 ALA B CA 1
ATOM 3046 C C . ALA B 1 186 ? -2.268 23.953 -1.518 1 93.25 186 ALA B C 1
ATOM 3048 O O . ALA B 1 186 ? -3.184 23.234 -1.928 1 93.25 186 ALA B O 1
ATOM 3049 N N . PHE B 1 187 ? -1.677 23.828 -0.343 1 93.75 187 PHE B N 1
ATOM 3050 C CA . PHE B 1 187 ? -2.203 22.938 0.685 1 93.75 187 PHE B CA 1
ATOM 3051 C C . PHE B 1 187 ? -3.143 23.688 1.622 1 93.75 187 PHE B C 1
ATOM 3053 O O . PHE B 1 187 ? -2.887 24.844 1.969 1 93.75 187 PHE B O 1
ATOM 3060 N N . TRP B 1 188 ? -4.168 22.969 2.033 1 92.12 188 TRP B N 1
ATOM 3061 C CA . TRP B 1 188 ? -5.168 23.656 2.84 1 92.12 188 TRP B CA 1
ATOM 3062 C C . TRP B 1 188 ? -5.578 22.812 4.039 1 92.12 188 TRP B C 1
ATOM 3064 O O . TRP B 1 188 ? -6.332 23.266 4.902 1 92.12 188 TRP B O 1
ATOM 3074 N N . GLY B 1 189 ? -5.109 21.594 4.121 1 92.94 189 GLY B N 1
ATOM 3075 C CA . GLY B 1 189 ? -5.57 20.672 5.152 1 92.94 189 GLY B CA 1
ATOM 3076 C C . GLY B 1 189 ? -5.289 21.172 6.559 1 92.94 189 GLY B C 1
ATOM 3077 O O . GLY B 1 189 ? -4.27 21.828 6.801 1 92.94 189 GLY B O 1
ATOM 3078 N N . VAL B 1 190 ? -6.148 20.734 7.539 1 91.38 190 VAL B N 1
ATOM 3079 C CA . VAL B 1 190 ? -6.066 21.297 8.883 1 91.38 190 VAL B CA 1
ATOM 3080 C C . VAL B 1 190 ? -5.637 20.219 9.875 1 91.38 190 VAL B C 1
ATOM 3082 O O . VAL B 1 190 ? -5.293 20.531 11.016 1 91.38 190 VAL B O 1
ATOM 3085 N N . ALA B 1 191 ? -5.645 18.969 9.43 1 93.25 191 ALA B N 1
ATOM 3086 C CA . ALA B 1 191 ? -5.285 17.875 10.32 1 93.25 191 ALA B CA 1
ATOM 3087 C C . ALA B 1 191 ? -3.768 17.719 10.422 1 93.25 191 ALA B C 1
ATOM 3089 O O . ALA B 1 191 ? -3.031 18.172 9.547 1 93.25 191 ALA B O 1
ATOM 3090 N N . PRO B 1 192 ? -3.264 17.141 11.539 1 93.81 192 PRO B N 1
ATOM 3091 C CA . PRO B 1 192 ? -1.828 16.859 11.633 1 93.81 192 PRO B CA 1
ATOM 3092 C C . PRO B 1 192 ? -1.338 15.906 10.555 1 93.81 192 PRO B C 1
ATOM 3094 O O . PRO B 1 192 ? -2.055 14.977 10.18 1 93.81 192 PRO B O 1
ATOM 3097 N N . PRO B 1 193 ? -0.086 16.125 10.094 1 95.38 193 PRO B N 1
ATOM 3098 C CA . PRO B 1 193 ? 0.441 15.234 9.055 1 95.38 193 PRO B CA 1
ATOM 3099 C C . PRO B 1 193 ? 0.522 13.781 9.508 1 95.38 193 PRO B C 1
ATOM 3101 O O . PRO B 1 193 ? 0.355 12.867 8.695 1 95.38 193 PRO B O 1
ATOM 3104 N N . GLU B 1 194 ? 0.735 13.523 10.812 1 96.75 194 GLU B N 1
ATOM 3105 C CA . GLU B 1 194 ? 0.819 12.156 11.328 1 96.75 194 GLU B CA 1
ATOM 3106 C C . GLU B 1 194 ? -0.51 11.43 11.164 1 96.75 194 GLU B C 1
ATOM 3108 O O . GLU B 1 194 ? -0.537 10.25 10.797 1 96.75 194 GLU B O 1
ATOM 3113 N N . LEU B 1 195 ? -1.555 12.141 11.477 1 96.69 195 LEU B N 1
ATOM 3114 C CA . LEU B 1 195 ? -2.883 11.555 11.344 1 96.69 195 LEU B CA 1
ATOM 3115 C C . LEU B 1 195 ? -3.188 11.219 9.891 1 96.69 195 LEU B C 1
ATOM 3117 O O . LEU B 1 195 ? -3.789 10.188 9.594 1 96.69 195 LEU B O 1
ATOM 3121 N N . SER B 1 196 ? -2.818 12.156 9.047 1 97.56 196 SER B N 1
ATOM 3122 C CA . SER B 1 196 ? -3.008 11.922 7.617 1 97.56 196 SER B CA 1
ATOM 3123 C C . SER B 1 196 ? -2.242 10.688 7.152 1 97.56 196 SER B C 1
ATOM 3125 O O . SER B 1 196 ? -2.775 9.859 6.406 1 97.56 196 SER B O 1
ATOM 3127 N N . ALA B 1 197 ? -0.998 10.547 7.527 1 98.31 197 ALA B N 1
ATOM 3128 C CA . ALA B 1 197 ? -0.193 9.383 7.184 1 98.31 197 ALA B CA 1
ATOM 3129 C C . ALA B 1 197 ? -0.845 8.102 7.691 1 98.31 197 ALA B C 1
ATOM 3131 O O . ALA B 1 197 ? -0.903 7.098 6.973 1 98.31 197 ALA B O 1
ATOM 3132 N N . GLU B 1 198 ? -1.293 8.094 8.883 1 97.5 198 GLU B N 1
ATOM 3133 C CA . GLU B 1 198 ? -1.958 6.934 9.477 1 97.5 198 GLU B CA 1
ATOM 3134 C C . GLU B 1 198 ? -3.217 6.566 8.695 1 97.5 198 GLU B C 1
ATOM 3136 O O . GLU B 1 198 ? -3.453 5.391 8.406 1 97.5 198 GLU B O 1
ATOM 3141 N N . PHE B 1 199 ? -3.969 7.602 8.438 1 98.25 199 PHE B N 1
ATOM 3142 C CA . PHE B 1 199 ? -5.211 7.363 7.707 1 98.25 199 PHE B CA 1
ATOM 3143 C C . PHE B 1 199 ? -4.93 6.688 6.367 1 98.25 199 PHE B C 1
ATOM 3145 O O . PHE B 1 199 ? -5.648 5.77 5.969 1 98.25 199 PHE B O 1
ATOM 3152 N N . VAL B 1 200 ? -3.93 7.113 5.633 1 98.75 200 VAL B N 1
ATOM 3153 C CA . VAL B 1 200 ? -3.572 6.566 4.324 1 98.75 200 VAL B CA 1
ATOM 3154 C C . VAL B 1 200 ? -3.17 5.102 4.473 1 98.75 200 VAL B C 1
ATOM 3156 O O . VAL B 1 200 ? -3.676 4.238 3.752 1 98.75 200 VAL B O 1
ATOM 3159 N N . THR B 1 201 ? -2.318 4.781 5.422 1 98.75 201 THR B N 1
ATOM 3160 C CA . THR B 1 201 ? -1.807 3.422 5.547 1 98.75 201 THR B CA 1
ATOM 3161 C C . THR B 1 201 ? -2.893 2.48 6.059 1 98.75 201 THR B C 1
ATOM 3163 O O . THR B 1 201 ? -2.984 1.333 5.617 1 98.75 201 THR B O 1
ATOM 3166 N N . LEU B 1 202 ? -3.734 2.932 6.934 1 98.19 202 LEU B N 1
ATOM 3167 C CA . LEU B 1 202 ? -4.867 2.133 7.395 1 98.19 202 LEU B CA 1
ATOM 3168 C C . LEU B 1 202 ? -5.836 1.856 6.25 1 98.19 202 LEU B C 1
ATOM 3170 O O . LEU B 1 202 ? -6.324 0.733 6.102 1 98.19 202 LEU B O 1
ATOM 3174 N N . SER B 1 203 ? -6.094 2.9 5.496 1 98.56 203 SER B N 1
ATOM 3175 C CA . SER B 1 203 ? -7.004 2.766 4.363 1 98.56 203 SER B CA 1
ATOM 3176 C C . SER B 1 203 ? -6.48 1.756 3.348 1 98.56 203 SER B C 1
ATOM 3178 O O . SER B 1 203 ? -7.219 0.868 2.912 1 98.56 203 SER B O 1
ATOM 3180 N N . LEU B 1 204 ? -5.238 1.887 3.01 1 98.75 204 LEU B N 1
ATOM 3181 C CA . LEU B 1 204 ? -4.648 0.995 2.018 1 98.75 204 LEU B CA 1
ATOM 3182 C C . LEU B 1 204 ? -4.527 -0.423 2.566 1 98.75 204 LEU B C 1
ATOM 3184 O O . LEU B 1 204 ? -4.742 -1.396 1.838 1 98.75 204 LEU B O 1
ATOM 3188 N N . GLY B 1 205 ? -4.164 -0.533 3.828 1 98.56 205 GLY B N 1
ATOM 3189 C CA . GLY B 1 205 ? -4.102 -1.849 4.441 1 98.56 205 GLY B CA 1
ATOM 3190 C C . GLY B 1 205 ? -5.438 -2.564 4.461 1 98.56 205 GLY B C 1
ATOM 3191 O O . GLY B 1 205 ? -5.523 -3.746 4.125 1 98.56 205 GLY B O 1
ATOM 3192 N N . ALA B 1 206 ? -6.457 -1.85 4.848 1 98.06 206 ALA B N 1
ATOM 3193 C CA . ALA B 1 206 ? -7.801 -2.422 4.871 1 98.06 206 ALA B CA 1
ATOM 3194 C C . ALA B 1 206 ? -8.25 -2.82 3.471 1 98.06 206 ALA B C 1
ATOM 3196 O O . ALA B 1 206 ? -8.875 -3.867 3.287 1 98.06 206 ALA B O 1
ATOM 3197 N N . ALA B 1 207 ? -7.914 -1.964 2.57 1 98.44 207 ALA B N 1
ATOM 3198 C CA . ALA B 1 207 ? -8.281 -2.258 1.187 1 98.44 207 ALA B CA 1
ATOM 3199 C C . ALA B 1 207 ? -7.566 -3.512 0.686 1 98.44 207 ALA B C 1
ATOM 3201 O O . ALA B 1 207 ? -8.172 -4.352 0.015 1 98.44 207 ALA B O 1
ATOM 3202 N N . ALA B 1 208 ? -6.316 -3.633 0.962 1 98.69 208 ALA B N 1
ATOM 3203 C CA . ALA B 1 208 ? -5.562 -4.816 0.557 1 98.69 208 ALA B CA 1
ATOM 3204 C C . ALA B 1 208 ? -6.18 -6.086 1.134 1 98.69 208 ALA B C 1
ATOM 3206 O O . ALA B 1 208 ? -6.328 -7.086 0.43 1 98.69 208 ALA B O 1
ATOM 3207 N N . ALA B 1 209 ? -6.512 -6.043 2.377 1 98.31 209 ALA B N 1
ATOM 3208 C CA . ALA B 1 209 ? -7.141 -7.184 3.035 1 98.31 209 ALA B CA 1
ATOM 3209 C C . ALA B 1 209 ? -8.492 -7.5 2.412 1 98.31 209 ALA B C 1
ATOM 3211 O O . ALA B 1 209 ? -8.82 -8.664 2.172 1 98.31 209 ALA B O 1
ATOM 3212 N N . GLY B 1 210 ? -9.273 -6.48 2.158 1 98.56 210 GLY B N 1
ATOM 3213 C CA . GLY B 1 210 ? -10.578 -6.668 1.541 1 98.56 210 GLY B CA 1
ATOM 3214 C C . GLY B 1 210 ? -10.5 -7.312 0.171 1 98.56 210 GLY B C 1
ATOM 3215 O O . GLY B 1 210 ? -11.227 -8.273 -0.11 1 98.56 210 GLY B O 1
ATOM 3216 N N . TRP B 1 211 ? -9.656 -6.824 -0.642 1 98.75 211 TRP B N 1
ATOM 3217 C CA . TRP B 1 211 ? -9.508 -7.336 -1.999 1 98.75 211 TRP B CA 1
ATOM 3218 C C . TRP B 1 211 ? -8.984 -8.773 -1.985 1 98.75 211 TRP B C 1
ATOM 3220 O O . TRP B 1 211 ? -9.414 -9.602 -2.781 1 98.75 211 TRP B O 1
ATOM 3230 N N . SER B 1 212 ? -7.977 -9.023 -1.095 1 98.44 212 SER B N 1
ATOM 3231 C CA . SER B 1 212 ? -7.469 -10.391 -0.979 1 98.44 212 SER B CA 1
ATOM 3232 C C . SER B 1 212 ? -8.57 -11.359 -0.565 1 98.44 212 SER B C 1
ATOM 3234 O O . SER B 1 212 ? -8.664 -12.461 -1.102 1 98.44 212 SER B O 1
ATOM 3236 N N . THR B 1 213 ? -9.352 -10.93 0.39 1 98.25 213 THR B N 1
ATOM 3237 C CA . THR B 1 213 ? -10.477 -11.734 0.843 1 98.25 213 THR B CA 1
ATOM 3238 C C . THR B 1 213 ? -11.477 -11.953 -0.287 1 98.25 213 THR B C 1
ATOM 3240 O O . THR B 1 213 ? -11.961 -13.07 -0.496 1 98.25 213 THR B O 1
ATOM 3243 N N . LEU B 1 214 ? -11.789 -10.891 -0.996 1 98.81 214 LEU B N 1
ATOM 3244 C CA . LEU B 1 214 ? -12.727 -10.969 -2.115 1 98.81 214 LEU B CA 1
ATOM 3245 C C . LEU B 1 214 ? -12.234 -11.969 -3.16 1 98.81 214 LEU B C 1
ATOM 3247 O O . LEU B 1 214 ? -13 -12.82 -3.619 1 98.81 214 LEU B O 1
ATOM 3251 N N . GLY B 1 215 ? -10.977 -11.797 -3.557 1 98.69 215 GLY B N 1
ATOM 3252 C CA . GLY B 1 215 ? -10.414 -12.719 -4.531 1 98.69 215 GLY B CA 1
ATOM 3253 C C . GLY B 1 215 ? -10.492 -14.172 -4.094 1 98.69 215 GLY B C 1
ATOM 3254 O O . GLY B 1 215 ? -10.867 -15.039 -4.879 1 98.69 215 GLY B O 1
ATOM 3255 N N . PHE B 1 216 ? -10.094 -14.43 -2.857 1 97.44 216 PHE B N 1
ATOM 3256 C CA . PHE B 1 216 ? -10.172 -15.773 -2.297 1 97.44 216 PHE B CA 1
ATOM 3257 C C . PHE B 1 216 ? -11.594 -16.312 -2.373 1 97.44 216 PHE B C 1
ATOM 3259 O O . PHE B 1 216 ? -11.812 -17.438 -2.828 1 97.44 216 PHE B O 1
ATOM 3266 N N . LEU B 1 217 ? -12.547 -15.547 -1.91 1 97.81 217 LEU B N 1
ATOM 3267 C CA . LEU B 1 217 ? -13.93 -16 -1.808 1 97.81 217 LEU B CA 1
ATOM 3268 C C . LEU B 1 217 ? -14.539 -16.188 -3.191 1 97.81 217 LEU B C 1
ATOM 3270 O O . LEU B 1 217 ? -15.312 -17.125 -3.412 1 97.81 217 LEU B O 1
ATOM 3274 N N . CYS B 1 218 ? -14.266 -15.25 -4.121 1 98.06 218 CYS B N 1
ATOM 3275 C CA . CYS B 1 218 ? -14.734 -15.43 -5.488 1 98.06 218 CYS B CA 1
ATOM 3276 C C . CYS B 1 218 ? -14.289 -16.781 -6.047 1 98.06 218 CYS B C 1
ATOM 3278 O O . CYS B 1 218 ? -15.102 -17.531 -6.598 1 98.06 218 CYS B O 1
ATOM 3280 N N . ALA B 1 219 ? -13.023 -17.031 -5.859 1 97.19 219 ALA B N 1
ATOM 3281 C CA . ALA B 1 219 ? -12.484 -18.281 -6.379 1 97.19 219 ALA B CA 1
ATOM 3282 C C . ALA B 1 219 ? -13.078 -19.484 -5.645 1 97.19 219 ALA B C 1
ATOM 3284 O O . ALA B 1 219 ? -13.391 -20.5 -6.262 1 97.19 219 ALA B O 1
ATOM 3285 N N . TRP B 1 220 ? -13.156 -19.359 -4.328 1 95.5 220 TRP B N 1
ATOM 3286 C CA . TRP B 1 220 ? -13.688 -20.453 -3.512 1 95.5 220 TRP B CA 1
ATOM 3287 C C . TRP B 1 220 ? -15.109 -20.812 -3.934 1 95.5 220 TRP B C 1
ATOM 3289 O O . TRP B 1 220 ? -15.422 -21.969 -4.164 1 95.5 220 TRP B O 1
ATOM 3299 N N . PHE B 1 221 ? -15.984 -19.875 -4.074 1 96.06 221 PHE B N 1
ATOM 3300 C CA . PHE B 1 221 ? -17.359 -20.125 -4.465 1 96.06 221 PHE B CA 1
ATOM 3301 C C . PHE B 1 221 ? -17.438 -20.625 -5.898 1 96.06 221 PHE B C 1
ATOM 3303 O O . PHE B 1 221 ? -18.281 -21.469 -6.227 1 96.06 221 PHE B O 1
ATOM 3310 N N . TRP B 1 222 ? -16.594 -20.078 -6.73 1 93.56 222 TRP B N 1
ATOM 3311 C CA . TRP B 1 222 ? -16.547 -20.484 -8.133 1 93.56 222 TRP B CA 1
ATOM 3312 C C . TRP B 1 222 ? -16.219 -21.969 -8.266 1 93.56 222 TRP B C 1
ATOM 3314 O O . TRP B 1 222 ? -16.812 -22.672 -9.078 1 93.56 222 TRP B O 1
ATOM 3324 N N . THR B 1 223 ? -15.312 -22.438 -7.441 1 91.62 223 THR B N 1
ATOM 3325 C CA . THR B 1 223 ? -14.836 -23.812 -7.562 1 91.62 223 THR B CA 1
ATOM 3326 C C . THR B 1 223 ? -15.758 -24.766 -6.812 1 91.62 223 THR B C 1
ATOM 3328 O O . THR B 1 223 ? -15.805 -25.953 -7.121 1 91.62 223 THR B O 1
ATOM 3331 N N . LYS B 1 224 ? -16.375 -24.391 -5.766 1 86.75 224 LYS B N 1
ATOM 3332 C CA . LYS B 1 224 ? -17.297 -25.25 -5.039 1 86.75 224 LYS B CA 1
ATOM 3333 C C . LYS B 1 224 ? -18.578 -25.484 -5.84 1 86.75 224 LYS B C 1
ATOM 3335 O O . LYS B 1 224 ? -19.203 -26.531 -5.734 1 86.75 224 LYS B O 1
ATOM 3340 N N . GLU B 1 225 ? -19.25 -24.359 -6.363 1 64.25 225 GLU B N 1
ATOM 3341 C CA . GLU B 1 225 ? -20.5 -24.547 -7.105 1 64.25 225 GLU B CA 1
ATOM 3342 C C . GLU B 1 225 ? -20.281 -25.422 -8.344 1 64.25 225 GLU B C 1
ATOM 3344 O O . GLU B 1 225 ? -21.234 -25.781 -9.031 1 64.25 225 GLU B O 1
ATOM 3349 N N . LEU B 1 226 ? -18.953 -25.734 -8.742 1 47.31 226 LEU B N 1
ATOM 3350 C CA . LEU B 1 226 ? -18.891 -26.703 -9.836 1 47.31 226 LEU B CA 1
ATOM 3351 C C . LEU B 1 226 ? -19.109 -28.125 -9.312 1 47.31 226 LEU B C 1
ATOM 3353 O O . LEU B 1 226 ? -18.656 -28.453 -8.211 1 47.31 226 LEU B O 1
#

pLDDT: mean 93.21, std 8.35, range [47.31, 98.88]

Secondary structure (DSSP, 8-state):
-HHHHHHHHHHHHHHHHHHHHHHIIIIIHHHHHHHHHHHHTSS-SB-TTS-B-EE------TT-HHHHHHHHHHHHHHHHHHHHHHHHHHHHHHHTTS----HHHHHHHHHHHHIIIIIHHHHHS----TT-----HHHHHHHHHHHHHHHHHHHHHHHH--TTHHHHHHHHHHHHHHH-----SEE---S-HHHHHHHHHHHHHHHHHHHHHHHHHHHHHHHH--/-HHHHHHHHHHHHHHHHHHHHHHIIIIIHHHHHHHHHHHHTSS-SB-TT--B-EE------TT-HHHHHHHHHHHHHHHHHHHHHHHHHHHHHHHTTS----HHHHHHHHHHHHIIIIIHHHHHS----TT-----HHHHHHHHHHHHHHHHHHHHHHHH--TTHHHHHHHHHHHHHHH-----SEE---S-HHHHHHHHHHHHHHHHHHHHHHHHHHHHHHHH--

InterPro domains:
  IPR012666 Cobalt transporter subunit CbtA, putative [PF09490] (3-222)
  IPR012666 Cobalt transporter subunit CbtA, putative [TIGR02458] (1-223)

Solvent-accessible surface area (backbone atoms only — not comparable to full-atom values): 21819 Å² total; per-residue (Å²): 112,65,68,55,48,53,54,19,14,44,53,19,5,42,54,25,7,46,51,34,30,51,44,33,62,72,57,32,44,28,49,46,54,37,23,42,33,27,51,74,54,80,37,58,28,56,37,65,83,59,58,44,55,27,78,58,67,69,52,71,86,74,81,53,57,70,62,52,50,48,47,34,51,51,30,22,54,52,31,22,53,49,27,47,54,51,46,51,52,52,51,52,36,34,75,71,66,73,50,75,85,34,39,73,53,15,28,53,52,10,43,50,48,26,42,17,65,47,50,54,34,23,41,59,56,42,64,74,52,55,54,48,82,73,48,68,62,66,65,40,50,51,48,42,52,50,29,30,49,32,24,45,52,10,51,50,27,48,74,70,41,63,80,70,44,28,56,54,12,53,49,36,52,44,46,52,67,71,72,48,58,75,66,56,68,50,43,48,32,49,40,44,15,62,58,26,18,39,42,33,30,28,45,52,50,41,44,42,52,26,26,25,46,26,21,23,37,28,25,41,42,52,56,61,79,96,111,66,68,54,49,55,52,19,14,45,55,18,5,42,53,24,8,48,50,33,32,51,44,33,62,72,56,32,44,29,50,45,54,41,23,41,32,27,50,74,55,80,36,56,33,40,37,78,83,48,50,48,54,24,79,57,72,68,52,72,87,72,84,53,56,68,62,51,51,49,47,34,50,51,31,21,54,51,29,23,53,48,26,46,55,52,46,50,52,51,50,52,38,33,74,70,67,74,50,76,85,33,39,73,54,14,28,54,53,10,43,50,48,26,42,17,64,46,50,55,34,23,42,59,57,41,66,73,51,57,56,48,83,73,52,68,63,66,64,42,50,51,49,41,52,50,29,30,52,32,25,45,52,10,50,50,27,50,73,68,42,62,80,69,46,28,56,53,12,52,50,37,51,43,46,52,68,70,70,49,58,76,67,56,68,50,44,47,32,53,42,44,15,62,58,27,16,39,41,34,30,28,44,50,50,41,44,43,52,26,26,23,47,27,20,22,36,27,24,41,41,50,56,62,79,96

Organism: NCBI:txid1655543

Sequence (452 aa):
MTKNLLTSAVFAGVAAGLIAALLQFVFVIPALLEGELFETGARVHFGANGSPESDRGSPGLGTEWARHAMTMGFNVVTYVGFGFLLLAAMAFAEMRGLTTITPKQGIIWGLAGFIAIQLAPAIGLPPELPGTPAAEIGPRQMWWLGTLVASSLGLWIIAFGRGFTALGGIVLLLIPHIIGAPHLDAFWGVAPPELSAEFVTLSLGAAAAGWSTLGFLCAWFWTKELMTKNLLTSAVFAGVAAGLIAALLQFVFVIPALLEGELFETGARVHFGANGSPESDRGSPGLGTEWARHAMTMGFNVVTYVGFGFLLLAAMAFAEMRGLTTITPKQGIIWGLAGFIAIQLAPAIGLPPELPGTPAAEIGPRQMWWLGTLVASSLGLWIIAFGRGFTALGGIVLLLIPHIIGAPHLDAFWGVAPPELSAEFVTLSLGAAAAGWSTLGFLCAWFWTKEL

Radius of gyration: 21.97 Å; Cα contacts (8 Å, |Δi|>4): 752; chains: 2; bounding box: 55×63×48 Å